Protein 5DN8 (pdb70)

InterPro domains:
  IPR005225 Small GTP-binding domain [TIGR00231] (4-156)
  IPR005225 Small GTP-binding domain [TIGR00231] (176-302)
  IPR006073 GTP binding domain [PF01926] (5-120)
  IPR006073 GTP binding domain [PF01926] (177-295)
  IPR006073 GTP binding domain [PR00326] (5-25)
  IPR006073 GTP binding domain [PR00326] (54-69)
  IPR015946 K homology domain-like, alpha/beta [G3DSA:3.30.300.20] (346-432)
  IPR016484 GTPase Der [MF_00195] (2-434)
  IPR016484 GTPase Der [PIRSF006485] (1-438)
  IPR016484 GTPase Der [TIGR03594] (3-431)
  IPR027417 P-loop containing nucleoside triphosphate hydrolase [G3DSA:3.40.50.300] (4-170)
  IPR027417 P-loop containing nucleoside triphosphate hydrolase [G3DSA:3.40.50.300] (171-345)
  IPR027417 P-loop containing nucleoside triphosphate hydrolase [SSF52540] (1-171)
  IPR027417 P-loop containing nucleoside triphosphate hydrolase [SSF52540] (138-437)
  IPR031166 EngA-type guanine nucleotide-binding (G) domain [PS51712] (3-167)
  IPR031166 EngA-type guanine nucleotide-binding (G) domain [PS51712] (176-349)
  IPR032859 GTPase Der, C-terminal KH-domain-like [PF14714] (353-431)

Solvent-accessible surface area: 19956 Å² total; per-residue (Å²): 120,47,26,19,0,1,0,0,5,15,40,106,129,0,14,17,65,65,0,3,73,116,22,13,119,79,45,104,60,38,25,14,24,64,95,45,53,107,90,17,185,47,22,14,27,13,73,25,122,106,63,95,0,2,0,0,4,5,33,29,36,149,123,108,99,24,51,38,3,8,85,46,7,74,5,0,0,0,0,0,12,27,141,50,14,26,36,103,47,0,86,106,30,0,79,110,3,111,166,41,82,49,94,12,3,0,0,0,5,63,2,60,235,45,179,32,76,110,6,14,72,56,2,115,143,6,63,27,52,83,0,47,26,0,1,4,94,83,15,77,24,4,132,92,0,4,31,60,0,27,121,72,36,182,172,81,22,12,58,1,0,16,4,1,22,57,121,0,12,26,14,50,0,4,71,96,4,20,63,42,141,170,20,99,60,171,86,110,60,64,18,63,3,9,54,80,151,42,68,2,7,2,5,9,24,60,18,17,84,167,98,33,178,126,172,214,49,10,26,5,77,13,7,24,5,1,35,11,11,41,0,0,0,0,0,3,3,6,129,89,18,12,35,105,58,0,23,127,0,0,32,30,0,7,36,13,2,13,0,0,0,0,0,0,5,58,35,35,80,26,76,150,134,79,83,74,104,10,110,82,25,7,87,208,83,2,55,21,0,91,23,2,90,62,34,40,1,2,1,119,111,14,90,24,0,32,109,0,2,167,2,0,34,59,0,65,106,10,2,85,54,144,11,57,64,50,87,0,20,130,2,0,105,88,0,40,85,127,88,114,14,54,118,24,206,65,158,149,3,113,22,161,77,0,54,43,42,38,65,88,16,0,10,0,8,0,8,6,118,80,0,171,53,11,52,114,65,7,1,91,56,0,0,52,35,1,75,136,72,30,95,3,12,0,2,9,0,6,1,78,37,102,53,44,162

Secondary structure (DSSP, 8-state):
-PPPEEEEE--TTSSHHHHHHHHSPP-TT-EESS------SSEEEEEETTEEEEEEEGGGT--HHHHHHHHH-SEEEEEEETTT-S-HHHHHHHHHHHHSSSEEEEEEE--TTS-HHHHHGGGGGG-SS--EE-BTTTTBTHHHHHHHHHHT-----EEEEEE-STTSSHHHHHHHHTTSTTEEE--TTEEEEEETTEEEEEE-TT-HHHHHHH----HHHHHHHHHH-SEEEEEEETTT-S-HHHHHHHHHHHHHT-EEEEEEE--TT--HHHHHHHHHHHHHH-GGGTTSEEEE--TTT-TTTTHHHHHHHHHHHHHHS---HHHHHHHHHHHHHHSPPPEETTEEPEEEEEEEEEETTEEEEEEEESGGGS-HHHHHHHHHHHHHHHT--SS--EEEEE---

Sequence (405 aa):
AMLPVIIAIVVGRPNNVGKSSTLFNYLTKKSSRRAALVADVPGVTRDRQQYGETTIIDDSSQQRRLLLLVDTGGLVETQVEQAIDESSDCCIILLFLVDAKAGLVPADEIIAEERLRKKGKKKIIFLAVNKADRRARRAAVVQSDFYKLGFGEPYVIAAASGRGVKDLMTQVLENLPEVGIKIAMIGRPNNVGKSSTLINRLLLGEERVIVYDSIYIPFARNDENYTLIIDTAGIRRRRAKIQKFSMIKSLQAMHAADVVVIFLLDARQGVTEEQQDLRLLLNNRIVEAGVSLIIAVNKWDGLNIEERDNNVRNNAIDRRMPFVDDFARRYFISALHGTGVGKLFRAIQESYQSIQQELTTGQQLTRRALEKKAVAEHHEEPPLVKGRRIRLRRYAHLGARHPLTIVVHGKQTKSLPQSYSRYLANNYFRKTFNFIGVPVHIKLKTTDDP

Nearest PDB structures (foldseek):
  5dn8-assembly1_A  TM=1.002E+00  e=1.565E-86  Coxiella burnetii RSA 493
  6xrs-assembly2_D  TM=8.639E-01  e=2.998E-46  Neisseria gonorrhoeae NCCP11945
  6xrs-assembly1_C  TM=8.561E-01  e=2.839E-43  Neisseria gonorrhoeae NCCP11945
  2hjg-assembly1_A  TM=5.765E-01  e=7.820E-37  Bacillus subtilis
  3j8g-assembly1_X  TM=5.130E-01  e=9.351E-36  Escherichia coli K-12

Radius of gyration: 23.82 Å; Cα contacts (8 Å, |Δi|>4): 839; chains: 1; bounding box: 46×66×66 Å

CATH classification: 3.40.50.300 (+2 more: 3.40.50.300, 3.30.300.20)

B-factor: mean 39.21, std 15.12, range [19.16, 104.42]

Foldseek 3Di:
DFAAEEEEDEDPPLQLQLLVVLFFDDCVQKFFLDDDFDDDSAWGWGDAPHGIHIYGHLVVVPVPVSVLSLLPGQEYEYEDELVVADDVRSLVVLVVNVPRPHQYAAEHEPCPPPDPCSSQVRPVVSVNPGNQYAYSVVGPRVSVSVVVVVVPDDVAFFEEEEAEDPPLQRLLLVVLLCPDPQKAWDVLQWTWIAHDPGTHIYGHQVCSVVCVVPPDDDPSSRLSSLLVGQEYEYEDRLVVACDPVSVVSVSSSQLQQHFYAYEHEPLPPDDPVSVVVSVVSCVVPPVVQVLHHYFYDYSNVSGRSVVVVVSSVVQSCLLPPDDAFVNQFVLVVVLCVVPPFDAAVNHGWDWGTWGFPDSRNTEIEIETAPQVSGPSVVQSSSQVSVCVVSVNGRHIHIYRYDYDD

Structure (mmCIF, N/CA/C/O backbone):
data_5DN8
#
_entry.id   5DN8
#
_cell.length_a   44.275
_cell.length_b   98.443
_cell.length_c   107.968
_cell.angle_alpha   90.00
_cell.angle_beta   90.00
_cell.angle_gamma   90.00
#
_symmetry.space_group_name_H-M   'P 21 21 21'
#
loop_
_entity.id
_entity.type
_entity.pdbx_description
1 polymer 'GTPase Der'
2 non-polymer "GUANOSINE-5'-DIPHOSPHATE"
3 water water
#
loop_
_atom_site.group_PDB
_atom_site.id
_atom_site.type_symbol
_atom_site.label_atom_id
_atom_site.label_alt_id
_atom_site.label_comp_id
_atom_site.label_asym_id
_atom_site.label_entity_id
_atom_site.label_seq_id
_atom_site.pdbx_PDB_ins_code
_atom_site.Cartn_x
_atom_site.Cartn_y
_atom_site.Cartn_z
_atom_site.occupancy
_atom_site.B_iso_or_equiv
_atom_site.auth_seq_id
_atom_site.auth_comp_id
_atom_site.auth_asym_id
_atom_site.auth_atom_id
_atom_site.pdbx_PDB_model_num
ATOM 1 N N . ALA A 1 3 ? 21.731 -21.456 -20.908 1.00 75.61 0 ALA A N 1
ATOM 2 C CA . ALA A 1 3 ? 21.140 -20.107 -20.661 1.00 72.58 0 ALA A CA 1
ATOM 3 C C . ALA A 1 3 ? 19.647 -20.215 -20.347 1.00 69.20 0 ALA A C 1
ATOM 4 O O . ALA A 1 3 ? 18.807 -20.006 -21.219 1.00 70.32 0 ALA A O 1
ATOM 6 N N . MET A 1 4 ? 19.326 -20.540 -19.098 1.00 63.06 1 MET A N 1
ATOM 7 C CA . MET A 1 4 ? 17.936 -20.682 -18.682 1.00 56.38 1 MET A CA 1
ATOM 8 C C . MET A 1 4 ? 17.422 -19.302 -18.333 1.00 51.15 1 MET A C 1
ATOM 9 O O . MET A 1 4 ? 18.137 -18.547 -17.683 1.00 50.27 1 MET A O 1
ATOM 14 N N . LEU A 1 5 ? 16.193 -18.967 -18.734 1.00 44.54 2 LEU A N 1
ATOM 15 C CA . LEU A 1 5 ? 15.684 -17.628 -18.440 1.00 41.77 2 LEU A CA 1
ATOM 16 C C . LEU A 1 5 ? 15.456 -17.400 -16.956 1.00 39.46 2 LEU A C 1
ATOM 17 O O . LEU A 1 5 ? 14.906 -18.266 -16.271 1.00 37.58 2 LEU A O 1
ATOM 22 N N . PRO A 1 6 ? 15.870 -16.217 -16.451 1.00 36.66 3 PRO A N 1
ATOM 23 C CA . PRO A 1 6 ? 15.616 -15.845 -15.077 1.00 34.68 3 PRO A CA 1
ATOM 24 C C . PRO A 1 6 ? 14.116 -15.688 -14.862 1.00 34.46 3 PRO A C 1
ATOM 25 O O . PRO A 1 6 ? 13.396 -15.246 -15.780 1.00 33.36 3 PRO A O 1
ATOM 29 N N . VAL A 1 7 ? 13.656 -16.035 -13.665 1.00 31.39 4 VAL A N 1
ATOM 30 C CA . VAL A 1 7 ? 12.254 -15.963 -13.344 1.00 32.11 4 VAL A CA 1
ATOM 31 C C . VAL A 1 7 ? 11.999 -14.900 -12.285 1.00 29.38 4 VAL A C 1
ATOM 32 O O . VAL A 1 7 ? 12.594 -14.936 -11.204 1.00 31.12 4 VAL A O 1
ATOM 36 N N A ILE A 1 8 ? 11.093 -13.978 -12.589 0.50 28.69 5 ILE A N 1
ATOM 37 N N B ILE A 1 8 ? 11.120 -13.954 -12.607 0.50 28.80 5 ILE A N 1
ATOM 38 C CA A ILE A 1 8 ? 10.764 -12.891 -11.668 0.50 28.72 5 ILE A CA 1
ATOM 39 C CA B ILE A 1 8 ? 10.752 -12.872 -11.684 0.50 28.87 5 ILE A CA 1
ATOM 40 C C A ILE A 1 8 ? 9.321 -13.032 -11.205 0.50 28.43 5 ILE A C 1
ATOM 41 C C B ILE A 1 8 ? 9.315 -13.042 -11.208 0.50 28.53 5 ILE A C 1
ATOM 42 O O A ILE A 1 8 ? 8.404 -13.031 -12.029 0.50 29.44 5 ILE A O 1
ATOM 43 O O B ILE A 1 8 ? 8.395 -13.072 -12.027 0.50 29.45 5 ILE A O 1
ATOM 52 N N . ALA A 1 9 ? 9.126 -13.159 -9.898 1.00 28.14 6 ALA A N 1
ATOM 53 C CA . ALA A 1 9 ? 7.793 -13.318 -9.322 1.00 28.61 6 ALA A CA 1
ATOM 54 C C . ALA A 1 9 ? 7.296 -11.968 -8.828 1.00 28.79 6 ALA A C 1
ATOM 55 O O . ALA A 1 9 ? 7.986 -11.318 -8.022 1.00 29.18 6 ALA A O 1
ATOM 57 N N . ILE A 1 10 ? 6.135 -11.547 -9.321 1.00 26.39 7 ILE A N 1
ATOM 58 C CA . ILE A 1 10 ? 5.491 -10.304 -8.892 1.00 23.87 7 ILE A CA 1
ATOM 59 C C . ILE A 1 10 ? 4.613 -10.659 -7.694 1.00 25.72 7 ILE A C 1
ATOM 60 O O . ILE A 1 10 ? 3.736 -11.537 -7.790 1.00 26.97 7 ILE A O 1
ATOM 65 N N A VAL A 1 11 ? 4.851 -10.005 -6.556 0.50 23.56 8 VAL A N 1
ATOM 66 N N B VAL A 1 11 ? 4.831 -9.946 -6.593 0.50 23.45 8 VAL A N 1
ATOM 67 C CA A VAL A 1 11 ? 4.113 -10.285 -5.332 0.50 25.92 8 VAL A CA 1
ATOM 68 C CA B VAL A 1 11 ? 4.191 -10.213 -5.327 0.50 25.75 8 VAL A CA 1
ATOM 69 C C A VAL A 1 11 ? 3.649 -8.977 -4.691 0.50 25.26 8 VAL A C 1
ATOM 70 C C B VAL A 1 11 ? 3.616 -8.930 -4.728 0.50 25.22 8 VAL A C 1
ATOM 71 O O A VAL A 1 11 ? 4.250 -7.918 -4.899 0.50 25.90 8 VAL A O 1
ATOM 72 O O B VAL A 1 11 ? 4.105 -7.830 -5.007 0.50 26.06 8 VAL A O 1
ATOM 79 N N . GLY A 1 12 ? 2.584 -9.073 -3.905 1.00 25.42 9 GLY A N 1
ATOM 80 C CA . GLY A 1 12 ? 1.976 -7.925 -3.251 1.00 26.37 9 GLY A CA 1
ATOM 81 C C . GLY A 1 12 ? 0.508 -8.154 -2.979 1.00 26.24 9 GLY A C 1
ATOM 82 O O . GLY A 1 12 ? -0.116 -9.085 -3.521 1.00 25.96 9 GLY A O 1
ATOM 83 N N . ARG A 1 13 ? -0.045 -7.270 -2.150 1.00 26.78 10 ARG A N 1
ATOM 84 C CA . ARG A 1 13 ? -1.461 -7.294 -1.767 1.00 30.51 10 ARG A CA 1
ATOM 85 C C . ARG A 1 13 ? -2.361 -7.142 -2.974 1.00 27.28 10 ARG A C 1
ATOM 86 O O . ARG A 1 13 ? -1.961 -6.562 -3.984 1.00 26.92 10 ARG A O 1
ATOM 94 N N . PRO A 1 14 ? -3.603 -7.602 -2.863 1.00 28.56 11 PRO A N 1
ATOM 95 C CA . PRO A 1 14 ? -4.513 -7.333 -3.969 1.00 27.56 11 PRO A CA 1
ATOM 96 C C . PRO A 1 14 ? -4.715 -5.818 -4.180 1.00 28.99 11 PRO A C 1
ATOM 97 O O . PRO A 1 14 ? -4.677 -5.023 -3.200 1.00 27.86 11 PRO A O 1
ATOM 101 N N A ASN A 1 15 ? -4.922 -5.436 -5.438 0.50 29.07 12 ASN A N 1
ATOM 102 N N B ASN A 1 15 ? -4.897 -5.447 -5.448 0.50 28.86 12 ASN A N 1
ATOM 103 C CA A ASN A 1 15 ? -5.223 -4.062 -5.835 0.50 29.54 12 ASN A CA 1
ATOM 104 C CA B ASN A 1 15 ? -5.221 -4.088 -5.893 0.50 29.43 12 ASN A CA 1
ATOM 105 C C A ASN A 1 15 ? -4.061 -3.084 -5.821 0.50 28.15 12 ASN A C 1
ATOM 106 C C B ASN A 1 15 ? -4.055 -3.124 -6.050 0.50 27.97 12 ASN A C 1
ATOM 107 O O A ASN A 1 15 ? -4.288 -1.886 -5.845 0.50 30.01 12 ASN A O 1
ATOM 108 O O B ASN A 1 15 ? -4.278 -1.987 -6.453 0.50 26.68 12 ASN A O 1
ATOM 117 N N . VAL A 1 16 ? -2.831 -3.585 -5.795 1.00 24.56 13 VAL A N 1
ATOM 118 C CA . VAL A 1 16 ? -1.640 -2.690 -5.864 1.00 24.11 13 VAL A CA 1
ATOM 119 C C . VAL A 1 16 ? -1.171 -2.423 -7.292 1.00 24.08 13 VAL A C 1
ATOM 120 O O . VAL A 1 16 ? -0.411 -1.473 -7.524 1.00 24.19 13 VAL A O 1
ATOM 124 N N . GLY A 1 17 ? -1.611 -3.243 -8.250 1.00 23.84 14 GLY A N 1
ATOM 125 C CA . GLY A 1 17 ? -1.235 -3.072 -9.658 1.00 23.55 14 GLY A CA 1
ATOM 126 C C . GLY A 1 17 ? -0.425 -4.197 -10.300 1.00 23.16 14 GLY A C 1
ATOM 127 O O . GLY A 1 17 ? 0.162 -3.991 -11.351 1.00 22.77 14 GLY A O 1
ATOM 128 N N . LYS A 1 18 ? -0.421 -5.395 -9.705 1.00 23.51 15 LYS A N 1
ATOM 129 C CA . LYS A 1 18 ? 0.397 -6.508 -10.231 1.00 24.00 15 LYS A CA 1
ATOM 130 C C . LYS A 1 18 ? -0.007 -6.914 -11.637 1.00 23.48 15 LYS A C 1
ATOM 131 O O . LYS A 1 18 ? 0.860 -7.060 -12.490 1.00 22.51 15 LYS A O 1
ATOM 137 N N A SER A 1 19 ? -1.304 -7.112 -11.876 0.50 23.87 16 SER A N 1
ATOM 138 N N B SER A 1 19 ? -1.303 -7.116 -11.861 0.50 25.19 16 SER A N 1
ATOM 139 C CA A SER A 1 19 ? -1.751 -7.540 -13.210 0.50 23.92 16 SER A CA 1
ATOM 140 C CA B SER A 1 19 ? -1.801 -7.515 -13.180 0.50 26.33 16 SER A CA 1
ATOM 141 C C A SER A 1 19 ? -1.527 -6.434 -14.241 0.50 23.76 16 SER A C 1
ATOM 142 C C B SER A 1 19 ? -1.495 -6.437 -14.215 0.50 24.98 16 SER A C 1
ATOM 143 O O A SER A 1 19 ? -1.206 -6.723 -15.413 0.50 24.76 16 SER A O 1
ATOM 144 O O B SER A 1 19 ? -1.087 -6.744 -15.354 0.50 25.63 16 SER A O 1
ATOM 149 N N . THR A 1 20 ? -1.667 -5.179 -13.806 1.00 23.39 17 THR A N 1
ATOM 150 C CA . THR A 1 20 ? -1.408 -4.025 -14.688 1.00 24.84 17 THR A CA 1
ATOM 151 C C . THR A 1 20 ? 0.073 -4.000 -15.101 1.00 24.65 17 THR A C 1
ATOM 152 O O . THR A 1 20 ? 0.409 -3.811 -16.280 1.00 23.36 17 THR A O 1
ATOM 156 N N . LEU A 1 21 ? 0.980 -4.225 -14.143 1.00 23.52 18 LEU A N 1
ATOM 157 C CA . LEU A 1 21 ? 2.404 -4.233 -14.455 1.00 24.17 18 LEU A CA 1
ATOM 158 C C . LEU A 1 21 ? 2.748 -5.445 -15.319 1.00 22.59 18 LEU A C 1
ATOM 159 O O . LEU A 1 21 ? 3.503 -5.336 -16.295 1.00 23.17 18 LEU A O 1
ATOM 164 N N . PHE A 1 22 ? 2.177 -6.599 -14.966 1.00 22.76 19 PHE A N 1
ATOM 165 C CA . PHE A 1 22 ? 2.379 -7.837 -15.741 1.00 23.92 19 PHE A CA 1
ATOM 166 C C . PHE A 1 22 ? 1.981 -7.598 -17.211 1.00 24.62 19 PHE A C 1
ATOM 167 O O . PHE A 1 22 ? 2.734 -7.934 -18.134 1.00 26.18 19 PHE A O 1
ATOM 175 N N . ASN A 1 23 ? 0.806 -7.002 -17.421 1.00 24.29 20 ASN A N 1
ATOM 176 C CA . ASN A 1 23 ? 0.332 -6.739 -18.776 1.00 26.07 20 ASN A CA 1
ATOM 177 C C . ASN A 1 23 ? 1.206 -5.719 -19.531 1.00 26.34 20 ASN A C 1
ATOM 178 O O . ASN A 1 23 ? 1.411 -5.853 -20.755 1.00 27.42 20 ASN A O 1
ATOM 183 N N . TYR A 1 24 ? 1.711 -4.723 -18.804 1.00 24.58 21 TYR A N 1
ATOM 184 C CA . TYR A 1 24 ? 2.570 -3.701 -19.395 1.00 22.61 21 TYR A CA 1
ATOM 185 C C . TYR A 1 24 ? 3.866 -4.345 -19.922 1.00 25.51 21 TYR A C 1
ATOM 186 O O . TYR A 1 24 ? 4.342 -4.034 -21.030 1.00 26.43 21 TYR A O 1
ATOM 195 N N . LEU A 1 25 ? 4.416 -5.261 -19.131 1.00 23.21 22 LEU A N 1
ATOM 196 C CA . LEU A 1 25 ? 5.693 -5.878 -19.444 1.00 24.22 22 LEU A CA 1
ATOM 197 C C . LEU A 1 25 ? 5.640 -7.019 -20.468 1.00 27.26 22 LEU A C 1
ATOM 198 O O . LEU A 1 25 ? 6.569 -7.198 -21.263 1.00 29.72 22 LEU A O 1
ATOM 203 N N . THR A 1 26 ? 4.570 -7.795 -20.463 1.00 27.24 23 THR A N 1
ATOM 204 C CA . THR A 1 26 ? 4.559 -8.989 -21.300 1.00 29.07 23 THR A CA 1
ATOM 205 C C . THR A 1 26 ? 4.156 -8.719 -22.743 1.00 34.99 23 THR A C 1
ATOM 206 O O . THR A 1 26 ? 3.491 -7.738 -23.033 1.00 33.75 23 THR A O 1
ATOM 210 N N A LYS A 1 27 ? 4.568 -9.646 -23.613 0.50 53.43 24 LYS A N 1
ATOM 211 N N B LYS A 1 27 ? 4.596 -9.585 -23.651 0.50 51.91 24 LYS A N 1
ATOM 212 C CA A LYS A 1 27 ? 4.252 -9.656 -25.046 0.50 55.73 24 LYS A CA 1
ATOM 213 C CA B LYS A 1 27 ? 4.291 -9.443 -25.080 0.50 53.07 24 LYS A CA 1
ATOM 214 C C A LYS A 1 27 ? 2.761 -9.632 -25.337 0.50 55.44 24 LYS A C 1
ATOM 215 C C B LYS A 1 27 ? 2.841 -9.786 -25.415 0.50 50.50 24 LYS A C 1
ATOM 216 O O A LYS A 1 27 ? 2.016 -10.506 -24.890 0.50 56.73 24 LYS A O 1
ATOM 217 O O B LYS A 1 27 ? 2.409 -10.925 -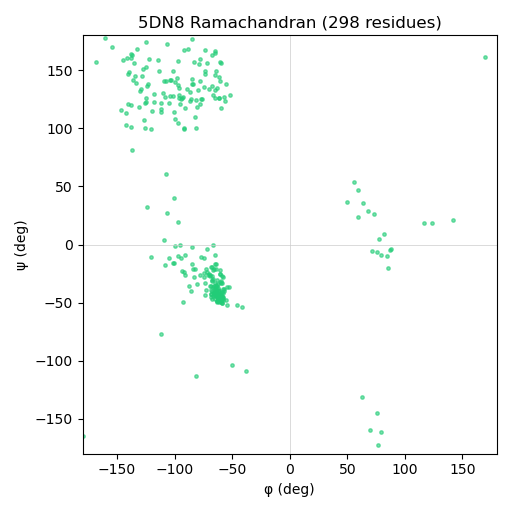25.242 0.50 49.84 24 LYS A O 1
ATOM 228 N N A SER A 1 28 ? 2.328 -8.640 -26.102 0.50 56.08 25 SER A N 1
ATOM 229 N N B SER A 1 28 ? 2.094 -8.799 -25.899 0.50 50.00 25 SER A N 1
ATOM 230 C CA A SER A 1 28 ? 0.934 -8.547 -26.505 0.50 56.71 25 SER A CA 1
ATOM 231 C CA B SER A 1 28 ? 0.700 -9.015 -26.285 0.50 49.26 25 SER A CA 1
ATOM 232 C C A SER A 1 28 ? 0.773 -9.299 -27.822 0.50 56.48 25 SER A C 1
ATOM 233 C C B SER A 1 28 ? 0.620 -9.692 -27.643 0.50 49.53 25 SER A C 1
ATOM 234 O O A SER A 1 28 ? 1.653 -9.235 -28.679 0.50 55.44 25 SER A O 1
ATOM 235 O O B SER A 1 28 ? 1.577 -9.664 -28.414 0.50 48.66 25 SER A O 1
ATOM 240 N N A ARG A 1 29 ? -0.340 -10.009 -27.983 0.50 56.58 26 ARG A N 1
ATOM 241 N N B ARG A 1 29 ? -0.535 -10.283 -27.932 0.50 50.18 26 ARG A N 1
ATOM 242 C CA A ARG A 1 29 ? -0.588 -10.773 -29.210 0.50 57.28 26 ARG A CA 1
ATOM 243 C CA B ARG A 1 29 ? -0.770 -10.954 -29.207 0.50 51.35 26 ARG A CA 1
ATOM 244 C C A ARG A 1 29 ? -1.864 -10.295 -29.932 0.50 56.40 26 ARG A C 1
ATOM 245 C C B ARG A 1 29 ? -1.937 -10.313 -29.956 0.50 52.87 26 ARG A C 1
ATOM 246 O O A ARG A 1 29 ? -2.405 -10.986 -30.801 0.50 56.90 26 ARG A O 1
ATOM 247 O O B ARG A 1 29 ? -2.480 -10.909 -30.894 0.50 52.73 26 ARG A O 1
ATOM 262 N N . ALA A 1 30 ? -2.308 -9.096 -29.565 1.00 54.16 27 ALA A N 1
ATOM 263 C CA . ALA A 1 30 ? -3.493 -8.454 -30.141 1.00 56.14 27 ALA A CA 1
ATOM 264 C C . ALA A 1 30 ? -3.442 -8.201 -31.650 1.00 56.38 27 ALA A C 1
ATOM 265 O O . ALA A 1 30 ? -4.479 -8.237 -32.311 1.00 58.93 27 ALA A O 1
ATOM 267 N N . ALA A 1 31 ? -2.248 -7.958 -32.190 1.00 55.05 28 ALA A N 1
ATOM 268 C CA . ALA A 1 31 ? -2.094 -7.682 -33.627 1.00 54.09 28 ALA A CA 1
ATOM 269 C C . ALA A 1 31 ? -1.980 -8.943 -34.502 1.00 51.86 28 ALA A C 1
ATOM 270 O O . ALA A 1 31 ? -1.903 -8.830 -35.729 1.00 48.94 28 ALA A O 1
ATOM 272 N N . LEU A 1 32 ? -1.989 -10.131 -33.886 1.00 49.56 29 LEU A N 1
ATOM 273 C CA . LEU A 1 32 ? -1.821 -11.396 -34.628 1.00 48.08 29 LEU A CA 1
ATOM 274 C C . LEU A 1 32 ? -3.104 -12.174 -34.935 1.00 49.04 29 LEU A C 1
ATOM 275 O O . LEU A 1 32 ? -3.979 -12.292 -34.079 1.00 49.33 29 LEU A O 1
ATOM 280 N N . VAL A 1 33 ? -3.180 -12.735 -36.148 1.00 46.48 30 VAL A N 1
ATOM 281 C CA . VAL A 1 33 ? -4.294 -13.605 -36.571 1.00 46.29 30 VAL A CA 1
ATOM 282 C C . VAL A 1 33 ? -3.672 -14.917 -37.038 1.00 47.24 30 VAL A C 1
ATOM 283 O O . VAL A 1 33 ? -2.860 -14.917 -37.950 1.00 40.94 30 VAL A O 1
ATOM 287 N N . ALA A 1 34 ? -4.068 -16.036 -36.425 1.00 50.28 31 ALA A N 1
ATOM 288 C CA . ALA A 1 34 ? -3.512 -17.345 -36.757 1.00 54.28 31 ALA A CA 1
ATOM 289 C C . ALA A 1 34 ? -4.391 -18.117 -37.737 1.00 65.22 31 ALA A C 1
ATOM 290 O O . ALA A 1 34 ? -5.594 -17.846 -37.862 1.00 68.84 31 ALA A O 1
ATOM 292 N N . ASP A 1 35 ? -3.780 -19.072 -38.442 1.00 70.36 32 ASP A N 1
ATOM 293 C CA . ASP A 1 35 ? -4.518 -19.930 -39.375 1.00 78.58 32 ASP A CA 1
ATOM 294 C C . ASP A 1 35 ? -5.660 -20.686 -38.678 1.00 82.90 32 ASP A C 1
ATOM 295 O O . ASP A 1 35 ? -6.656 -21.038 -39.311 1.00 84.07 32 ASP A O 1
ATOM 300 N N . VAL A 1 36 ? -5.494 -20.938 -37.380 1.00 87.07 33 VAL A N 1
ATOM 301 C CA . VAL A 1 36 ? -6.520 -21.583 -36.565 1.00 91.80 33 VAL A CA 1
ATOM 302 C C . VAL A 1 36 ? -6.510 -20.921 -35.186 1.00 92.27 33 VAL A C 1
ATOM 303 O O . VAL A 1 36 ? -5.534 -21.051 -34.446 1.00 94.15 33 VAL A O 1
ATOM 307 N N . PRO A 1 37 ? -7.590 -20.197 -34.837 1.00 93.58 34 PRO A N 1
ATOM 308 C CA . PRO A 1 37 ? -7.617 -19.571 -33.517 1.00 90.51 34 PRO A CA 1
ATOM 309 C C . PRO A 1 37 ? -7.838 -20.611 -32.426 1.00 90.53 34 PRO A C 1
ATOM 310 O O . PRO A 1 37 ? -8.206 -21.749 -32.721 1.00 90.48 34 PRO A O 1
ATOM 314 N N . GLY A 1 38 ? -7.625 -20.218 -31.177 1.00 91.89 35 GLY A N 1
ATOM 315 C CA . GLY A 1 38 ? -7.810 -21.141 -30.060 1.00 95.52 35 GLY A CA 1
ATOM 316 C C . GLY A 1 38 ? -6.795 -20.993 -28.943 1.00 95.92 35 GLY A C 1
ATOM 317 O O . GLY A 1 38 ? -6.589 -21.927 -28.164 1.00 97.22 35 GLY A O 1
ATOM 318 N N . VAL A 1 39 ? -6.155 -19.827 -28.866 1.00 94.72 36 VAL A N 1
ATOM 319 C CA . VAL A 1 39 ? -5.179 -19.549 -27.810 1.00 95.75 36 VAL A CA 1
ATOM 320 C C . VAL A 1 39 ? -5.507 -18.209 -27.153 1.00 92.92 36 VAL A C 1
ATOM 321 O O . VAL A 1 39 ? -5.751 -17.216 -27.838 1.00 90.95 36 VAL A O 1
ATOM 325 N N . THR A 1 40 ? -5.519 -18.200 -25.822 1.00 92.15 37 THR A N 1
ATOM 326 C CA . THR A 1 40 ? -5.848 -16.997 -25.053 1.00 89.77 37 THR A CA 1
ATOM 327 C C . THR A 1 40 ? -4.596 -16.391 -24.410 1.00 84.06 37 THR A C 1
ATOM 328 O O . THR A 1 40 ? -3.507 -16.982 -24.473 1.00 79.78 37 THR A O 1
ATOM 332 N N . ARG A 1 41 ? -4.744 -15.208 -23.808 1.00 77.34 38 ARG A N 1
ATOM 333 C CA . ARG A 1 41 ? -3.604 -14.554 -23.162 1.00 70.10 38 ARG A CA 1
ATOM 334 C C . ARG A 1 41 ? -3.458 -15.050 -21.733 1.00 59.03 38 ARG A C 1
ATOM 335 O O . ARG A 1 41 ? -4.376 -14.953 -20.919 1.00 60.18 38 ARG A O 1
ATOM 343 N N . ASP A 1 42 ? -2.275 -15.569 -21.451 1.00 51.03 39 ASP A N 1
ATOM 344 C CA . ASP A 1 42 ? -1.937 -16.110 -20.152 1.00 47.17 39 ASP A CA 1
ATOM 345 C C . ASP A 1 42 ? -1.920 -14.974 -19.115 1.00 45.69 39 ASP A C 1
ATOM 346 O O . ASP A 1 42 ? -1.302 -13.934 -19.341 1.00 46.29 39 ASP A O 1
ATOM 351 N N . ARG A 1 43 ? -2.628 -15.155 -18.009 1.00 45.05 40 ARG A N 1
ATOM 352 C CA . ARG A 1 43 ? -2.679 -14.125 -16.956 1.00 48.08 40 ARG A CA 1
ATOM 353 C C . ARG A 1 43 ? -1.829 -14.496 -15.737 1.00 45.61 40 ARG A C 1
ATOM 354 O O . ARG A 1 43 ? -1.880 -13.814 -14.704 1.00 44.05 40 ARG A O 1
ATOM 362 N N A GLN A 1 44 ? -1.068 -15.582 -15.849 0.60 31.00 41 GLN A N 1
ATOM 363 N N B GLN A 1 44 ? -1.046 -15.563 -15.864 0.40 30.15 41 GLN A N 1
ATOM 364 C CA A GLN A 1 44 ? -0.192 -16.022 -14.757 0.60 31.39 41 GLN A CA 1
ATOM 365 C CA B GLN A 1 44 ? -0.210 -16.046 -14.763 0.40 29.95 41 GLN A CA 1
ATOM 366 C C A GLN A 1 44 ? 1.273 -15.945 -15.151 0.60 30.10 41 GLN A C 1
ATOM 367 C C B GLN A 1 44 ? 1.275 -16.035 -15.120 0.40 29.30 41 GLN A C 1
ATOM 368 O O A GLN A 1 44 ? 2.104 -15.469 -14.374 0.60 26.38 41 GLN A O 1
ATOM 369 O O B GLN A 1 44 ? 2.119 -15.693 -14.286 0.40 26.95 41 GLN A O 1
ATOM 380 N N . TYR A 1 45 ? 1.582 -16.405 -16.362 1.00 28.94 42 TYR A N 1
ATOM 381 C CA . TYR A 1 45 ? 2.962 -16.470 -16.839 1.00 29.72 42 TYR A CA 1
ATOM 382 C C . TYR A 1 45 ? 3.177 -15.746 -18.152 1.00 31.47 42 TYR A C 1
ATOM 383 O O . TYR A 1 45 ? 2.352 -15.822 -19.071 1.00 33.88 42 TYR A O 1
ATOM 392 N N . GLY A 1 46 ? 4.324 -15.096 -18.279 1.00 29.05 43 GLY A N 1
ATOM 393 C CA . GLY A 1 46 ? 4.627 -14.414 -19.525 1.00 31.06 43 GLY A CA 1
ATOM 394 C C . GLY A 1 46 ? 6.108 -14.148 -19.673 1.00 31.79 43 GLY A C 1
ATOM 395 O O . GLY A 1 46 ? 6.888 -14.444 -18.789 1.00 34.47 43 GLY A O 1
ATOM 396 N N . GLU A 1 47 ? 6.490 -13.573 -20.798 1.00 33.28 44 GLU A N 1
ATOM 397 C CA . GLU A 1 47 ? 7.883 -13.227 -21.013 1.00 35.55 44 GLU A CA 1
ATOM 398 C C . GLU A 1 47 ? 7.984 -11.761 -21.354 1.00 35.00 44 GLU A C 1
ATOM 399 O O . GLU A 1 47 ? 7.040 -11.155 -21.874 1.00 31.23 44 GLU A O 1
ATOM 405 N N . THR A 1 48 ? 9.131 -11.187 -21.034 1.00 35.84 45 THR A N 1
ATOM 406 C CA . THR A 1 48 ? 9.410 -9.807 -21.362 1.00 34.32 45 THR A CA 1
ATOM 407 C C . THR A 1 48 ? 10.874 -9.727 -21.788 1.00 37.44 45 THR A C 1
ATOM 408 O O . THR A 1 48 ? 11.669 -10.630 -21.501 1.00 38.05 45 THR A O 1
ATOM 412 N N . THR A 1 49 ? 11.209 -8.658 -22.494 1.00 40.30 46 THR A N 1
ATOM 413 C CA . THR A 1 49 ? 12.580 -8.434 -22.955 1.00 42.07 46 THR A CA 1
ATOM 414 C C . THR A 1 49 ? 13.057 -7.043 -22.563 1.00 42.46 46 THR A C 1
ATOM 415 O O . THR A 1 49 ? 12.341 -6.051 -22.748 1.00 43.36 46 THR A O 1
ATOM 419 N N A ILE A 1 50 ? 14.233 -6.980 -21.946 0.50 36.28 47 ILE A N 1
ATOM 420 N N B ILE A 1 50 ? 14.281 -6.987 -22.053 0.50 44.19 47 ILE A N 1
ATOM 421 C CA A ILE A 1 50 ? 14.830 -5.718 -21.496 0.50 33.23 47 ILE A CA 1
ATOM 422 C CA B ILE A 1 50 ? 14.934 -5.739 -21.707 0.50 46.77 47 ILE A CA 1
ATOM 423 C C A ILE A 1 50 ? 16.309 -5.801 -21.879 0.50 33.64 47 ILE A C 1
ATOM 424 C C B ILE A 1 50 ? 16.246 -5.803 -22.483 0.50 47.72 47 ILE A C 1
ATOM 425 O O A ILE A 1 50 ? 17.020 -6.705 -21.443 0.50 29.09 47 ILE A O 1
ATOM 426 O O B ILE A 1 50 ? 16.924 -6.830 -22.464 0.50 41.27 47 ILE A O 1
ATOM 435 N N A ASP A 1 51 ? 16.743 -4.884 -22.742 0.50 35.30 48 ASP A N 1
ATOM 436 N N B ASP A 1 51 ? 16.609 -4.716 -23.159 0.50 50.62 48 ASP A N 1
ATOM 437 C CA A ASP A 1 51 ? 18.121 -4.847 -23.226 0.50 38.17 48 ASP A CA 1
ATOM 438 C CA B ASP A 1 51 ? 17.795 -4.736 -24.001 0.50 54.02 48 ASP A CA 1
ATOM 439 C C A ASP A 1 51 ? 18.535 -6.180 -23.877 0.50 38.13 48 ASP A C 1
ATOM 440 C C B ASP A 1 51 ? 17.628 -5.933 -24.929 0.50 52.47 48 ASP A C 1
ATOM 441 O O A ASP A 1 51 ? 19.643 -6.657 -23.674 0.50 38.19 48 ASP A O 1
ATOM 442 O O B ASP A 1 51 ? 16.697 -5.964 -25.734 0.50 55.13 48 ASP A O 1
ATOM 451 N N A SER A 1 52 ? 17.637 -6.769 -24.659 0.50 39.86 49 SER A N 1
ATOM 452 N N B SER A 1 52 ? 18.509 -6.920 -24.824 0.50 49.93 49 SER A N 1
ATOM 453 C CA A SER A 1 52 ? 17.901 -8.048 -25.329 0.50 41.75 49 SER A CA 1
ATOM 454 C CA B SER A 1 52 ? 18.360 -8.132 -25.633 0.50 50.53 49 SER A CA 1
ATOM 455 C C A SER A 1 52 ? 17.852 -9.256 -24.371 0.50 40.88 49 SER A C 1
ATOM 456 C C B SER A 1 52 ? 18.358 -9.359 -24.721 0.50 47.59 49 SER A C 1
ATOM 457 O O A SER A 1 52 ? 17.876 -10.405 -24.821 0.50 39.13 49 SER A O 1
ATOM 458 O O B SER A 1 52 ? 18.935 -10.390 -25.048 0.50 50.71 49 SER A O 1
ATOM 463 N N A GLN A 1 53 ? 17.776 -8.992 -23.066 0.50 37.67 50 GLN A N 1
ATOM 464 N N B GLN A 1 53 ? 17.692 -9.236 -23.575 0.50 42.91 50 GLN A N 1
ATOM 465 C CA A GLN A 1 53 ? 17.701 -10.053 -22.057 0.50 37.38 50 GLN A CA 1
ATOM 466 C CA B GLN A 1 53 ? 17.610 -10.332 -22.620 0.50 40.59 50 GLN A CA 1
ATOM 467 C C A GLN A 1 53 ? 16.246 -10.436 -21.814 0.50 36.13 50 GLN A C 1
ATOM 468 C C B GLN A 1 53 ? 16.164 -10.652 -22.276 0.50 37.42 50 GLN A C 1
ATOM 469 O O A GLN A 1 53 ? 15.433 -9.609 -21.384 0.50 33.19 50 GLN A O 1
ATOM 470 O O B GLN A 1 53 ? 15.386 -9.755 -21.959 0.50 34.50 50 GLN A O 1
ATOM 481 N N A ARG A 1 54 ? 15.930 -11.694 -22.084 0.50 37.32 51 ARG A N 1
ATOM 482 N N B ARG A 1 54 ? 15.805 -11.930 -22.343 0.50 37.29 51 ARG A N 1
ATOM 483 C CA A ARG A 1 54 ? 14.580 -12.197 -21.915 0.50 37.24 51 ARG A CA 1
ATOM 484 C CA B ARG A 1 54 ? 14.453 -12.335 -21.984 0.50 36.27 51 ARG A CA 1
ATOM 485 C C A ARG A 1 54 ? 14.383 -12.681 -20.484 0.50 35.71 51 ARG A C 1
ATOM 486 C C B ARG A 1 54 ? 14.359 -12.707 -20.514 0.50 35.13 51 ARG A C 1
ATOM 487 O O A ARG A 1 54 ? 15.297 -13.251 -19.885 0.50 35.38 51 ARG A O 1
ATOM 488 O O B ARG A 1 54 ? 15.313 -13.213 -19.921 0.50 34.93 51 ARG A O 1
ATOM 503 N N . LEU A 1 55 ? 13.193 -12.440 -19.936 1.00 33.99 52 LEU A N 1
ATOM 504 C CA . LEU A 1 55 ? 12.894 -12.781 -18.549 1.00 32.61 52 LEU A CA 1
ATOM 505 C C . LEU A 1 55 ? 11.521 -13.421 -18.481 1.00 31.79 52 LEU A C 1
ATOM 506 O O . LEU A 1 55 ? 10.635 -13.061 -19.249 1.00 34.29 52 LEU A O 1
ATOM 511 N N A LEU A 1 56 ? 11.350 -14.372 -17.574 0.50 31.40 53 LEU A N 1
ATOM 512 N N B LEU A 1 56 ? 11.341 -14.361 -17.560 0.50 31.38 53 LEU A N 1
ATOM 513 C CA A LEU A 1 56 ? 10.049 -14.980 -17.359 0.50 30.64 53 LEU A CA 1
ATOM 514 C CA B LEU A 1 56 ? 10.039 -14.995 -17.350 0.50 30.54 53 LEU A CA 1
ATOM 515 C C A LEU A 1 56 ? 9.418 -14.185 -16.227 0.50 29.12 53 LEU A C 1
ATOM 516 C C B LEU A 1 56 ? 9.374 -14.344 -16.153 0.50 29.37 53 LEU A C 1
ATOM 517 O O A LEU A 1 56 ? 10.107 -13.781 -15.297 0.50 30.40 53 LEU A O 1
ATOM 518 O O B LEU A 1 56 ? 9.977 -14.256 -15.084 0.50 30.64 53 LEU A O 1
ATOM 527 N N . LEU A 1 57 ? 8.121 -13.923 -16.327 1.00 28.82 54 LEU A N 1
ATOM 528 C CA . LEU A 1 57 ? 7.376 -13.214 -15.296 1.00 28.37 54 LEU A CA 1
ATOM 529 C C . LEU A 1 57 ? 6.244 -14.074 -14.791 1.00 28.24 54 LEU A C 1
ATOM 530 O O . LEU A 1 57 ? 5.605 -14.775 -15.579 1.00 30.26 54 LEU A O 1
ATOM 535 N N . VAL A 1 58 ? 6.018 -14.040 -13.479 1.00 26.60 55 VAL A N 1
ATOM 536 C CA . VAL A 1 58 ? 4.913 -14.741 -12.857 1.00 28.44 55 VAL A CA 1
ATOM 537 C C . VAL A 1 58 ? 4.122 -13.746 -12.034 1.00 29.76 55 VAL A C 1
ATOM 538 O O . VAL A 1 58 ? 4.691 -13.074 -11.142 1.00 28.56 55 VAL A O 1
ATOM 542 N N . ASP A 1 59 ? 2.840 -13.596 -12.341 1.00 26.23 56 ASP A N 1
ATOM 543 C CA . ASP A 1 59 ? 1.982 -12.729 -11.519 1.00 26.58 56 ASP A CA 1
ATOM 544 C C . ASP A 1 59 ? 1.375 -13.620 -10.468 1.00 29.66 56 ASP A C 1
ATOM 545 O O . ASP A 1 59 ? 0.417 -14.327 -10.760 1.00 28.57 56 ASP A O 1
ATOM 550 N N . THR A 1 60 ? 1.932 -13.601 -9.252 1.00 26.67 57 THR A N 1
ATOM 551 C CA . THR A 1 60 ? 1.413 -14.464 -8.192 1.00 27.57 57 THR A CA 1
ATOM 552 C C . THR A 1 60 ? -0.006 -14.138 -7.781 1.00 28.09 57 THR A C 1
ATOM 553 O O . THR A 1 60 ? -0.678 -14.980 -7.165 1.00 30.66 57 THR A O 1
ATOM 557 N N . GLY A 1 61 ? -0.485 -12.953 -8.141 1.00 28.33 58 GLY A N 1
ATOM 558 C CA . GLY A 1 61 ? -1.869 -12.600 -7.888 1.00 30.27 58 GLY A CA 1
ATOM 559 C C . GLY A 1 61 ? -2.797 -13.400 -8.787 1.00 32.95 58 GLY A C 1
ATOM 560 O O . GLY A 1 61 ? -3.942 -13.628 -8.450 1.00 36.27 58 GLY A O 1
ATOM 561 N N . GLY A 1 62 ? -2.290 -13.833 -9.931 1.00 33.28 59 GLY A N 1
ATOM 562 C CA . GLY A 1 62 ? -3.084 -14.662 -10.856 1.00 36.89 59 GLY A CA 1
ATOM 563 C C . GLY A 1 62 ? -3.218 -16.118 -10.437 1.00 40.44 59 GLY A C 1
ATOM 564 O O . GLY A 1 62 ? -4.017 -16.863 -11.015 1.00 42.92 59 GLY A O 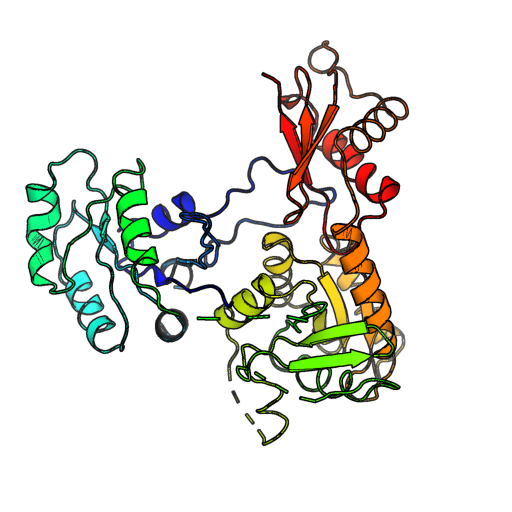1
ATOM 565 N N . LEU A 1 63 ? -2.449 -16.527 -9.428 1.00 42.21 60 LEU A N 1
ATOM 566 C CA . LEU A 1 63 ? -2.445 -17.902 -8.926 1.00 46.71 60 LEU A CA 1
ATOM 567 C C . LEU A 1 63 ? -3.426 -18.107 -7.784 1.00 54.77 60 LEU A C 1
ATOM 568 O O . LEU A 1 63 ? -3.853 -19.229 -7.535 1.00 63.75 60 LEU A O 1
ATOM 573 N N . VAL A 1 64 ? -3.767 -17.030 -7.082 1.00 64.52 61 VAL A N 1
ATOM 574 C CA . VAL A 1 64 ? -4.675 -17.111 -5.937 1.00 70.71 61 VAL A CA 1
ATOM 575 C C . VAL A 1 64 ? -6.104 -17.413 -6.389 1.00 74.75 61 VAL A C 1
ATOM 576 O O . VAL A 1 64 ? -6.466 -17.185 -7.545 1.00 77.34 61 VAL A O 1
ATOM 580 N N . GLU A 1 76 ? -2.401 -20.497 -1.020 1.00 74.27 73 GLU A N 1
ATOM 581 C CA . GLU A 1 76 ? -1.063 -19.994 -0.746 1.00 71.76 73 GLU A CA 1
ATOM 582 C C . GLU A 1 76 ? 0.017 -21.004 -1.176 1.00 64.84 73 GLU A C 1
ATOM 583 O O . GLU A 1 76 ? 1.176 -20.636 -1.322 1.00 60.64 73 GLU A O 1
ATOM 589 N N . THR A 1 77 ? -0.358 -22.268 -1.377 1.00 62.39 74 THR A N 1
ATOM 590 C CA . THR A 1 77 ? 0.615 -23.285 -1.815 1.00 60.66 74 THR A CA 1
ATOM 591 C C . THR A 1 77 ? 1.245 -22.893 -3.156 1.00 52.77 74 THR A C 1
ATOM 592 O O . THR A 1 77 ? 2.462 -22.945 -3.299 1.00 48.43 74 THR A O 1
ATOM 596 N N . GLN A 1 78 ? 0.412 -22.494 -4.120 1.00 52.02 75 GLN A N 1
ATOM 597 C CA . GLN A 1 78 ? 0.899 -22.100 -5.452 1.00 52.30 75 GLN A CA 1
ATOM 598 C C . GLN A 1 78 ? 1.753 -20.840 -5.390 1.00 45.89 75 GLN A C 1
ATOM 599 O O . GLN A 1 78 ? 2.767 -20.742 -6.069 1.00 42.42 75 GLN A O 1
ATOM 605 N N . VAL A 1 79 ? 1.340 -19.871 -4.577 1.00 45.61 76 VAL A N 1
ATOM 606 C CA . VAL A 1 79 ? 2.098 -18.635 -4.448 1.00 42.16 76 VAL A CA 1
ATOM 607 C C . VAL A 1 79 ? 3.463 -18.922 -3.840 1.00 41.46 76 VAL A C 1
ATOM 608 O O . VAL A 1 79 ? 4.467 -18.412 -4.305 1.00 39.76 76 VAL A O 1
ATOM 612 N N . GLU A 1 80 ? 3.492 -19.706 -2.764 1.00 45.33 77 GLU A N 1
ATOM 613 C CA . GLU A 1 80 ? 4.756 -20.067 -2.126 1.00 48.49 77 GLU A CA 1
ATOM 614 C C . GLU A 1 80 ? 5.667 -20.804 -3.108 1.00 43.22 77 GLU A C 1
ATOM 615 O O . GLU A 1 80 ? 6.869 -20.541 -3.165 1.00 40.49 77 GLU A O 1
ATOM 621 N N . GLN A 1 81 ? 5.090 -21.706 -3.892 1.00 43.00 78 GLN A N 1
ATOM 622 C CA . GLN A 1 81 ? 5.880 -22.452 -4.883 1.00 42.72 78 GLN A CA 1
ATOM 623 C C . GLN A 1 81 ? 6.489 -21.508 -5.905 1.00 39.13 78 GLN A C 1
ATOM 624 O O . GLN A 1 81 ? 7.670 -21.628 -6.245 1.00 37.91 78 GLN A O 1
ATOM 630 N N . ALA A 1 82 ? 5.695 -20.552 -6.379 1.00 37.38 79 ALA A N 1
ATOM 631 C CA . ALA A 1 82 ? 6.183 -19.579 -7.368 1.00 36.58 79 ALA A CA 1
ATOM 632 C C . ALA A 1 82 ? 7.334 -18.765 -6.801 1.00 36.04 79 ALA A C 1
ATOM 633 O O . ALA A 1 82 ? 8.337 -18.530 -7.472 1.00 35.44 79 ALA A O 1
ATOM 635 N N . ILE A 1 83 ? 7.182 -18.307 -5.563 1.00 34.67 80 ILE A N 1
ATOM 636 C CA . ILE A 1 83 ? 8.242 -17.533 -4.921 1.00 35.95 80 ILE A CA 1
ATOM 637 C C . ILE A 1 83 ? 9.522 -18.364 -4.756 1.00 36.57 80 ILE A C 1
ATOM 638 O O . ILE A 1 83 ? 10.613 -17.927 -5.127 1.00 38.55 80 ILE A O 1
ATOM 643 N N . ASP A 1 84 ? 9.378 -19.572 -4.237 1.00 40.03 81 ASP A N 1
ATOM 644 C CA . ASP A 1 84 ? 10.522 -20.459 -4.028 1.00 44.61 81 ASP A CA 1
ATOM 645 C C . ASP A 1 84 ? 11.254 -20.807 -5.325 1.00 44.17 81 ASP A C 1
ATOM 646 O O . ASP A 1 84 ? 12.461 -20.982 -5.322 1.00 45.67 81 ASP A O 1
ATOM 651 N N . GLU A 1 85 ? 10.532 -20.892 -6.438 1.00 41.15 82 GLU A N 1
ATOM 652 C CA . GLU A 1 85 ? 11.160 -21.263 -7.710 1.00 41.81 82 GLU A CA 1
ATOM 653 C C . GLU A 1 85 ? 11.665 -20.089 -8.535 1.00 42.28 82 GLU A C 1
ATOM 654 O O . GLU A 1 85 ? 12.291 -20.294 -9.582 1.00 42.42 82 GLU A O 1
ATOM 660 N N A SER A 1 86 ? 11.385 -18.868 -8.078 0.50 38.59 83 SER A N 1
ATOM 661 N N B SER A 1 86 ? 11.385 -18.870 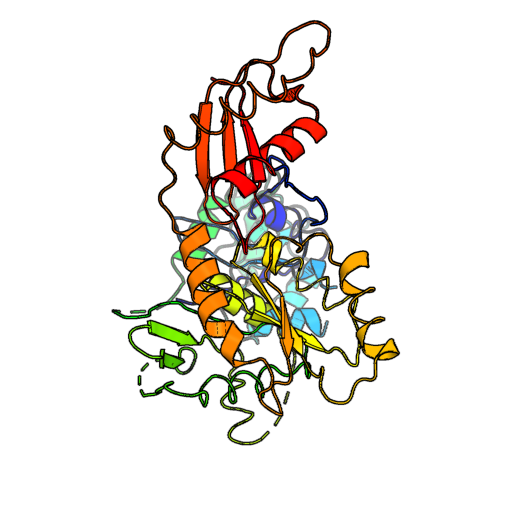-8.078 0.50 38.23 83 SER A N 1
ATOM 662 C CA A SER A 1 86 ? 11.829 -17.671 -8.787 0.50 37.26 83 SER A CA 1
ATOM 663 C CA B SER A 1 86 ? 11.826 -17.672 -8.785 0.50 36.67 83 SER A CA 1
ATOM 664 C C A SER A 1 86 ? 13.264 -17.314 -8.422 0.50 36.50 83 SER A C 1
ATOM 665 C C B SER A 1 86 ? 13.244 -17.269 -8.393 0.50 36.12 83 SER A C 1
ATOM 666 O O A SER A 1 86 ? 13.807 -17.773 -7.409 0.50 40.21 83 SER A O 1
ATOM 667 O O B SER A 1 86 ? 13.760 -17.656 -7.337 0.50 39.85 83 SER A O 1
ATOM 672 N N . ASP A 1 87 ? 13.864 -16.496 -9.271 1.00 34.31 84 ASP A N 1
ATOM 673 C CA . ASP A 1 87 ? 15.217 -16.009 -9.080 1.00 36.11 84 ASP A CA 1
ATOM 674 C C . ASP A 1 87 ? 15.225 -14.733 -8.262 1.00 37.48 84 ASP A C 1
ATOM 675 O O . ASP A 1 87 ? 16.094 -14.542 -7.412 1.00 39.68 84 ASP A O 1
ATOM 680 N N A CYS A 1 88 ? 14.323 -13.829 -8.627 0.60 37.57 85 CYS A N 1
ATOM 681 N N B CYS A 1 88 ? 14.194 -13.910 -8.431 0.40 31.06 85 CYS A N 1
ATOM 682 C CA A CYS A 1 88 ? 14.171 -12.538 -7.978 0.60 41.25 85 CYS A CA 1
ATOM 683 C CA B CYS A 1 88 ? 14.041 -12.690 -7.631 0.40 29.25 85 CYS A CA 1
ATOM 684 C C A CYS A 1 88 ? 12.704 -12.341 -7.620 0.60 37.54 85 CYS A C 1
ATOM 685 C C B CYS A 1 88 ? 12.579 -12.236 -7.623 0.40 27.00 85 CYS A C 1
ATOM 686 O O A CYS A 1 88 ? 11.825 -13.112 -8.038 0.60 33.86 85 CYS A O 1
ATOM 687 O O B CYS A 1 88 ? 11.796 -12.566 -8.538 0.40 24.29 85 CYS A O 1
ATOM 692 N N A ILE A 1 89 ? 12.447 -11.292 -6.857 0.60 33.66 86 ILE A N 1
ATOM 693 N N B ILE A 1 89 ? 12.237 -11.470 -6.590 0.40 25.49 86 ILE A N 1
ATOM 694 C CA A ILE A 1 89 ? 11.105 -10.968 -6.433 0.60 34.83 86 ILE A CA 1
ATOM 695 C CA B ILE A 1 89 ? 10.885 -10.946 -6.391 0.40 26.25 86 ILE A CA 1
ATOM 696 C C A ILE A 1 89 ? 10.854 -9.475 -6.588 0.60 33.16 86 ILE A C 1
ATOM 697 C C B ILE A 1 89 ? 10.700 -9.475 -6.778 0.40 26.03 86 ILE A C 1
ATOM 698 O O A ILE A 1 89 ? 11.610 -8.645 -6.064 0.60 32.84 86 ILE A O 1
ATOM 699 O O B ILE A 1 89 ? 11.619 -8.645 -6.641 0.40 24.79 86 ILE A O 1
ATOM 708 N N A LEU A 1 90 ? 9.812 -9.134 -7.369 0.50 29.62 87 LEU A N 1
ATOM 709 N N B LEU A 1 90 ? 9.501 -9.143 -7.257 0.50 25.13 87 LEU A N 1
ATOM 710 C CA A LEU A 1 90 ? 9.341 -7.742 -7.488 0.50 27.02 87 LEU A CA 1
ATOM 711 C CA B LEU A 1 90 ? 9.178 -7.769 -7.553 0.50 24.75 87 LEU A CA 1
ATOM 712 C C A LEU A 1 90 ? 8.155 -7.658 -6.523 0.50 24.98 87 LEU A C 1
ATOM 713 C C B LEU A 1 90 ? 8.019 -7.490 -6.618 0.50 23.84 87 LEU A C 1
ATOM 714 O O A LEU A 1 90 ? 7.143 -8.335 -6.710 0.50 22.15 87 LEU A O 1
ATOM 715 O O B LEU A 1 90 ? 6.889 -7.886 -6.901 0.50 22.58 87 LEU A O 1
ATOM 724 N N . PHE A 1 91 ? 8.311 -6.853 -5.472 1.00 21.83 88 PHE A N 1
ATOM 725 C CA . PHE A 1 91 ? 7.291 -6.649 -4.446 1.00 22.12 88 PHE A CA 1
ATOM 726 C C . PHE A 1 91 ? 6.676 -5.280 -4.650 1.00 21.29 88 PHE A C 1
ATOM 727 O O . PHE A 1 91 ? 7.361 -4.257 -4.534 1.00 21.21 88 PHE A O 1
ATOM 735 N N . LEU A 1 92 ? 5.403 -5.272 -5.020 1.00 20.40 89 LEU A N 1
ATOM 736 C CA . LEU A 1 92 ? 4.669 -4.045 -5.268 1.00 20.24 89 LEU A CA 1
ATOM 737 C C . LEU A 1 92 ? 3.861 -3.579 -4.091 1.00 20.83 89 LEU A C 1
ATOM 738 O O . LEU A 1 92 ? 3.168 -4.372 -3.448 1.00 23.56 89 LEU A O 1
ATOM 743 N N . VAL A 1 93 ? 3.978 -2.283 -3.836 1.00 21.47 90 VAL A N 1
ATOM 744 C CA . VAL A 1 93 ? 3.181 -1.587 -2.839 1.00 20.51 90 VAL A CA 1
ATOM 745 C C . VAL A 1 93 ? 2.476 -0.407 -3.544 1.00 22.68 90 VAL A C 1
ATOM 746 O O . VAL A 1 93 ? 2.730 -0.144 -4.707 1.00 22.47 90 VAL A O 1
ATOM 750 N N . ASP A 1 94 ? 1.607 0.296 -2.822 1.00 21.92 91 ASP A N 1
ATOM 751 C CA . ASP A 1 94 ? 0.740 1.319 -3.404 1.00 24.87 91 ASP A CA 1
ATOM 752 C C . ASP A 1 94 ? 0.990 2.684 -2.804 1.00 23.01 91 ASP A C 1
ATOM 753 O O . ASP A 1 94 ? 0.763 2.904 -1.633 1.00 23.15 91 ASP A O 1
ATOM 758 N N . ALA A 1 95 ? 1.482 3.606 -3.632 1.00 21.29 92 ALA A N 1
ATOM 759 C CA . ALA A 1 95 ? 1.743 4.975 -3.199 1.00 23.49 92 ALA A CA 1
ATOM 760 C C . ALA A 1 95 ? 0.531 5.662 -2.570 1.00 25.88 92 ALA A C 1
ATOM 761 O O . ALA A 1 95 ? 0.673 6.486 -1.650 1.00 26.47 92 ALA A O 1
ATOM 763 N N . LYS A 1 96 ? -0.653 5.372 -3.095 1.00 24.00 93 LYS A N 1
ATOM 764 C CA . LYS A 1 96 ? -1.881 6.005 -2.588 1.00 28.45 93 LYS A CA 1
ATOM 765 C C . LYS A 1 96 ? -2.294 5.528 -1.210 1.00 29.31 93 LYS A C 1
ATOM 766 O O . LYS A 1 96 ? -2.960 6.257 -0.469 1.00 28.29 93 LYS A O 1
ATOM 772 N N . ALA A 1 97 ? -1.896 4.316 -0.861 1.00 27.03 94 ALA A N 1
ATOM 773 C CA . ALA A 1 97 ? -2.239 3.720 0.424 1.00 30.63 94 ALA A CA 1
ATOM 774 C C . ALA A 1 97 ? -1.217 3.993 1.509 1.00 29.90 94 ALA A C 1
ATOM 775 O O . ALA A 1 97 ? -1.530 3.960 2.709 1.00 29.55 94 ALA A O 1
ATOM 777 N N . GLY A 1 98 ? 0.026 4.215 1.102 1.00 26.95 95 GLY A N 1
ATOM 778 C CA . GLY A 1 98 ? 1.120 4.309 2.061 1.00 27.48 95 GLY A CA 1
ATOM 779 C C . GLY A 1 98 ? 1.450 2.891 2.511 1.00 26.21 95 GLY A C 1
ATOM 780 O O . GLY A 1 98 ? 0.925 1.918 1.950 1.00 27.01 95 GLY A O 1
ATOM 781 N N . LEU A 1 99 ? 2.324 2.753 3.504 1.00 25.34 96 LEU A N 1
ATOM 782 C CA . LEU A 1 99 ? 2.684 1.412 4.004 1.00 27.54 96 LEU A CA 1
ATOM 783 C C . LEU A 1 99 ? 1.569 0.901 4.910 1.00 30.39 96 LEU A C 1
ATOM 784 O O . LEU A 1 99 ? 1.268 1.535 5.917 1.00 33.14 96 LEU A O 1
ATOM 789 N N . VAL A 1 100 ? 0.974 -0.231 4.578 1.00 27.81 97 VAL A N 1
ATOM 790 C CA . VAL A 1 100 ? -0.136 -0.764 5.394 1.00 29.77 97 VAL A CA 1
ATOM 791 C C . VAL A 1 100 ? 0.276 -2.085 6.055 1.00 30.64 97 VAL A C 1
ATOM 792 O O . VAL A 1 100 ? 1.220 -2.741 5.612 1.00 29.19 97 VAL A O 1
ATOM 796 N N . PRO A 1 101 ? -0.411 -2.484 7.147 1.00 33.20 98 PRO A N 1
ATOM 797 C CA . PRO A 1 101 ? 0.012 -3.709 7.832 1.00 33.11 98 PRO A CA 1
ATOM 798 C C . PRO A 1 101 ? 0.154 -4.960 6.963 1.00 33.05 98 PRO A C 1
ATOM 799 O O . PRO A 1 101 ? 1.077 -5.741 7.211 1.00 35.23 98 PRO A O 1
ATOM 803 N N . ALA A 1 102 ? -0.719 -5.156 5.967 1.00 31.34 99 ALA A N 1
ATOM 804 C CA . ALA A 1 102 ? -0.625 -6.315 5.070 1.00 32.77 99 ALA A CA 1
ATOM 805 C C . ALA A 1 102 ? 0.677 -6.300 4.249 1.00 32.02 99 ALA A C 1
ATOM 806 O O . ALA A 1 102 ? 1.182 -7.364 3.884 1.00 34.58 99 ALA A O 1
ATOM 808 N N . ASP A 1 103 ? 1.191 -5.107 3.936 1.00 30.43 100 ASP A N 1
ATOM 809 C CA . ASP A 1 103 ? 2.461 -4.981 3.213 1.00 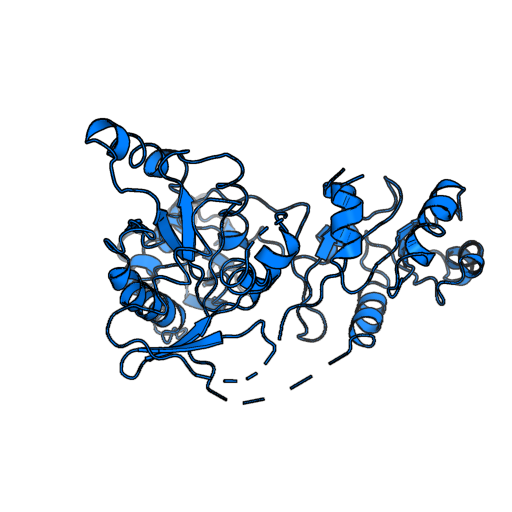27.58 100 ASP A CA 1
ATOM 810 C C . ASP A 1 103 ? 3.566 -5.508 4.117 1.00 30.64 100 ASP A C 1
ATOM 811 O O . ASP A 1 103 ? 4.484 -6.202 3.666 1.00 29.00 100 ASP A O 1
ATOM 816 N N . GLU A 1 104 ? 3.479 -5.147 5.403 1.00 31.72 101 GLU A N 1
ATOM 817 C CA . GLU A 1 104 ? 4.480 -5.531 6.379 1.00 36.28 101 GLU A CA 1
ATOM 818 C C . GLU A 1 104 ? 4.481 -7.046 6.613 1.00 35.98 101 GLU A C 1
ATOM 819 O O . GLU A 1 104 ? 5.546 -7.644 6.778 1.00 36.44 101 GLU A O 1
ATOM 825 N N . ILE A 1 105 ? 3.302 -7.663 6.589 1.00 34.93 102 ILE A N 1
ATOM 826 C CA . ILE A 1 105 ? 3.183 -9.122 6.718 1.00 38.15 102 ILE A CA 1
ATOM 827 C C . ILE A 1 105 ? 3.859 -9.830 5.552 1.00 35.25 102 ILE A C 1
ATOM 828 O O . ILE A 1 105 ? 4.603 -10.800 5.738 1.00 35.32 102 ILE A O 1
ATOM 833 N N . ILE A 1 106 ? 3.613 -9.347 4.339 1.00 32.47 103 ILE A N 1
ATOM 834 C CA . ILE A 1 106 ? 4.252 -9.901 3.177 1.00 31.75 103 ILE A CA 1
ATOM 835 C C . ILE A 1 106 ? 5.771 -9.699 3.239 1.00 32.24 103 ILE A C 1
ATOM 836 O O . ILE A 1 106 ? 6.546 -10.602 2.896 1.00 33.62 103 ILE A O 1
ATOM 841 N N . ALA A 1 107 ? 6.193 -8.520 3.675 1.00 31.06 104 ALA A N 1
ATOM 842 C CA . ALA A 1 107 ? 7.614 -8.201 3.756 1.00 30.88 104 ALA A CA 1
ATOM 843 C C . ALA A 1 107 ? 8.339 -9.181 4.663 1.00 34.14 104 ALA A C 1
ATOM 844 O O . ALA A 1 107 ? 9.398 -9.672 4.305 1.00 34.31 104 ALA A O 1
ATOM 846 N N A GLU A 1 108 ? 7.766 -9.472 5.827 0.50 35.41 105 GLU A N 1
ATOM 847 N N B GLU A 1 108 ? 7.751 -9.456 5.826 0.50 35.15 105 GLU A N 1
ATOM 848 C CA A GLU A 1 108 ? 8.411 -10.384 6.770 0.50 40.68 105 GLU A CA 1
ATOM 849 C CA B GLU A 1 108 ? 8.327 -10.386 6.797 0.50 39.78 105 GLU A CA 1
ATOM 850 C C A GLU A 1 108 ? 8.547 -11.785 6.175 0.50 40.51 105 GLU A C 1
ATOM 851 C C B GLU A 1 108 ? 8.541 -11.756 6.163 0.50 39.95 105 GLU A C 1
ATOM 852 O O A GLU A 1 108 ? 9.551 -12.456 6.397 0.50 40.85 105 GLU A O 1
ATOM 853 O O B GLU A 1 108 ? 9.592 -12.368 6.335 0.50 39.96 105 GLU A O 1
ATOM 864 N N . ARG A 1 109 ? 7.539 -12.229 5.425 1.00 40.33 106 ARG A N 1
ATOM 865 C CA . ARG A 1 109 ? 7.627 -13.533 4.761 1.00 41.49 106 ARG A CA 1
ATOM 866 C C . ARG A 1 109 ? 8.723 -13.528 3.702 1.00 38.89 106 ARG A C 1
ATOM 867 O O . ARG A 1 109 ? 9.455 -14.504 3.554 1.00 40.91 106 ARG A O 1
ATOM 875 N N . LEU A 1 110 ? 8.817 -12.445 2.936 1.00 34.88 107 LEU A N 1
ATOM 876 C CA . LEU A 1 110 ? 9.824 -12.370 1.883 1.00 34.87 107 LEU A CA 1
ATOM 877 C C . LEU A 1 110 ? 11.248 -12.366 2.423 1.00 38.47 107 LEU A C 1
ATOM 878 O O . LEU A 1 110 ? 12.144 -12.952 1.809 1.00 38.63 107 LEU A O 1
ATOM 883 N N . ARG A 1 111 ? 11.460 -11.696 3.556 1.00 39.51 108 ARG A N 1
ATOM 884 C CA . ARG A 1 111 ? 12.799 -11.633 4.176 1.00 44.81 108 ARG A CA 1
ATOM 885 C C . ARG A 1 111 ? 13.355 -13.012 4.531 1.00 48.59 108 ARG A C 1
ATOM 886 O O . ARG A 1 111 ? 14.563 -13.214 4.475 1.00 52.76 108 ARG A O 1
ATOM 894 N N . LYS A 1 112 ? 12.473 -13.946 4.896 1.00 53.98 109 LYS A N 1
ATOM 895 C CA . LYS A 1 112 ? 12.884 -15.310 5.278 1.00 55.74 109 LYS A CA 1
ATOM 896 C C . LYS A 1 112 ? 13.290 -16.172 4.089 1.00 58.86 109 LYS A C 1
ATOM 897 O O . LYS A 1 112 ? 14.067 -17.114 4.251 1.00 58.71 109 LYS A O 1
ATOM 903 N N . LYS A 1 113 ? 12.743 -15.895 2.906 1.00 53.86 110 LYS A N 1
ATOM 904 C CA . LYS A 1 113 ? 13.233 -16.574 1.715 1.00 55.07 110 LYS A CA 1
ATOM 905 C C . LYS A 1 113 ? 14.641 -16.045 1.540 1.00 56.86 110 LYS A C 1
ATOM 906 O O . LYS A 1 113 ? 15.004 -15.024 2.127 1.00 61.66 110 LYS A O 1
ATOM 912 N N . GLY A 1 114 ? 15.446 -16.728 0.748 1.00 59.04 111 GLY A N 1
ATOM 913 C CA . GLY A 1 114 ? 16.820 -16.289 0.531 1.00 61.68 111 GLY A CA 1
ATOM 914 C C . GLY A 1 114 ? 17.003 -15.722 -0.855 1.00 59.94 111 GLY A C 1
ATOM 915 O O . GLY A 1 114 ? 17.794 -16.248 -1.639 1.00 64.81 111 GLY A O 1
ATOM 916 N N . LYS A 1 115 ? 16.266 -14.660 -1.178 1.00 55.54 112 LYS A N 1
ATOM 917 C CA . LYS A 1 115 ? 16.390 -14.066 -2.512 1.00 50.75 112 LYS A CA 1
ATOM 918 C C . LYS A 1 115 ? 16.220 -12.557 -2.610 1.00 42.86 112 LYS A C 1
ATOM 919 O O . LYS A 1 115 ? 15.657 -11.906 -1.729 1.00 42.21 112 LYS A O 1
ATOM 925 N N A LYS A 1 116 ? 16.724 -11.986 -3.699 0.50 39.97 113 LYS A N 1
ATOM 926 N N B LYS A 1 116 ? 16.745 -12.055 -3.724 0.50 39.76 113 LYS A N 1
ATOM 927 C CA A LYS A 1 116 ? 16.676 -10.549 -3.903 0.50 39.01 113 LYS A CA 1
ATOM 928 C CA B LYS A 1 116 ? 16.771 -10.664 -4.078 0.50 37.56 113 LYS A CA 1
ATOM 929 C C A LYS A 1 116 ? 15.235 -10.042 -3.989 0.50 34.98 113 LYS A C 1
ATOM 930 C C B LYS A 1 116 ? 15.375 -10.086 -4.233 0.50 34.13 113 LYS A C 1
ATOM 931 O O A LYS A 1 116 ? 14.394 -10.642 -4.669 0.50 33.11 113 LYS A O 1
ATOM 932 O O B LYS A 1 116 ? 14.586 -10.542 -5.069 0.50 30.80 113 LYS A O 1
ATOM 943 N N A ILE A 1 117 ? 14.962 -8.950 -3.282 0.50 32.60 114 ILE A N 1
ATOM 944 N N B ILE A 1 117 ? 15.087 -9.081 -3.422 0.50 30.81 114 ILE A N 1
ATOM 945 C CA A ILE A 1 117 ? 13.633 -8.325 -3.284 0.50 31.05 114 ILE A CA 1
ATOM 946 C CA B ILE A 1 117 ? 13.800 -8.407 -3.476 0.50 30.05 114 ILE A CA 1
ATOM 947 C C A ILE A 1 117 ? 13.719 -6.907 -3.835 0.50 29.98 114 ILE A C 1
ATOM 948 C C B ILE A 1 117 ? 13.980 -7.011 -4.051 0.50 29.73 114 ILE A C 1
ATOM 949 O O A ILE A 1 117 ? 14.348 -6.041 -3.219 0.50 31.21 114 ILE A O 1
ATOM 950 O O B ILE A 1 117 ? 14.916 -6.278 -3.678 0.50 28.04 114 ILE A O 1
ATOM 959 N N . PHE A 1 118 ? 13.117 -6.667 -4.996 1.00 26.68 115 PHE A N 1
ATOM 960 C CA . PHE A 1 118 ? 13.082 -5.356 -5.583 1.00 27.26 115 PHE A CA 1
ATOM 961 C C . PHE A 1 118 ? 11.750 -4.765 -5.156 1.00 27.19 115 PHE A C 1
ATOM 962 O O . PHE A 1 118 ? 10.688 -5.318 -5.455 1.00 29.29 115 PHE A O 1
ATOM 970 N N . LEU A 1 119 ? 11.805 -3.646 -4.453 1.00 22.95 116 LEU A N 1
ATOM 971 C CA . LEU A 1 119 ? 10.596 -2.964 -3.982 1.00 21.39 116 LEU A CA 1
ATOM 972 C C . LEU A 1 119 ? 10.179 -1.926 -4.998 1.00 21.91 116 LEU A C 1
ATOM 973 O O . LEU A 1 119 ? 10.994 -1.042 -5.365 1.00 23.61 116 LEU A O 1
ATOM 978 N N . ALA A 1 120 ? 8.918 -1.989 -5.428 1.00 20.72 117 ALA A N 1
ATOM 979 C CA . ALA A 1 120 ? 8.380 -1.030 -6.382 1.00 20.66 117 ALA A CA 1
ATOM 980 C C . ALA A 1 120 ? 7.132 -0.385 -5.807 1.00 21.94 117 ALA A C 1
ATOM 981 O O . ALA A 1 120 ? 6.213 -1.097 -5.401 1.00 22.46 117 ALA A O 1
ATOM 983 N N . VAL A 1 121 ? 7.117 0.948 -5.766 1.00 20.91 118 VAL A N 1
ATOM 984 C CA . VAL A 1 121 ? 5.968 1.714 -5.264 1.00 20.68 118 VAL A CA 1
ATOM 985 C C . VAL A 1 121 ? 5.157 2.132 -6.478 1.00 21.33 118 VAL A C 1
ATOM 986 O O . VAL A 1 121 ? 5.560 3.022 -7.232 1.00 21.41 118 VAL A O 1
ATOM 990 N N . ASN A 1 122 ? 4.032 1.458 -6.681 1.00 19.87 119 ASN A N 1
ATOM 991 C CA . ASN A 1 122 ? 3.174 1.712 -7.844 1.00 19.93 119 ASN A CA 1
ATOM 992 C C . ASN A 1 122 ? 2.147 2.795 -7.579 1.00 20.91 119 ASN A C 1
ATOM 993 O O . ASN A 1 122 ? 1.930 3.218 -6.433 1.00 21.96 119 ASN A O 1
ATOM 998 N N . LYS A 1 123 ? 1.507 3.246 -8.652 1.00 21.39 120 LYS A N 1
ATOM 999 C CA . LYS A 1 123 ? 0.495 4.324 -8.587 1.00 21.42 120 LYS A CA 1
ATOM 1000 C C . LYS A 1 123 ? 1.111 5.675 -8.219 1.00 21.78 120 LYS A C 1
ATOM 1001 O O . LYS A 1 123 ? 0.459 6.555 -7.629 1.00 23.95 120 LYS A O 1
ATOM 1007 N N . ALA A 1 124 ? 2.376 5.860 -8.590 1.00 21.48 121 ALA A N 1
ATOM 1008 C CA . ALA A 1 124 ? 3.077 7.112 -8.322 1.00 22.71 121 ALA A CA 1
ATOM 1009 C C . ALA A 1 124 ? 2.475 8.265 -9.138 1.00 23.36 121 ALA A C 1
ATOM 1010 O O . ALA A 1 124 ? 2.593 9.419 -8.760 1.00 23.62 121 ALA A O 1
ATOM 1012 N N . ASP A 1 125 ? 1.882 7.918 -10.277 1.00 23.07 122 ASP A N 1
ATOM 1013 C CA . ASP A 1 125 ? 1.232 8.838 -11.197 1.00 24.61 122 ASP A CA 1
ATOM 1014 C C . ASP A 1 125 ? 2.158 10.037 -11.469 1.00 26.29 122 ASP A C 1
ATOM 1015 O O . ASP A 1 125 ? 3.250 9.813 -11.991 1.00 27.52 122 ASP A O 1
ATOM 1020 N N A ARG A 1 126 ? 1.788 11.271 -11.149 0.70 27.00 123 ARG A N 1
ATOM 1021 N N B ARG A 1 126 ? 1.713 11.256 -11.152 0.30 28.77 123 ARG A N 1
ATOM 1022 C CA A ARG A 1 126 ? 2.787 12.326 -11.392 0.70 28.42 123 ARG A CA 1
ATOM 1023 C CA B ARG A 1 126 ? 2.557 12.439 -11.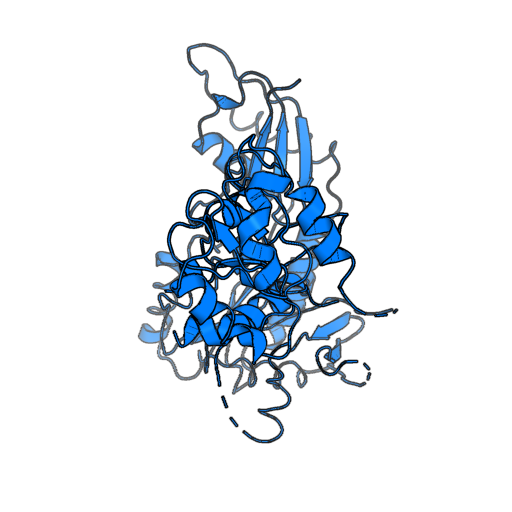335 0.30 30.86 123 ARG A CA 1
ATOM 1024 C C A ARG A 1 126 ? 3.248 13.017 -10.100 0.70 28.38 123 ARG A C 1
ATOM 1025 C C B ARG A 1 126 ? 2.904 13.123 -10.014 0.30 29.77 123 ARG A C 1
ATOM 1026 O O A ARG A 1 126 ? 3.775 14.128 -10.142 0.70 27.27 123 ARG A O 1
ATOM 1027 O O B ARG A 1 126 ? 3.015 14.349 -9.940 0.30 30.19 123 ARG A O 1
ATOM 1042 N N . ALA A 1 127 ? 3.088 12.309 -8.980 1.00 26.56 124 ALA A N 1
ATOM 1043 C CA . ALA A 1 127 ? 3.514 12.806 -7.661 1.00 27.71 124 ALA A CA 1
ATOM 1044 C C . ALA A 1 127 ? 5.046 12.815 -7.611 1.00 26.88 124 ALA A C 1
ATOM 1045 O O . ALA A 1 127 ? 5.721 12.028 -8.298 1.00 28.10 124 ALA A O 1
ATOM 1047 N N A ARG A 1 128 ? 5.620 13.731 -6.835 0.50 27.39 125 ARG A N 1
ATOM 1048 N N B ARG A 1 128 ? 5.584 13.697 -6.773 0.50 27.97 125 ARG A N 1
ATOM 1049 C CA A ARG A 1 128 ? 7.075 13.781 -6.717 0.50 27.84 125 ARG A CA 1
ATOM 1050 C CA B ARG A 1 128 ? 7.020 13.810 -6.554 0.50 28.87 125 ARG A CA 1
ATOM 1051 C C A ARG A 1 128 ? 7.593 12.555 -5.961 0.50 26.06 125 ARG A C 1
ATOM 1052 C C B ARG A 1 128 ? 7.587 12.528 -5.925 0.50 26.50 125 ARG A C 1
ATOM 1053 O O A ARG A 1 128 ? 6.936 12.037 -5.072 0.50 25.67 125 ARG A O 1
ATOM 1054 O O B ARG A 1 128 ? 6.947 11.931 -5.074 0.50 26.24 125 ARG A O 1
ATOM 1069 N N . ALA A 1 129 ? 8.783 12.112 -6.333 1.00 26.99 126 ALA A N 1
ATOM 1070 C CA . ALA A 1 129 ? 9.391 10.884 -5.776 1.00 26.96 126 ALA A CA 1
ATOM 1071 C C . ALA A 1 129 ? 9.460 10.878 -4.257 1.00 29.20 126 ALA A C 1
ATOM 1072 O O . ALA A 1 129 ? 9.099 9.878 -3.610 1.00 27.78 126 ALA A O 1
ATOM 1074 N N . ALA A 1 130 ? 9.867 12.011 -3.681 1.00 30.61 127 ALA A N 1
ATOM 1075 C CA . ALA A 1 130 ? 9.996 12.119 -2.225 1.00 32.54 127 ALA A CA 1
ATOM 1076 C C . ALA A 1 130 ? 8.682 11.797 -1.530 1.00 34.02 127 ALA A C 1
ATOM 1077 O O . ALA A 1 130 ? 8.672 11.139 -0.497 1.00 35.61 127 ALA A O 1
ATOM 1079 N N . VAL A 1 131 ? 7.569 12.260 -2.099 1.00 29.52 128 VAL A N 1
ATOM 1080 C CA . VAL A 1 131 ? 6.268 11.994 -1.526 1.00 29.66 128 VAL A CA 1
ATOM 1081 C C . VAL A 1 131 ? 5.921 10.503 -1.630 1.00 29.46 128 VAL A C 1
ATOM 1082 O O . VAL A 1 131 ? 5.481 9.892 -0.668 1.00 31.98 128 VAL A O 1
ATOM 1086 N N . VAL A 1 132 ? 6.132 9.944 -2.811 1.00 26.31 129 VAL A N 1
ATOM 1087 C CA . VAL A 1 132 ? 5.823 8.551 -3.131 1.00 27.61 129 VAL A CA 1
ATOM 1088 C C . VAL A 1 132 ? 6.616 7.549 -2.286 1.00 25.32 129 VAL A C 1
ATOM 1089 O O . VAL A 1 132 ? 6.066 6.562 -1.773 1.00 26.64 129 VAL A O 1
ATOM 1093 N N . GLN A 1 133 ? 7.902 7.818 -2.122 1.00 24.27 130 GLN A N 1
ATOM 1094 C CA . GLN A 1 133 ? 8.816 6.858 -1.483 1.00 23.19 130 GLN A CA 1
ATOM 1095 C C . GLN A 1 133 ? 8.841 6.889 0.031 1.00 22.75 130 GLN A C 1
ATOM 1096 O O . GLN A 1 133 ? 9.242 5.906 0.667 1.00 22.56 130 GLN A O 1
ATOM 1102 N N . SER A 1 134 ? 8.410 8.012 0.588 1.00 23.90 131 SER A N 1
ATOM 1103 C CA . SER A 1 134 ? 8.534 8.306 2.025 1.00 24.77 131 SER A CA 1
ATOM 1104 C C . SER A 1 134 ? 8.241 7.162 2.993 1.00 25.14 131 SER A C 1
ATOM 1105 O O . SER A 1 134 ? 9.050 6.856 3.844 1.00 25.12 131 SER A O 1
ATOM 1108 N N . ASP A 1 135 ? 7.082 6.531 2.869 1.00 24.70 132 ASP A N 1
ATOM 1109 C CA . ASP A 1 135 ? 6.676 5.498 3.824 1.00 27.97 132 ASP A CA 1
ATOM 1110 C C . ASP A 1 135 ? 7.379 4.168 3.684 1.00 26.13 132 ASP A C 1
ATOM 1111 O O . ASP A 1 135 ? 7.272 3.329 4.581 1.00 28.51 132 ASP A O 1
ATOM 1116 N N . PHE A 1 136 ? 8.100 3.975 2.589 1.00 24.08 133 PHE A N 1
ATOM 1117 C CA . PHE A 1 136 ? 8.606 2.662 2.234 1.00 23.91 133 PHE A CA 1
ATOM 1118 C C . PHE A 1 136 ? 10.076 2.388 2.457 1.00 24.57 133 PHE A C 1
ATOM 1119 O O . PHE A 1 136 ? 10.514 1.242 2.362 1.00 24.64 133 PHE A O 1
ATOM 1127 N N . TYR A 1 137 ? 10.865 3.425 2.745 1.00 24.70 134 TYR A N 1
ATOM 1128 C CA . TYR A 1 137 ? 12.270 3.154 3.068 1.00 25.27 134 TYR A CA 1
ATOM 1129 C C . TYR A 1 137 ? 12.404 2.189 4.235 1.00 26.32 134 TYR A C 1
ATOM 1130 O O . TYR A 1 137 ? 13.288 1.325 4.261 1.00 27.77 134 TYR A O 1
ATOM 1139 N N . LYS A 1 138 ? 11.528 2.319 5.222 1.00 28.64 135 LYS A N 1
ATOM 1140 C CA . LYS A 1 138 ? 11.645 1.489 6.411 1.00 30.83 135 LYS A CA 1
ATOM 1141 C C . LYS A 1 138 ? 11.442 0.008 6.199 1.00 30.70 135 LYS A C 1
ATOM 1142 O O . LYS A 1 138 ? 11.693 -0.769 7.122 1.00 31.73 135 LYS A O 1
ATOM 1148 N N . LEU A 1 139 ? 10.994 -0.405 5.010 1.00 28.16 136 LEU A N 1
ATOM 1149 C CA . LEU A 1 139 ? 10.883 -1.823 4.730 1.00 28.89 136 LEU A CA 1
ATOM 1150 C C . LEU A 1 139 ? 12.254 -2.493 4.637 1.00 31.80 136 LEU A C 1
ATOM 1151 O O . LEU A 1 139 ? 12.346 -3.717 4.776 1.00 31.75 136 LEU A O 1
ATOM 1156 N N . GLY A 1 140 ? 13.310 -1.706 4.418 1.00 30.87 137 GLY A N 1
ATOM 1157 C CA . GLY A 1 140 ? 14.659 -2.275 4.371 1.00 34.15 137 GLY A CA 1
ATOM 1158 C C . GLY A 1 140 ? 14.992 -3.085 3.131 1.00 32.91 137 GLY A C 1
ATOM 1159 O O . GLY A 1 140 ? 15.825 -3.991 3.194 1.00 33.55 137 GLY A O 1
ATOM 1160 N N . PHE A 1 141 ? 14.324 -2.794 2.013 1.00 29.87 138 PHE A N 1
ATOM 1161 C CA . PHE A 1 141 ? 14.610 -3.470 0.743 1.00 29.93 138 PHE A CA 1
ATOM 1162 C C . PHE A 1 141 ? 15.336 -2.538 -0.201 1.00 31.75 138 PHE A C 1
ATOM 1163 O O . PHE A 1 141 ? 15.248 -2.676 -1.414 1.00 35.26 138 PHE A O 1
ATOM 1171 N N . GLY A 1 142 ? 16.054 -1.580 0.362 1.00 32.00 139 GLY A N 1
ATOM 1172 C CA . GLY A 1 142 ? 16.771 -0.610 -0.466 1.00 34.12 139 GLY A CA 1
ATOM 1173 C C . GLY A 1 142 ? 15.844 0.428 -1.079 1.00 33.03 139 GLY A C 1
ATOM 1174 O O . GLY A 1 142 ? 14.860 0.839 -0.454 1.00 32.25 139 GLY A O 1
ATOM 1175 N N . GLU A 1 143 ? 16.168 0.851 -2.302 1.00 30.08 140 GLU A N 1
ATOM 1176 C CA . GLU A 1 143 ? 15.400 1.889 -2.997 1.00 30.65 140 GLU A CA 1
ATOM 1177 C C . GLU A 1 143 ? 13.946 1.485 -3.240 1.00 26.35 140 GLU A C 1
ATOM 1178 O O . GLU A 1 143 ? 13.696 0.405 -3.791 1.00 28.26 140 GLU A O 1
ATOM 1184 N N . PRO A 1 144 ? 12.977 2.312 -2.802 1.00 25.63 141 PRO A N 1
ATOM 1185 C CA . PRO A 1 144 ? 11.594 2.026 -3.185 1.00 23.26 141 PRO A CA 1
ATOM 1186 C C . PRO A 1 144 ? 11.445 2.587 -4.608 1.00 24.42 141 PRO A C 1
ATOM 1187 O O . PRO A 1 144 ? 11.279 3.796 -4.785 1.00 23.80 141 PRO A O 1
ATOM 1191 N N . TYR A 1 145 ? 11.523 1.721 -5.616 1.00 21.82 142 TYR A N 1
ATOM 1192 C CA . TYR A 1 145 ? 11.485 2.194 -7.004 1.00 21.30 142 TYR A CA 1
ATOM 1193 C C . TYR A 1 145 ? 10.146 2.824 -7.366 1.00 21.62 142 TYR A C 1
ATOM 1194 O O . TYR A 1 145 ? 9.082 2.185 -7.245 1.00 24.00 142 TYR A O 1
ATOM 1203 N N . VAL A 1 146 ? 10.207 4.052 -7.866 1.00 22.35 143 VAL A N 1
ATOM 1204 C CA . VAL A 1 146 ? 8.993 4.799 -8.194 1.00 20.64 143 VAL A CA 1
ATOM 1205 C C . VAL A 1 146 ? 8.458 4.350 -9.553 1.00 19.79 143 VAL A C 1
ATOM 1206 O O . VAL A 1 146 ? 9.144 4.532 -10.571 1.00 20.30 143 VAL A O 1
ATOM 1210 N N . ILE A 1 147 ? 7.246 3.810 -9.573 1.00 19.85 144 ILE A N 1
ATOM 1211 C CA . ILE A 1 147 ? 6.627 3.409 -10.863 1.00 20.06 144 ILE A CA 1
ATOM 1212 C C . ILE A 1 147 ? 5.155 3.783 -10.946 1.00 21.17 144 ILE A C 1
ATOM 1213 O O . ILE A 1 147 ? 4.480 4.029 -9.937 1.00 21.06 144 ILE A O 1
ATOM 1218 N N . ALA A 1 148 ? 4.649 3.840 -12.176 1.00 21.29 145 ALA A N 1
ATOM 1219 C CA . ALA A 1 148 ? 3.229 3.940 -12.409 1.00 20.76 145 ALA A CA 1
ATOM 1220 C C . ALA A 1 148 ? 2.946 2.990 -13.575 1.00 22.10 145 ALA A C 1
ATOM 1221 O O . ALA A 1 148 ? 3.204 3.331 -14.736 1.00 22.31 145 ALA A O 1
ATOM 1223 N N . ALA A 1 149 ? 2.425 1.808 -13.265 1.00 21.16 146 ALA A N 1
ATOM 1224 C CA . ALA A 1 149 ? 2.118 0.818 -14.314 1.00 21.03 146 ALA A CA 1
ATOM 1225 C C . ALA A 1 149 ? 1.090 1.346 -15.314 1.00 21.30 146 ALA A C 1
ATOM 1226 O O . ALA A 1 149 ? 1.060 0.899 -16.451 1.00 24.35 146 ALA A O 1
ATOM 1228 N N . ALA A 1 150 ? 0.248 2.291 -14.909 1.00 20.66 147 ALA A N 1
ATOM 1229 C CA . ALA A 1 150 ? -0.745 2.853 -15.837 1.00 23.28 147 ALA A CA 1
ATOM 1230 C C . ALA A 1 150 ? -0.121 3.704 -16.947 1.00 23.62 147 ALA A C 1
ATOM 1231 O O . ALA A 1 150 ? -0.694 3.819 -18.047 1.00 25.38 147 ALA A O 1
ATOM 1233 N N . SER A 1 151 ? 1.048 4.296 -16.681 1.00 21.73 148 SER A N 1
ATOM 1234 C CA . SER A 1 151 ? 1.663 5.220 -17.655 1.00 22.54 148 SER A CA 1
ATOM 1235 C C . SER A 1 151 ? 3.036 4.803 -18.140 1.00 22.94 148 SER A C 1
ATOM 1236 O O . SER A 1 151 ? 3.585 5.445 -19.054 1.00 23.79 148 SER A O 1
ATOM 1239 N N . GLY A 1 152 ? 3.612 3.802 -17.486 1.00 21.29 149 GLY A N 1
ATOM 1240 C CA . GLY A 1 152 ? 4.993 3.386 -17.771 1.00 22.49 149 GLY A CA 1
ATOM 1241 C C . GLY A 1 152 ? 6.060 4.133 -16.973 1.00 23.44 149 GLY A C 1
ATOM 1242 O O . GLY A 1 152 ? 7.256 3.827 -17.089 1.00 21.68 149 GLY A O 1
ATOM 1243 N N . ARG A 1 153 ? 5.675 5.132 -16.164 1.00 21.13 150 ARG A N 1
ATOM 1244 C CA . ARG A 1 153 ? 6.657 5.848 -15.388 1.00 20.45 150 ARG A CA 1
ATOM 1245 C C . ARG A 1 153 ? 7.539 4.900 -14.595 1.00 21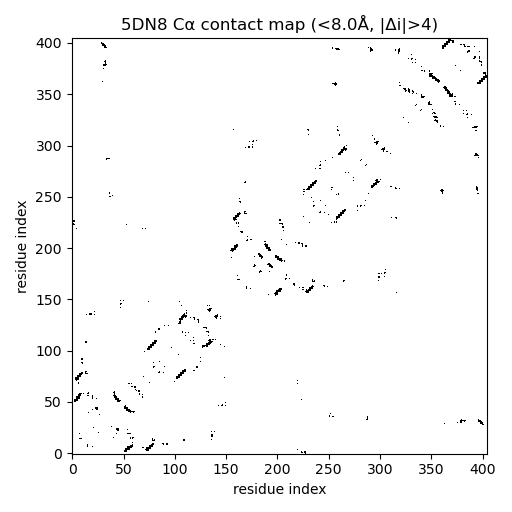.71 150 ARG A C 1
ATOM 1246 O O . ARG A 1 153 ? 7.037 4.023 -13.878 1.00 20.68 150 ARG A O 1
ATOM 1254 N N . GLY A 1 154 ? 8.845 5.082 -14.724 1.00 20.75 151 GLY A N 1
ATOM 1255 C CA . GLY A 1 154 ? 9.830 4.321 -13.954 1.00 23.19 151 GLY A CA 1
ATOM 1256 C C . GLY A 1 154 ? 10.032 2.849 -14.286 1.00 21.68 151 GLY A C 1
ATOM 1257 O O . GLY A 1 154 ? 10.913 2.197 -13.705 1.00 22.50 151 GLY A O 1
ATOM 1258 N N . VAL A 1 155 ? 9.226 2.306 -15.190 1.00 20.70 152 VAL A N 1
ATOM 1259 C CA . VAL A 1 155 ? 9.262 0.889 -15.436 1.00 21.56 152 VAL A CA 1
ATOM 1260 C C . VAL A 1 155 ? 10.571 0.429 -16.064 1.00 22.09 152 VAL A C 1
ATOM 1261 O O . VAL A 1 155 ? 11.173 -0.568 -15.610 1.00 22.27 152 VAL A O 1
ATOM 1265 N N . LYS A 1 156 ? 11.057 1.165 -17.060 1.00 22.97 153 LYS A N 1
ATOM 1266 C CA . LYS A 1 156 ? 12.311 0.830 -17.686 1.00 26.62 153 LYS A CA 1
ATOM 1267 C C . LYS A 1 156 ? 13.455 0.871 -16.661 1.00 25.10 153 LYS A C 1
ATOM 1268 O O . LYS A 1 156 ? 14.292 -0.035 -16.637 1.00 28.15 153 LYS A O 1
ATOM 1274 N N . ASP A 1 157 ? 13.472 1.900 -15.821 1.00 25.84 154 ASP A N 1
ATOM 1275 C CA . ASP A 1 157 ? 14.507 2.050 -14.806 1.00 26.19 154 ASP A CA 1
ATOM 1276 C C . ASP A 1 157 ? 14.489 0.894 -13.807 1.00 25.25 154 ASP A C 1
ATOM 1277 O O . ASP A 1 157 ? 15.556 0.374 -13.438 1.00 27.03 154 ASP A O 1
ATOM 1282 N N . LEU A 1 158 ? 13.301 0.498 -13.372 1.00 22.80 155 LEU A N 1
ATOM 1283 C CA . LEU A 1 158 ? 13.174 -0.670 -12.486 1.00 23.36 155 LEU A CA 1
ATOM 1284 C C . LEU A 1 158 ? 13.749 -1.935 -13.127 1.00 24.47 155 LEU A C 1
ATOM 1285 O O . LEU A 1 158 ? 14.559 -2.672 -12.522 1.00 25.25 155 LEU A O 1
ATOM 1290 N N . MET A 1 159 ? 13.333 -2.193 -14.359 1.00 24.08 156 MET A N 1
ATOM 1291 C CA . MET A 1 159 ? 13.729 -3.413 -15.024 1.00 26.61 156 MET A CA 1
ATOM 1292 C C . MET A 1 159 ? 15.231 -3.422 -15.319 1.00 27.11 156 MET A C 1
ATOM 1293 O O . MET A 1 159 ? 15.853 -4.490 -15.305 1.00 30.04 156 MET A O 1
ATOM 1298 N N . THR A 1 160 ? 15.820 -2.240 -15.556 1.00 26.68 157 THR A N 1
ATOM 1299 C CA . THR A 1 160 ? 17.258 -2.137 -15.752 1.00 29.44 157 THR A CA 1
ATOM 1300 C C . THR A 1 160 ? 17.998 -2.601 -14.485 1.00 28.99 157 THR A C 1
ATOM 1301 O O . THR A 1 160 ? 19.044 -3.290 -14.583 1.00 30.30 157 THR A O 1
ATOM 1305 N N . GLN A 1 161 ? 17.475 -2.228 -13.310 1.00 29.31 158 GLN A N 1
ATOM 1306 C CA . GLN A 1 161 ? 18.083 -2.665 -12.028 1.00 31.69 158 GLN A CA 1
ATOM 1307 C C . GLN A 1 161 ? 17.914 -4.177 -11.810 1.00 32.97 158 GLN A C 1
ATOM 1308 O O . GLN A 1 161 ? 18.802 -4.848 -11.273 1.00 31.12 158 GLN A O 1
ATOM 1314 N N . VAL A 1 162 ? 16.785 -4.722 -12.246 1.00 31.16 159 VAL A N 1
ATOM 1315 C CA . VAL A 1 162 ? 16.577 -6.167 -12.148 1.00 34.14 159 VAL A CA 1
ATOM 1316 C C . VAL A 1 162 ? 17.643 -6.862 -13.008 1.00 36.52 159 VAL A C 1
ATOM 1317 O O . VAL A 1 162 ? 18.319 -7.792 -12.557 1.00 37.05 159 VAL A O 1
ATOM 1321 N N . LEU A 1 163 ? 17.813 -6.386 -14.241 1.00 34.61 160 LEU A N 1
ATOM 1322 C CA . LEU A 1 163 ? 18.817 -6.952 -15.141 1.00 39.11 160 LEU A CA 1
ATOM 1323 C C . LEU A 1 163 ? 20.235 -6.923 -14.622 1.00 40.59 160 LEU A C 1
ATOM 1324 O O . LEU A 1 163 ? 20.986 -7.888 -14.783 1.00 41.56 160 LEU A O 1
ATOM 1329 N N . GLU A 1 164 ? 20.617 -5.787 -14.068 1.00 40.72 161 GLU A N 1
ATOM 1330 C CA . GLU A 1 164 ? 21.965 -5.592 -13.563 1.00 46.20 161 GLU A CA 1
ATOM 1331 C C . GLU A 1 164 ? 22.285 -6.472 -12.362 1.00 47.20 161 GLU A C 1
ATOM 1332 O O . GLU A 1 164 ? 23.454 -6.751 -12.102 1.00 48.33 161 GLU A O 1
ATOM 1338 N N . ASN A 1 165 ? 21.258 -6.932 -11.657 1.00 47.02 162 ASN A N 1
ATOM 1339 C CA . ASN A 1 165 ? 21.451 -7.796 -10.500 1.00 58.17 162 ASN A CA 1
ATOM 1340 C C . ASN A 1 165 ? 21.222 -9.290 -10.799 1.00 64.78 162 ASN A C 1
ATOM 1341 O O . ASN A 1 165 ? 20.642 -10.010 -9.986 1.00 75.38 162 ASN A O 1
ATOM 1346 N N . LEU A 1 166 ? 21.679 -9.736 -11.970 1.00 67.23 163 LEU A N 1
ATOM 1347 C CA . LEU A 1 166 ? 21.612 -11.146 -12.368 1.00 76.41 163 LEU A CA 1
ATOM 1348 C C . LEU A 1 166 ? 23.051 -11.672 -12.444 1.00 81.67 163 LEU A C 1
ATOM 1349 O O . LEU A 1 166 ? 23.964 -10.910 -12.766 1.00 82.09 163 LEU A O 1
ATOM 1354 N N . PRO A 1 167 ? 23.259 -12.976 -12.164 1.00 89.16 164 PRO A N 1
ATOM 1355 C CA . PRO A 1 167 ? 24.594 -13.599 -12.168 1.00 92.74 164 PRO A CA 1
ATOM 1356 C C . PRO A 1 167 ? 25.541 -13.109 -13.275 1.00 94.23 164 PRO A C 1
ATOM 1357 O O . PRO A 1 167 ? 25.200 -13.157 -14.458 1.00 93.41 164 PRO A O 1
ATOM 1361 N N . GLU A 1 176 ? 29.427 -27.858 -29.351 1.00 65.09 173 GLU A N 1
ATOM 1362 C CA . GLU A 1 176 ? 28.278 -27.555 -30.198 1.00 61.48 173 GLU A CA 1
ATOM 1363 C C . GLU A 1 176 ? 27.019 -28.190 -29.584 1.00 54.01 173 GLU A C 1
ATOM 1364 O O . GLU A 1 176 ? 26.965 -29.393 -29.303 1.00 50.17 173 GLU A O 1
ATOM 1370 N N . VAL A 1 177 ? 26.018 -27.351 -29.373 1.00 44.06 174 VAL A N 1
ATOM 1371 C CA . VAL A 1 177 ? 24.785 -27.761 -28.707 1.00 43.90 174 VAL A CA 1
ATOM 1372 C C . VAL A 1 177 ? 23.878 -28.633 -29.574 1.00 40.55 174 VAL A C 1
ATOM 1373 O O . VAL A 1 177 ? 23.170 -29.514 -29.062 1.00 39.02 174 VAL A O 1
ATOM 1377 N N . GLY A 1 178 ? 23.880 -28.399 -30.886 1.00 38.08 175 GLY A N 1
ATOM 1378 C CA . GLY A 1 178 ? 22.972 -29.151 -31.770 1.00 35.51 175 GLY A CA 1
ATOM 1379 C C . GLY A 1 178 ? 21.549 -28.697 -31.495 1.00 32.87 175 GLY A C 1
ATOM 1380 O O . GLY A 1 178 ? 21.333 -27.605 -30.955 1.00 34.41 175 GLY A O 1
ATOM 1381 N N . ILE A 1 179 ? 20.568 -29.522 -31.859 1.00 29.15 176 ILE A N 1
ATOM 1382 C CA . ILE A 1 179 ? 19.163 -29.189 -31.605 1.00 28.83 176 ILE A CA 1
ATOM 1383 C C . ILE A 1 179 ? 18.784 -29.516 -30.169 1.00 29.48 176 ILE A C 1
ATOM 1384 O O . ILE A 1 179 ? 18.968 -30.656 -29.694 1.00 27.54 176 ILE A O 1
ATOM 1389 N N . LYS A 1 180 ? 18.284 -28.501 -29.464 1.00 28.64 177 LYS A N 1
ATOM 1390 C CA . LYS A 1 180 ? 17.862 -28.653 -28.090 1.00 27.77 177 LYS A CA 1
ATOM 1391 C C . LYS A 1 180 ? 16.422 -29.122 -28.039 1.00 25.59 177 LYS A C 1
ATOM 1392 O O . LYS A 1 180 ? 15.542 -28.540 -28.688 1.00 24.78 177 LYS A O 1
ATOM 1398 N N . ILE A 1 181 ? 16.185 -30.158 -27.246 1.00 24.35 178 ILE A N 1
ATOM 1399 C CA . ILE A 1 181 ? 14.844 -30.701 -27.085 1.00 24.25 178 ILE A CA 1
ATOM 1400 C C . ILE A 1 181 ? 14.459 -30.810 -25.628 1.00 25.96 178 ILE A C 1
ATOM 1401 O O . ILE A 1 181 ? 15.316 -30.936 -24.755 1.00 27.99 178 ILE A O 1
ATOM 1406 N N . ALA A 1 182 ? 13.160 -30.714 -25.360 1.00 23.86 179 ALA A N 1
ATOM 1407 C CA . ALA A 1 182 ? 12.650 -30.904 -24.017 1.00 23.95 179 ALA A CA 1
ATOM 1408 C C . ALA A 1 182 ? 11.338 -31.672 -24.083 1.00 24.76 179 ALA A C 1
ATOM 1409 O O . ALA A 1 182 ? 10.568 -31.498 -25.029 1.00 24.06 179 ALA A O 1
ATOM 1411 N N . MET A 1 183 ? 11.095 -32.487 -23.059 1.00 24.46 180 MET A N 1
ATOM 1412 C CA . MET A 1 183 ? 9.844 -33.200 -22.900 1.00 26.01 180 MET A CA 1
ATOM 1413 C C . MET A 1 183 ? 8.977 -32.371 -21.962 1.00 24.77 180 MET A C 1
ATOM 1414 O O . MET A 1 183 ? 9.417 -32.002 -20.844 1.00 25.63 180 MET A O 1
ATOM 1419 N N . ILE A 1 184 ? 7.745 -32.093 -22.374 1.00 22.13 181 ILE A N 1
ATOM 1420 C CA . ILE A 1 184 ? 6.808 -31.328 -21.577 1.00 22.51 181 ILE A CA 1
ATOM 1421 C C . ILE A 1 184 ? 5.560 -32.179 -21.383 1.00 22.22 181 ILE A C 1
ATOM 1422 O O . ILE A 1 184 ? 5.104 -32.843 -22.310 1.00 22.12 181 ILE A O 1
ATOM 1427 N N . GLY A 1 185 ? 5.012 -32.167 -20.183 1.00 22.80 182 GLY A N 1
ATOM 1428 C CA . GLY A 1 185 ? 3.810 -32.935 -19.918 1.00 23.02 182 GLY A CA 1
ATOM 1429 C C . GLY A 1 185 ? 3.493 -32.993 -18.434 1.00 25.12 182 GLY A C 1
ATOM 1430 O O . GLY A 1 185 ? 4.363 -32.748 -17.584 1.00 26.27 182 GLY A O 1
ATOM 1431 N N . ARG A 1 186 ? 2.239 -33.323 -18.128 1.00 25.60 183 ARG A N 1
ATOM 1432 C CA . ARG A 1 186 ? 1.801 -33.451 -16.725 1.00 28.67 183 ARG A CA 1
ATOM 1433 C C . ARG A 1 186 ? 2.504 -34.589 -16.038 1.00 27.67 183 ARG A C 1
ATOM 1434 O O . ARG A 1 186 ? 3.086 -35.469 -16.686 1.00 27.73 183 ARG A O 1
ATOM 1442 N N . PRO A 1 187 ? 2.413 -34.632 -14.706 1.00 29.01 184 PRO A N 1
ATOM 1443 C CA . PRO A 1 187 ? 3.034 -35.750 -14.030 1.00 30.05 184 PRO A CA 1
ATOM 1444 C C . PRO A 1 187 ? 2.477 -37.111 -14.449 1.00 28.34 184 PRO A C 1
ATOM 1445 O O . PRO A 1 187 ? 1.288 -37.251 -14.711 1.00 29.59 184 PRO A O 1
ATOM 1449 N N A ASN A 1 188 ? 3.374 -38.079 -14.535 0.70 29.43 185 ASN A N 1
ATOM 1450 N N B ASN A 1 188 ? 3.362 -38.095 -14.520 0.30 28.67 185 ASN A N 1
ATOM 1451 C CA A ASN A 1 188 ? 3.047 -39.474 -14.818 0.70 32.90 185 ASN A CA 1
ATOM 1452 C CA B ASN A 1 188 ? 2.999 -39.482 -14.796 0.30 29.64 185 ASN A CA 1
ATOM 1453 C C A ASN A 1 188 ? 2.640 -39.809 -16.250 0.70 31.00 185 ASN A C 1
ATOM 1454 C C B ASN A 1 188 ? 2.605 -39.800 -16.244 0.30 28.89 185 ASN A C 1
ATOM 1455 O O A ASN A 1 188 ? 2.250 -40.943 -16.521 0.70 31.13 185 ASN A O 1
ATOM 1456 O O B ASN A 1 188 ? 2.152 -40.910 -16.513 0.30 29.33 185 ASN A O 1
ATOM 1465 N N . VAL A 1 189 ? 2.782 -38.859 -17.177 1.00 27.90 186 VAL A N 1
ATOM 1466 C CA . VAL A 1 189 ? 2.414 -39.132 -18.581 1.00 26.81 186 VAL A CA 1
ATOM 1467 C C . VAL A 1 189 ? 3.460 -39.995 -19.300 1.00 26.68 186 VAL A C 1
ATOM 1468 O O . VAL A 1 189 ? 3.171 -40.598 -20.332 1.00 25.53 186 VAL A O 1
ATOM 1472 N N . GLY A 1 190 ? 4.678 -40.028 -18.771 1.00 25.82 187 GLY A N 1
ATOM 1473 C CA . GLY A 1 190 ? 5.750 -40.842 -19.331 1.00 25.45 187 GLY A CA 1
ATOM 1474 C C . GLY A 1 190 ? 7.032 -40.156 -19.722 1.00 27.11 187 GLY A C 1
ATOM 1475 O O . GLY A 1 190 ? 7.828 -40.735 -20.456 1.00 26.77 187 GLY A O 1
ATOM 1476 N N . LYS A 1 191 ? 7.282 -38.948 -19.213 1.00 25.66 188 LYS A N 1
ATOM 1477 C CA . LYS A 1 191 ? 8.471 -38.206 -19.637 1.00 26.08 188 LYS A CA 1
ATOM 1478 C C . LYS A 1 191 ? 9.805 -38.913 -19.357 1.00 27.41 188 LYS A C 1
ATOM 1479 O O . LYS A 1 191 ? 10.636 -39.041 -20.255 1.00 26.50 188 LYS A O 1
ATOM 1485 N N A SER A 1 192 ? 10.014 -39.356 -18.121 0.70 30.26 189 SER A N 1
ATOM 1486 N N B SER A 1 192 ? 10.001 -39.351 -18.121 0.30 28.15 189 SER A N 1
ATOM 1487 C CA A SER A 1 192 ? 11.285 -40.029 -17.787 0.70 32.65 189 SER A CA 1
ATOM 1488 C CA B SER A 1 192 ? 11.237 -40.040 -17.754 0.30 29.09 189 SER A CA 1
ATOM 1489 C C A SER A 1 192 ? 11.436 -41.312 -18.593 0.70 31.30 189 SER A C 1
ATOM 1490 C C B SER A 1 192 ? 11.423 -41.302 -18.583 0.30 29.52 189 SER A C 1
ATOM 1491 O O A SER A 1 192 ? 12.526 -41.622 -19.082 0.70 32.02 189 SER A O 1
ATOM 1492 O O B SER A 1 192 ? 12.526 -41.596 -19.048 0.30 30.31 189 SER A O 1
ATOM 1497 N N . THR A 1 193 ? 10.327 -42.030 -18.780 1.00 29.85 190 THR A N 1
ATOM 1498 C CA . THR A 1 193 ? 10.347 -43.277 -19.542 1.00 30.23 190 THR A CA 1
ATOM 1499 C C . THR A 1 193 ? 10.741 -43.020 -20.972 1.00 31.13 190 THR A C 1
ATOM 1500 O O . THR A 1 193 ? 11.550 -43.770 -21.529 1.00 31.84 190 THR A O 1
ATOM 1504 N N . LEU A 1 194 ? 10.176 -41.964 -21.570 1.00 28.50 191 LEU A N 1
ATOM 1505 C CA . LEU A 1 194 ? 10.495 -41.618 -22.950 1.00 28.94 191 LEU A CA 1
ATOM 1506 C C . LEU A 1 194 ? 11.944 -41.131 -23.078 1.00 28.53 191 LEU A C 1
ATOM 1507 O O . LEU A 1 194 ? 12.622 -41.470 -24.044 1.00 30.94 191 LEU A O 1
ATOM 1512 N N . ILE A 1 195 ? 12.424 -40.356 -22.106 1.00 29.32 192 ILE A N 1
ATOM 1513 C CA . ILE A 1 195 ? 13.816 -39.880 -22.166 1.00 31.05 192 ILE A CA 1
ATOM 1514 C C . ILE A 1 195 ? 14.758 -41.077 -22.205 1.00 34.40 192 ILE A C 1
ATOM 1515 O O . ILE A 1 195 ? 15.633 -41.188 -23.078 1.00 32.78 192 ILE A O 1
ATOM 1520 N N . ASN A 1 196 ? 14.551 -41.989 -21.275 1.00 35.80 193 ASN A N 1
ATOM 1521 C CA . ASN A 1 196 ? 15.391 -43.179 -21.191 1.00 38.37 193 ASN A CA 1
ATOM 1522 C C . ASN A 1 196 ? 15.308 -44.024 -22.456 1.00 38.33 193 ASN A C 1
ATOM 1523 O O . ASN A 1 196 ? 16.329 -44.541 -22.933 1.00 38.80 193 ASN A O 1
ATOM 1528 N N . ARG A 1 197 ? 14.111 -44.134 -23.030 1.00 35.35 194 ARG A N 1
ATOM 1529 C CA . ARG A 1 197 ? 13.944 -44.910 -24.246 1.00 36.88 194 ARG A CA 1
ATOM 1530 C C . ARG A 1 197 ? 14.638 -44.254 -25.461 1.00 39.10 194 ARG A C 1
ATOM 1531 O O . ARG A 1 197 ? 15.298 -44.942 -26.244 1.00 39.77 194 ARG A O 1
ATOM 1539 N N A LEU A 1 198 ? 14.477 -42.945 -25.626 0.70 37.92 195 LEU A N 1
ATOM 1540 N N B LEU A 1 198 ? 14.489 -42.935 -25.592 0.30 36.90 195 LEU A N 1
ATOM 1541 C CA A LEU A 1 198 ? 15.129 -42.254 -26.737 0.70 40.39 195 LEU A CA 1
ATOM 1542 C CA B LEU A 1 198 ? 15.075 -42.185 -26.709 0.30 37.25 195 LEU A CA 1
ATOM 1543 C C A LEU A 1 198 ? 16.638 -42.370 -26.674 0.70 42.00 195 LEU A C 1
ATOM 1544 C C B LEU A 1 198 ? 16.611 -42.230 -26.686 0.30 39.19 195 LEU A C 1
ATOM 1545 O O A LEU A 1 198 ? 17.288 -42.674 -27.675 0.70 44.32 195 LEU A O 1
ATOM 1546 O O B LEU A 1 198 ? 17.247 -42.355 -27.733 0.30 40.19 195 LEU A O 1
ATOM 1555 N N . LEU A 1 199 ? 17.195 -42.142 -25.492 1.00 39.42 196 LEU A N 1
ATOM 1556 C CA . LEU A 1 199 ? 18.637 -42.178 -25.330 1.00 41.19 196 LEU A CA 1
ATOM 1557 C C . LEU A 1 199 ? 19.202 -43.575 -25.553 1.00 44.85 196 LEU A C 1
ATOM 1558 O O . LEU A 1 199 ? 20.415 -43.733 -25.666 1.00 47.36 196 LEU A O 1
ATOM 1563 N N . GLY A 1 200 ? 18.322 -44.579 -25.625 1.00 46.73 197 GLY A N 1
ATOM 1564 C CA . GLY A 1 200 ? 18.741 -45.955 -25.869 1.00 48.47 197 GLY A CA 1
ATOM 1565 C C . GLY A 1 200 ? 18.375 -46.488 -27.242 1.00 47.85 197 GLY A C 1
ATOM 1566 O O . GLY A 1 200 ? 18.617 -47.658 -27.527 1.00 50.00 197 GLY A O 1
ATOM 1567 N N . GLU A 1 201 ? 17.798 -45.646 -28.099 1.00 46.32 198 GLU A N 1
ATOM 1568 C CA . GLU A 1 201 ? 17.423 -46.071 -29.448 1.00 49.54 198 GLU A CA 1
ATOM 1569 C C . GLU A 1 201 ? 18.655 -46.430 -30.262 1.00 51.94 198 GLU A C 1
ATOM 1570 O O . GLU A 1 201 ? 19.791 -46.089 -29.906 1.00 48.50 198 GLU A O 1
ATOM 1576 N N . GLU A 1 202 ? 18.404 -47.120 -31.366 1.00 51.74 199 GLU A N 1
ATOM 1577 C CA . GLU A 1 202 ? 19.444 -47.581 -32.262 1.00 56.99 199 GLU A CA 1
ATOM 1578 C C . GLU A 1 202 ? 20.301 -46.404 -32.769 1.00 54.23 199 GLU A C 1
ATOM 1579 O O . GLU A 1 202 ? 19.781 -45.382 -33.237 1.00 51.21 199 GLU A O 1
ATOM 1585 N N . ARG A 1 203 ? 21.610 -46.534 -32.601 1.00 52.14 200 ARG A N 1
ATOM 1586 C CA . ARG A 1 203 ? 22.582 -45.538 -33.076 1.00 55.13 200 ARG A CA 1
ATOM 1587 C C . ARG A 1 203 ? 22.721 -44.266 -32.241 1.00 47.64 200 ARG A C 1
ATOM 1588 O O . ARG A 1 203 ? 23.458 -43.367 -32.631 1.00 51.60 200 ARG A O 1
ATOM 1596 N N . VAL A 1 204 ? 22.042 -44.185 -31.102 1.00 44.54 201 VAL A N 1
ATOM 1597 C CA . VAL A 1 204 ? 22.178 -43.013 -30.237 1.00 42.62 201 VAL A CA 1
ATOM 1598 C C . VAL A 1 204 ? 23.388 -43.199 -29.340 1.00 45.13 201 VAL A C 1
ATOM 1599 O O . VAL A 1 204 ? 23.619 -44.288 -28.857 1.00 46.28 201 VAL A O 1
ATOM 1603 N N . ILE A 1 205 ? 24.178 -42.148 -29.158 1.00 45.53 202 ILE A N 1
ATOM 1604 C CA . ILE A 1 205 ? 25.283 -42.208 -28.218 1.00 47.30 202 ILE A CA 1
ATOM 1605 C C . ILE A 1 205 ? 25.196 -41.021 -27.270 1.00 46.79 202 ILE A C 1
ATOM 1606 O O . ILE A 1 205 ? 24.758 -39.921 -27.648 1.00 43.10 202 ILE A O 1
ATOM 1611 N N . VAL A 1 206 ? 25.580 -41.265 -26.026 1.00 46.94 203 VAL A N 1
ATOM 1612 C CA . VAL A 1 206 ? 25.572 -40.245 -24.990 1.00 49.96 203 VAL A CA 1
ATOM 1613 C C . VAL A 1 206 ? 27.009 -40.168 -24.486 1.00 52.02 203 VAL A C 1
ATOM 1614 O O . VAL A 1 206 ? 27.793 -41.099 -24.696 1.00 54.11 203 VAL A O 1
ATOM 1618 N N . TYR A 1 207 ? 27.371 -39.061 -23.852 1.00 56.13 204 TYR A N 1
ATOM 1619 C CA . TYR A 1 207 ? 28.725 -38.911 -23.339 1.00 60.47 204 TYR A CA 1
ATOM 1620 C C . TYR A 1 207 ? 28.689 -38.905 -21.811 1.00 62.55 204 TYR A C 1
ATOM 1621 O O . TYR A 1 207 ? 29.677 -39.228 -21.159 1.00 64.10 204 TYR A O 1
ATOM 1630 N N . ASP A 1 215 ? 24.509 -27.037 -16.251 1.00 76.46 212 ASP A N 1
ATOM 1631 C CA . ASP A 1 215 ? 25.341 -28.212 -16.003 1.00 73.95 212 ASP A CA 1
ATOM 1632 C C . ASP A 1 215 ? 24.587 -29.501 -16.264 1.00 70.59 212 ASP A C 1
ATOM 1633 O O . ASP A 1 215 ? 24.370 -29.876 -17.417 1.00 63.87 212 ASP A O 1
ATOM 1634 N N . SER A 1 216 ? 24.175 -30.174 -15.189 1.00 68.24 213 SER A N 1
ATOM 1635 C CA . SER A 1 216 ? 23.423 -31.423 -15.301 1.00 66.34 213 SER A CA 1
ATOM 1636 C C . SER A 1 216 ? 22.026 -31.218 -15.917 1.00 58.59 213 SER A C 1
ATOM 1637 O O . SER A 1 216 ? 21.269 -32.175 -16.074 1.00 57.15 213 SER A O 1
ATOM 1640 N N . ILE A 1 217 ? 21.689 -29.969 -16.250 1.00 51.52 214 ILE A N 1
ATOM 1641 C CA . ILE A 1 217 ? 20.410 -29.655 -16.916 1.00 52.41 214 ILE A CA 1
ATOM 1642 C C . ILE A 1 217 ? 20.474 -29.995 -18.405 1.00 45.77 214 ILE A C 1
ATOM 1643 O O . ILE A 1 217 ? 19.453 -30.271 -19.026 1.00 40.98 214 ILE A O 1
ATOM 1648 N N . TYR A 1 218 ? 21.676 -29.979 -18.974 1.00 42.68 215 TYR A N 1
ATOM 1649 C CA . TYR A 1 218 ? 21.861 -30.253 -20.397 1.00 42.27 215 TYR A CA 1
ATOM 1650 C C . TYR A 1 218 ? 22.520 -31.608 -20.583 1.00 42.42 215 TYR A C 1
ATOM 1651 O O . TYR A 1 218 ? 23.577 -31.872 -20.006 1.00 43.20 215 TYR A O 1
ATOM 1660 N N . ILE A 1 219 ? 21.908 -32.457 -21.399 1.00 36.11 216 ILE A N 1
ATOM 1661 C CA . ILE A 1 219 ? 22.424 -33.782 -21.661 1.00 38.22 216 ILE A CA 1
ATOM 1662 C C . ILE A 1 219 ? 22.686 -33.930 -23.158 1.00 37.16 216 ILE A C 1
ATOM 1663 O O . ILE A 1 219 ? 21.768 -34.194 -23.946 1.00 31.38 216 ILE A O 1
ATOM 1668 N N . PRO A 1 220 ? 23.952 -33.772 -23.563 1.00 37.45 217 PRO A N 1
ATOM 1669 C CA . PRO A 1 220 ? 24.215 -33.895 -24.993 1.00 35.81 217 PRO A CA 1
ATOM 1670 C C . PRO A 1 220 ? 24.139 -35.338 -25.456 1.00 33.94 217 PRO A C 1
ATOM 1671 O O . PRO A 1 220 ? 24.494 -36.267 -24.712 1.00 33.86 217 PRO A O 1
ATOM 1675 N N . PHE A 1 221 ? 23.688 -35.529 -26.685 1.00 32.69 218 PHE A N 1
ATOM 1676 C CA . PHE A 1 221 ? 23.671 -36.858 -27.281 1.00 33.84 218 PHE A CA 1
ATOM 1677 C C . PHE A 1 221 ? 23.724 -36.708 -28.786 1.00 34.21 218 PHE A C 1
ATOM 1678 O O . PHE A 1 221 ? 23.640 -35.601 -29.298 1.00 32.92 218 PHE A O 1
ATOM 1686 N N . ALA A 1 222 ? 23.924 -37.816 -29.490 1.00 36.65 219 ALA A N 1
ATOM 1687 C CA . ALA A 1 222 ? 23.992 -37.772 -30.949 1.00 37.78 219 ALA A CA 1
ATOM 1688 C C . ALA A 1 222 ? 23.373 -39.022 -31.547 1.00 37.03 219 ALA A C 1
ATOM 1689 O O . ALA A 1 222 ? 23.265 -40.043 -30.886 1.00 36.17 219 ALA A O 1
ATOM 1691 N N . ARG A 1 223 ? 22.972 -38.923 -32.805 1.00 37.29 220 ARG A N 1
ATOM 1692 C CA . ARG A 1 223 ? 22.450 -40.076 -33.548 1.00 42.43 220 ARG A CA 1
ATOM 1693 C C . ARG A 1 223 ? 22.873 -39.877 -35.000 1.00 48.44 220 ARG A C 1
ATOM 1694 O O . ARG A 1 223 ? 22.439 -38.919 -35.653 1.00 48.38 220 ARG A O 1
ATOM 1702 N N . ASN A 1 224 ? 23.713 -40.783 -35.501 1.00 56.55 221 ASN A N 1
ATOM 1703 C CA . ASN A 1 224 ? 24.289 -40.649 -36.834 1.00 61.82 221 ASN A CA 1
ATOM 1704 C C . ASN A 1 224 ? 25.127 -39.355 -36.784 1.00 59.06 221 ASN A C 1
ATOM 1705 O O . ASN A 1 224 ? 25.903 -39.177 -35.840 1.00 58.71 221 ASN A O 1
ATOM 1710 N N . ASP A 1 225 ? 24.974 -38.459 -37.755 1.00 60.31 222 ASP A N 1
ATOM 1711 C CA . ASP A 1 225 ? 25.708 -37.182 -37.744 1.00 62.53 222 ASP A CA 1
ATOM 1712 C C . ASP A 1 225 ? 24.848 -36.055 -37.164 1.00 56.89 222 ASP A C 1
ATOM 1713 O O . ASP A 1 225 ? 25.135 -34.876 -37.380 1.00 62.82 222 ASP A O 1
ATOM 1718 N N . GLU A 1 226 ? 23.804 -36.431 -36.427 1.00 49.25 223 GLU A N 1
ATOM 1719 C CA . GLU A 1 226 ? 22.858 -35.480 -35.809 1.00 47.51 223 GLU A CA 1
ATOM 1720 C C . GLU A 1 226 ? 23.240 -35.175 -34.354 1.00 42.05 223 GLU A C 1
ATOM 1721 O O . GLU A 1 226 ? 23.289 -36.088 -33.539 1.00 39.63 223 GLU A O 1
ATOM 1727 N N . ASN A 1 227 ? 23.492 -33.904 -34.029 1.00 38.57 224 ASN A N 1
ATOM 1728 C CA . ASN A 1 227 ? 23.785 -33.505 -32.647 1.00 36.90 224 ASN A CA 1
ATOM 1729 C C . ASN A 1 227 ? 22.525 -32.970 -31.952 1.00 32.62 224 ASN A C 1
ATOM 1730 O O . ASN A 1 227 ? 21.747 -32.212 -32.541 1.00 32.07 224 ASN A O 1
ATOM 1735 N N . TYR A 1 228 ? 22.332 -33.379 -30.707 1.00 30.39 225 TYR A N 1
ATOM 1736 C CA . TYR A 1 228 ? 21.196 -32.938 -29.913 1.00 29.68 225 TYR A CA 1
ATOM 1737 C C . TYR A 1 228 ? 21.636 -32.632 -28.494 1.00 29.95 225 TYR A C 1
ATOM 1738 O O . TYR A 1 228 ? 22.709 -33.050 -28.056 1.00 29.16 225 TYR A O 1
ATOM 1747 N N . THR A 1 229 ? 20.779 -31.918 -27.771 1.00 27.70 226 THR A N 1
ATOM 1748 C CA . THR A 1 229 ? 20.969 -31.679 -26.345 1.00 27.89 226 THR A CA 1
ATOM 1749 C C . THR A 1 229 ? 19.598 -31.782 -25.689 1.00 27.99 226 THR A C 1
ATOM 1750 O O . THR A 1 229 ? 18.674 -31.064 -26.060 1.00 27.23 226 THR A O 1
ATOM 1754 N N . LEU A 1 230 ? 19.452 -32.697 -24.745 1.00 28.66 227 LEU A N 1
ATOM 1755 C CA . LEU A 1 230 ? 18.207 -32.806 -24.002 1.00 28.64 227 LEU A CA 1
ATOM 1756 C C . LEU A 1 230 ? 18.247 -31.816 -22.858 1.00 29.97 227 LEU A C 1
ATOM 1757 O O . LEU A 1 230 ? 19.254 -31.731 -22.150 1.00 30.27 227 LEU A O 1
ATOM 1762 N N A ILE A 1 231 ? 17.163 -31.050 -22.661 0.70 28.94 228 ILE A N 1
ATOM 1763 N N B ILE A 1 231 ? 17.151 -31.077 -22.702 0.30 28.84 228 ILE A N 1
ATOM 1764 C CA A ILE A 1 231 ? 17.089 -30.068 -21.572 0.70 33.19 228 ILE A CA 1
ATOM 1765 C CA B ILE A 1 231 ? 16.988 -30.146 -21.617 0.30 30.51 228 ILE A CA 1
ATOM 1766 C C A ILE A 1 231 ? 16.176 -30.665 -20.511 0.70 34.53 228 ILE A C 1
ATOM 1767 C C B ILE A 1 231 ? 16.253 -30.932 -20.544 0.30 32.12 228 ILE A C 1
ATOM 1768 O O A ILE A 1 231 ? 14.997 -30.920 -20.775 0.70 30.58 228 ILE A O 1
ATOM 1769 O O B ILE A 1 231 ? 15.291 -31.638 -20.838 0.30 30.06 228 ILE A O 1
ATOM 1778 N N . ASP A 1 232 ? 16.717 -30.848 -19.307 1.00 33.42 229 ASP A N 1
ATOM 1779 C CA . ASP A 1 232 ? 16.016 -31.531 -18.219 1.00 38.44 229 ASP A CA 1
ATOM 1780 C C . ASP A 1 232 ? 16.024 -30.601 -17.014 1.00 42.32 229 ASP A C 1
ATOM 1781 O O . ASP A 1 232 ? 16.825 -30.776 -16.103 1.00 42.17 229 ASP A O 1
ATOM 1786 N N . THR A 1 233 ? 15.143 -29.594 -17.037 1.00 37.57 230 THR A N 1
ATOM 1787 C CA . THR A 1 233 ? 15.094 -28.588 -15.977 1.00 41.75 230 THR A CA 1
ATOM 1788 C C . THR A 1 233 ? 14.589 -29.108 -14.641 1.00 43.41 230 THR A C 1
ATOM 1789 O O . THR A 1 233 ? 14.917 -28.552 -13.590 1.00 43.97 230 THR A O 1
ATOM 1793 N N . ALA A 1 234 ? 13.777 -30.154 -14.675 1.00 46.93 231 ALA A N 1
ATOM 1794 C CA . ALA A 1 234 ? 13.246 -30.723 -13.439 1.00 51.37 231 ALA A CA 1
ATOM 1795 C C . ALA A 1 234 ? 14.102 -31.896 -12.955 1.00 55.25 231 ALA A C 1
ATOM 1796 O O . ALA A 1 234 ? 13.801 -32.495 -11.923 1.00 57.98 231 ALA A O 1
ATOM 1798 N N . GLY A 1 235 ? 15.160 -32.222 -13.701 1.00 54.52 232 GLY A N 1
ATOM 1799 C CA . GLY A 1 235 ? 16.076 -33.316 -13.331 1.00 54.63 232 GLY A CA 1
ATOM 1800 C C . GLY A 1 235 ? 15.371 -34.654 -13.211 1.00 54.54 232 GLY A C 1
ATOM 1801 O O . GLY A 1 235 ? 15.579 -35.394 -12.248 1.00 53.65 232 GLY A O 1
ATOM 1802 N N . ILE A 1 236 ? 14.542 -34.979 -14.195 1.00 52.22 233 ILE A N 1
ATOM 1803 C CA . ILE A 1 236 ? 13.775 -36.225 -14.133 1.00 59.48 233 ILE A CA 1
ATOM 1804 C C . ILE A 1 236 ? 14.558 -37.459 -14.600 1.00 61.08 233 ILE A C 1
ATOM 1805 O O . ILE A 1 236 ? 14.188 -38.590 -14.271 1.00 53.08 233 ILE A O 1
ATOM 1810 N N . ARG A 1 237 ? 15.611 -37.253 -15.388 1.00 57.58 234 ARG A N 1
ATOM 1811 C CA . ARG A 1 237 ? 16.446 -38.378 -15.790 1.00 64.85 234 ARG A CA 1
ATOM 1812 C C . ARG A 1 237 ? 17.191 -38.873 -14.547 1.00 66.67 234 ARG A C 1
ATOM 1813 O O . ARG A 1 237 ? 17.463 -40.064 -14.419 1.00 75.85 234 ARG A O 1
ATOM 1821 N N A ARG A 1 238 ? 17.498 -37.952 -13.635 0.50 69.30 235 ARG A N 1
ATOM 1822 N N B ARG A 1 238 ? 17.512 -37.956 -13.633 0.50 69.70 235 ARG A N 1
ATOM 1823 C CA A ARG A 1 238 ? 18.193 -38.293 -12.399 0.50 72.57 235 ARG A CA 1
ATOM 1824 C CA B ARG A 1 238 ? 18.202 -38.324 -12.397 0.50 73.33 235 ARG A CA 1
ATOM 1825 C C A ARG A 1 238 ? 17.292 -39.009 -11.388 0.50 74.97 235 ARG A C 1
ATOM 1826 C C B ARG A 1 238 ? 17.290 -39.017 -11.380 0.50 75.37 235 ARG A C 1
ATOM 1827 O O A ARG A 1 238 ? 17.749 -39.915 -10.687 0.50 75.87 235 ARG A O 1
ATOM 1828 O O B ARG A 1 238 ? 17.739 -39.915 -10.666 0.50 76.08 235 ARG A O 1
ATOM 1843 N N . ARG A 1 239 ? 16.025 -38.603 -11.293 1.00 73.55 236 ARG A N 1
ATOM 1844 C CA . ARG A 1 239 ? 15.106 -39.248 -10.336 1.00 72.43 236 ARG A CA 1
ATOM 1845 C C . ARG A 1 239 ? 14.782 -40.671 -10.782 1.00 69.82 236 ARG A C 1
ATOM 1846 O O . ARG A 1 239 ? 14.695 -41.572 -9.952 1.00 68.15 236 ARG A O 1
ATOM 1854 N N . ALA A 1 240 ? 14.595 -40.870 -12.086 1.00 65.12 237 ALA A N 1
ATOM 1855 C CA . ALA A 1 240 ? 14.308 -42.205 -12.604 1.00 63.70 237 ALA A CA 1
ATOM 1856 C C . ALA A 1 240 ? 15.498 -43.099 -12.316 1.00 67.21 237 ALA A C 1
ATOM 1857 O O . ALA A 1 240 ? 15.348 -44.210 -11.797 1.00 64.00 237 ALA A O 1
ATOM 1859 N N . LYS A 1 241 ? 16.681 -42.591 -12.659 1.00 67.66 238 LYS A N 1
ATOM 1860 C CA . LYS A 1 241 ? 17.932 -43.299 -12.432 1.00 73.99 238 LYS A CA 1
ATOM 1861 C C . LYS A 1 241 ? 17.959 -43.880 -11.017 1.00 73.71 238 LYS A C 1
ATOM 1862 O O . LYS A 1 241 ? 18.175 -45.082 -10.851 1.00 71.16 238 LYS A O 1
ATOM 1868 N N . ILE A 1 242 ? 17.693 -43.036 -10.014 1.00 73.41 239 ILE A N 1
ATOM 1869 C CA . ILE A 1 242 ? 17.759 -43.458 -8.599 1.00 85.08 239 ILE A CA 1
ATOM 1870 C C . ILE A 1 242 ? 16.442 -43.945 -7.976 1.00 92.64 239 ILE A C 1
ATOM 1871 O O . ILE A 1 242 ? 16.416 -45.005 -7.356 1.00 104.17 239 ILE A O 1
ATOM 1876 N N . GLN A 1 243 ? 15.359 -43.188 -8.133 1.00 96.71 240 GLN A N 1
ATOM 1877 C CA . GLN A 1 243 ? 14.072 -43.578 -7.551 1.00 99.35 240 GLN A CA 1
ATOM 1878 C C . GLN A 1 243 ? 13.362 -44.600 -8.433 1.00 101.11 240 GLN A C 1
ATOM 1879 O O . GLN A 1 243 ? 13.776 -45.758 -8.513 1.00 99.47 240 GLN A O 1
ATOM 1885 N N . LYS A 1 248 ? 6.978 -33.310 -8.064 1.00 73.98 245 LYS A N 1
ATOM 1886 C CA . LYS A 1 248 ? 6.054 -32.189 -7.902 1.00 70.62 245 LYS A CA 1
ATOM 1887 C C . LYS A 1 248 ? 6.081 -31.337 -9.160 1.00 63.89 245 LYS A C 1
ATOM 1888 O O . LYS A 1 248 ? 7.129 -30.814 -9.541 1.00 68.98 245 LYS A O 1
ATOM 1894 N N . PHE A 1 249 ? 4.934 -31.197 -9.811 1.00 53.69 246 PHE A N 1
ATOM 1895 C CA . PHE A 1 249 ? 4.875 -30.447 -11.042 1.00 49.16 246 PHE A CA 1
ATOM 1896 C C . PHE A 1 249 ? 5.224 -28.966 -10.855 1.00 46.06 246 PHE A C 1
ATOM 1897 O O . PHE A 1 249 ? 4.747 -28.306 -9.926 1.00 42.13 246 PHE A O 1
ATOM 1905 N N . SER A 1 250 ? 6.058 -28.472 -11.765 1.00 42.31 247 SER A N 1
ATOM 1906 C CA . SER A 1 250 ? 6.497 -27.088 -11.756 1.00 39.58 247 SER A CA 1
ATOM 1907 C C . SER A 1 250 ? 6.237 -26.474 -13.104 1.00 37.31 247 SER A C 1
ATOM 1908 O O . SER A 1 250 ? 6.911 -26.791 -14.094 1.00 36.40 247 SER A O 1
ATOM 1911 N N . MET A 1 251 ? 5.237 -25.607 -13.157 1.00 36.99 248 MET A N 1
ATOM 1912 C CA . MET A 1 251 ? 4.956 -24.886 -14.378 1.00 35.65 248 MET A CA 1
ATOM 1913 C C . MET A 1 251 ? 6.139 -23.980 -14.726 1.00 34.53 248 MET A C 1
ATOM 1914 O O . MET A 1 251 ? 6.479 -23.820 -15.883 1.00 32.33 248 MET A O 1
ATOM 1919 N N . ILE A 1 252 ? 6.769 -23.399 -13.715 1.00 34.46 249 ILE A N 1
ATOM 1920 C CA . ILE A 1 252 ? 7.928 -22.529 -13.967 1.00 33.97 249 ILE A CA 1
ATOM 1921 C C . ILE A 1 252 ? 9.050 -23.298 -14.676 1.00 33.41 249 ILE A C 1
ATOM 1922 O O . ILE A 1 252 ? 9.612 -22.823 -15.672 1.00 31.79 249 ILE A O 1
ATOM 1927 N N . LYS A 1 253 ? 9.402 -24.473 -14.160 1.00 33.19 250 LYS A N 1
ATOM 1928 C CA . LYS A 1 253 ? 10.465 -25.257 -14.795 1.00 33.86 250 LYS A CA 1
ATOM 1929 C C . LYS A 1 253 ? 10.056 -25.757 -16.180 1.00 31.97 250 LYS A C 1
ATOM 1930 O O . LYS A 1 253 ? 10.916 -25.886 -17.064 1.00 32.16 250 LYS A O 1
ATOM 1936 N N . SER A 1 254 ? 8.760 -25.997 -16.394 1.00 31.15 251 SER A N 1
ATOM 1937 C CA . SER A 1 254 ? 8.270 -26.397 -17.719 1.00 30.84 251 SER A CA 1
ATOM 1938 C C . SER A 1 254 ? 8.465 -25.243 -18.707 1.00 30.04 251 SER A C 1
ATOM 1939 O O . SER A 1 254 ? 8.922 -25.443 -19.823 1.00 27.68 251 SER A O 1
ATOM 1942 N N . LEU A 1 255 ? 8.142 -24.021 -18.260 1.00 32.16 252 LEU A N 1
ATOM 1943 C CA . LEU A 1 255 ? 8.304 -22.825 -19.093 1.00 30.93 252 LEU A CA 1
ATOM 1944 C C . LEU A 1 255 ? 9.757 -22.560 -19.405 1.00 29.55 252 LEU A C 1
ATOM 1945 O O . LEU A 1 255 ? 10.103 -22.212 -20.539 1.00 28.76 252 LEU A O 1
ATOM 1950 N N . GLN A 1 256 ? 10.619 -22.726 -18.409 1.00 30.38 253 GLN A N 1
ATOM 1951 C CA . GLN A 1 256 ? 12.037 -22.561 -18.641 1.00 30.84 253 GLN A CA 1
ATOM 1952 C C . GLN A 1 256 ? 12.527 -23.535 -19.715 1.00 30.61 253 GLN A C 1
ATOM 1953 O O . GLN A 1 256 ? 13.271 -23.147 -20.609 1.00 29.51 253 GLN A O 1
ATOM 1959 N N . ALA A 1 257 ? 12.092 -24.796 -19.626 1.00 29.56 254 ALA A N 1
ATOM 1960 C CA . ALA A 1 257 ? 12.489 -25.822 -20.625 1.00 29.10 254 ALA A CA 1
ATOM 1961 C C . ALA A 1 257 ? 11.997 -25.462 -22.032 1.00 28.09 254 ALA A C 1
ATOM 1962 O O . ALA A 1 257 ? 12.730 -25.549 -23.018 1.00 28.79 254 ALA A O 1
ATOM 1964 N N . MET A 1 258 ? 10.745 -25.045 -22.103 1.00 27.56 255 MET A N 1
ATOM 1965 C CA . MET A 1 258 ? 10.088 -24.648 -23.330 1.00 29.18 255 MET A CA 1
ATOM 1966 C C . MET A 1 258 ? 10.829 -23.484 -24.024 1.00 31.02 255 MET A C 1
ATOM 1967 O O . MET A 1 258 ? 11.039 -23.497 -25.242 1.00 31.65 255 MET A O 1
ATOM 1972 N N . HIS A 1 259 ? 11.223 -22.479 -23.250 1.00 31.01 256 HIS A N 1
ATOM 1973 C CA . HIS A 1 259 ? 11.947 -21.319 -23.807 1.00 33.06 256 HIS A CA 1
ATOM 1974 C C . HIS A 1 259 ? 13.416 -21.612 -24.156 1.00 33.39 256 HIS A C 1
ATOM 1975 O O . HIS A 1 259 ? 14.014 -20.944 -25.010 1.00 36.05 256 HIS A O 1
ATOM 1982 N N . ALA A 1 260 ? 14.006 -22.602 -23.508 1.00 29.47 257 ALA A N 1
ATOM 1983 C CA . ALA A 1 260 ? 15.392 -22.971 -23.817 1.00 31.55 257 ALA A CA 1
ATOM 1984 C C . ALA A 1 260 ? 15.481 -23.911 -25.024 1.00 29.29 257 ALA A C 1
ATOM 1985 O O . ALA A 1 260 ? 16.485 -23.937 -25.721 1.00 31.68 257 ALA A O 1
ATOM 1987 N N . ALA A 1 261 ? 14.433 -24.691 -25.263 1.00 27.59 258 ALA A N 1
ATOM 1988 C CA . ALA A 1 261 ? 14.454 -25.691 -26.326 1.00 26.77 258 ALA A CA 1
ATOM 1989 C C . ALA A 1 261 ? 14.221 -25.139 -27.718 1.00 27.27 258 ALA A C 1
ATOM 1990 O O . ALA A 1 261 ? 13.601 -24.096 -27.883 1.00 28.17 258 ALA A O 1
ATOM 1992 N N . ASP A 1 262 ? 14.726 -25.867 -28.708 1.00 25.09 259 ASP A N 1
ATOM 1993 C CA . ASP A 1 262 ? 14.435 -25.592 -30.112 1.00 26.36 259 ASP A CA 1
ATOM 1994 C C . ASP A 1 262 ? 13.152 -26.316 -30.530 1.00 25.24 259 ASP A C 1
ATOM 1995 O O . ASP A 1 262 ? 12.343 -25.788 -31.331 1.00 25.01 259 ASP A O 1
ATOM 2000 N N . VAL A 1 263 ? 12.958 -27.507 -29.968 1.00 24.23 260 VAL A N 1
ATOM 2001 C CA . VAL A 1 263 ? 11.773 -28.330 -30.240 1.00 23.33 260 VAL A CA 1
ATOM 2002 C C . VAL A 1 263 ? 11.308 -28.979 -28.955 1.00 24.23 260 VAL A C 1
ATOM 2003 O O . VAL A 1 263 ? 12.117 -29.507 -28.188 1.00 23.61 260 VAL A O 1
ATOM 2007 N N A VAL A 1 264 ? 9.995 -28.912 -28.731 0.50 21.18 261 VAL A N 1
ATOM 2008 N N B VAL A 1 264 ? 10.008 -28.919 -28.693 0.50 22.31 261 VAL A N 1
ATOM 2009 C CA A VAL A 1 264 ? 9.335 -29.516 -27.590 0.50 21.03 261 VAL A CA 1
ATOM 2010 C CA B VAL A 1 264 ? 9.474 -29.603 -27.537 0.50 23.06 261 VAL A CA 1
ATOM 2011 C C A VAL A 1 264 ? 8.605 -30.788 -28.035 0.50 21.53 261 VAL A C 1
ATOM 2012 C C B VAL A 1 264 ? 8.583 -30.747 -27.971 0.50 23.10 261 VAL A C 1
ATOM 2013 O O A VAL A 1 264 ? 7.993 -30.808 -29.107 0.50 20.45 261 VAL A O 1
ATOM 2014 O O B VAL A 1 264 ? 7.818 -30.628 -28.942 0.50 22.47 261 VAL A O 1
ATOM 2021 N N . ILE A 1 265 ? 8.710 -31.854 -27.236 1.00 21.79 262 ILE A N 1
ATOM 2022 C CA . ILE A 1 265 ? 7.892 -33.050 -27.425 1.00 21.45 262 ILE A CA 1
ATOM 2023 C C . ILE A 1 265 ? 6.889 -33.010 -26.258 1.00 20.51 262 ILE A C 1
ATOM 2024 O O . ILE A 1 265 ? 7.293 -33.085 -25.097 1.00 22.26 262 ILE A O 1
ATOM 2029 N N . PHE A 1 266 ? 5.613 -32.774 -26.572 1.00 19.34 263 PHE A N 1
ATOM 2030 C CA . PHE A 1 266 ? 4.549 -32.739 -25.586 1.00 20.34 263 PHE A CA 1
ATOM 2031 C C . PHE A 1 266 ? 3.903 -34.107 -25.494 1.00 21.94 263 PHE A C 1
ATOM 2032 O O . PHE A 1 266 ? 3.517 -34.686 -26.512 1.00 21.69 263 PHE A O 1
ATOM 2040 N N . LEU A 1 267 ? 3.842 -34.663 -24.270 1.00 20.71 264 LEU A N 1
ATOM 2041 C CA . LEU A 1 267 ? 3.268 -35.976 -24.059 1.00 21.37 264 LEU A CA 1
ATOM 2042 C C . LEU A 1 267 ? 1.872 -35.945 -23.504 1.00 22.01 264 LEU A C 1
ATOM 2043 O O . LEU A 1 267 ? 1.595 -35.250 -22.517 1.00 23.16 264 LEU A O 1
ATOM 2048 N N . LEU A 1 268 ? 0.982 -36.663 -24.188 1.00 22.10 265 LEU A N 1
ATOM 2049 C CA . LEU A 1 268 ? -0.354 -36.955 -23.667 1.00 24.04 265 LEU A CA 1
ATOM 2050 C C . LEU A 1 268 ? -0.338 -38.399 -23.130 1.00 23.57 265 LEU A C 1
ATOM 2051 O O . LEU A 1 268 ? 0.396 -39.258 -23.639 1.00 24.63 265 LEU A O 1
ATOM 2056 N N . ASP A 1 269 ? -1.148 -38.677 -22.112 1.00 24.59 266 ASP A N 1
ATOM 2057 C CA . ASP A 1 269 ? -1.322 -40.045 -21.614 1.00 24.76 266 ASP A CA 1
ATOM 2058 C C . ASP A 1 269 ? -2.627 -40.578 -22.218 1.00 23.43 266 ASP A C 1
ATOM 2059 O O . ASP A 1 269 ? -3.701 -40.118 -21.864 1.00 25.52 266 ASP A O 1
ATOM 2064 N N . ALA A 1 270 ? -2.530 -41.507 -23.166 1.00 23.20 267 ALA A N 1
ATOM 2065 C CA . ALA A 1 270 ? -3.713 -42.020 -23.850 1.00 23.46 267 ALA A CA 1
ATOM 2066 C C . ALA A 1 270 ? -4.705 -42.687 -22.896 1.00 26.47 267 ALA A C 1
ATOM 2067 O O . ALA A 1 270 ? -5.895 -42.752 -23.190 1.00 30.29 267 ALA A O 1
ATOM 2069 N N . ARG A 1 271 ? -4.228 -43.179 -21.761 1.00 26.56 268 ARG A N 1
ATOM 2070 C CA . ARG A 1 271 ? -5.141 -43.839 -20.808 1.00 30.12 268 ARG A CA 1
ATOM 2071 C C . ARG A 1 271 ? -6.032 -42.805 -20.120 1.00 32.08 268 ARG A C 1
ATOM 2072 O O . ARG A 1 271 ? -7.105 -43.138 -19.604 1.00 35.63 268 ARG A O 1
ATOM 2080 N N . GLN A 1 272 ? -5.582 -41.561 -20.060 1.00 32.65 269 GLN A N 1
ATOM 2081 C CA . GLN A 1 272 ? -6.374 -40.517 -19.386 1.00 35.50 269 GLN A CA 1
ATOM 2082 C C . GLN A 1 272 ? -7.135 -39.635 -20.358 1.00 36.12 269 GLN A C 1
ATOM 2083 O O . GLN A 1 272 ? -8.029 -38.894 -19.946 1.00 36.88 269 GLN A O 1
ATOM 2089 N N . GLY A 1 273 ? -6.761 -39.681 -21.633 1.00 31.40 270 GLY A N 1
ATOM 2090 C CA . GLY A 1 273 ? -7.393 -38.856 -22.652 1.00 32.63 270 GLY A CA 1
ATOM 2091 C C . GLY A 1 273 ? -6.847 -37.444 -22.602 1.00 33.53 270 GLY A C 1
ATOM 2092 O O . GLY A 1 273 ? -5.797 -37.197 -22.011 1.00 36.64 270 GLY A O 1
ATOM 2093 N N . VAL A 1 274 ? -7.574 -36.504 -23.190 1.00 32.18 271 VAL A N 1
ATOM 2094 C CA . VAL A 1 274 ? -7.159 -35.103 -23.205 1.00 31.52 271 VAL A CA 1
ATOM 2095 C C . VAL A 1 274 ? -7.747 -34.395 -21.995 1.00 34.70 271 VAL A C 1
ATOM 2096 O O . VAL A 1 274 ? -8.964 -34.318 -21.864 1.00 38.00 271 VAL A O 1
ATOM 2100 N N . THR A 1 275 ? -6.906 -33.882 -21.103 1.00 31.34 272 THR A N 1
ATOM 2101 C CA . THR A 1 275 ? -7.396 -33.243 -19.890 1.00 32.93 272 THR A CA 1
ATOM 2102 C C . THR A 1 275 ? -7.304 -31.726 -19.973 1.00 33.04 272 THR A C 1
ATOM 2103 O O . THR A 1 275 ? -6.629 -31.187 -20.848 1.00 32.16 272 THR A O 1
ATOM 2107 N N A GLU A 1 276 ? -8.043 -31.029 -19.115 0.70 35.06 273 GLU A N 1
ATOM 2108 N N B GLU A 1 276 ? -7.914 -31.045 -19.006 0.30 34.09 273 GLU A N 1
ATOM 2109 C CA A GLU A 1 276 ? -8.027 -29.557 -19.137 0.70 37.30 273 GLU A CA 1
ATOM 2110 C CA B GLU A 1 276 ? -7.827 -29.590 -18.945 0.30 35.04 273 GLU A CA 1
ATOM 2111 C C A GLU A 1 276 ? -6.611 -29.027 -18.910 0.70 35.15 273 GLU A C 1
ATOM 2112 C C B GLU A 1 276 ? -6.395 -29.146 -18.641 0.30 34.08 273 GLU A C 1
ATOM 2113 O O A GLU A 1 276 ? -6.156 -28.059 -19.562 0.70 33.62 273 GLU A O 1
ATOM 2114 O O B GLU A 1 276 ? -5.934 -28.122 -19.163 0.30 33.76 273 GLU A O 1
ATOM 2125 N N A GLN A 1 277 ? -5.884 -29.693 -18.009 0.50 34.68 274 GLN A N 1
ATOM 2126 N N B GLN A 1 277 ? -5.672 -29.912 -17.825 0.50 33.98 274 GLN A N 1
ATOM 2127 C CA A GLN A 1 277 ? -4.508 -29.290 -17.702 0.50 35.80 274 GLN A CA 1
ATOM 2128 C CA B GLN A 1 277 ? -4.312 -29.509 -17.527 0.50 34.94 274 GLN A CA 1
ATOM 2129 C C A GLN A 1 277 ? -3.588 -29.505 -18.900 0.50 31.15 274 GLN A C 1
ATOM 2130 C C B GLN A 1 277 ? -3.439 -29.644 -18.771 0.50 30.77 274 GLN A C 1
ATOM 2131 O O A GLN A 1 277 ? -2.709 -28.676 -19.148 0.50 31.98 274 GLN A O 1
ATOM 2132 O O B GLN A 1 277 ? -2.498 -28.875 -18.952 0.50 31.38 274 GLN A O 1
ATOM 2143 N N . ASP A 1 278 ? -3.760 -30.619 -19.622 1.00 30.07 275 ASP A N 1
ATOM 2144 C CA . ASP A 1 278 ? -3.000 -30.849 -20.880 1.00 28.56 275 ASP A CA 1
ATOM 2145 C C . ASP A 1 278 ? -3.200 -29.636 -21.796 1.00 29.16 275 ASP A C 1
ATOM 2146 O O . ASP A 1 278 ? -2.247 -29.100 -22.390 1.00 27.74 275 ASP A O 1
ATOM 2151 N N . LEU A 1 279 ? -4.462 -29.212 -21.947 1.00 29.11 276 LEU A N 1
ATOM 2152 C CA . LEU A 1 279 ? -4.772 -28.058 -22.817 1.00 30.60 276 LEU A CA 1
ATOM 2153 C C . LEU A 1 279 ? -4.105 -26.758 -22.329 1.00 31.32 276 LEU A C 1
ATOM 2154 O O . LEU A 1 279 ? -3.611 -25.948 -23.135 1.00 30.65 276 LEU A O 1
ATOM 2159 N N . ARG A 1 280 ? -4.089 -26.545 -21.018 1.00 33.64 277 ARG A N 1
ATOM 2160 C CA . ARG A 1 280 ? -3.409 -25.367 -20.456 1.00 37.14 277 ARG A CA 1
ATOM 2161 C C . ARG A 1 280 ? -1.917 -25.370 -20.792 1.00 34.12 277 ARG A C 1
ATOM 2162 O O . ARG A 1 280 ? -1.356 -24.322 -21.166 1.00 32.64 277 ARG A O 1
ATOM 2170 N N . LEU A 1 281 ? -1.256 -26.530 -20.682 1.00 31.39 278 LEU A N 1
ATOM 2171 C CA . LEU A 1 281 ? 0.158 -26.623 -21.073 1.00 30.82 278 LEU A CA 1
ATOM 2172 C C . LEU A 1 281 ? 0.373 -26.399 -22.561 1.00 29.63 278 LEU A C 1
ATOM 2173 O O . LEU A 1 281 ? 1.319 -25.707 -22.971 1.00 28.88 278 LEU A O 1
ATOM 2178 N N A LEU A 1 282 ? -0.436 -27.061 -23.399 0.70 27.65 279 LEU A N 1
ATOM 2179 N N B LEU A 1 282 ? -0.546 -26.947 -23.349 0.30 28.89 279 LEU A N 1
ATOM 2180 C CA A LEU A 1 282 ? -0.295 -26.910 -24.871 0.70 26.94 279 LEU A CA 1
ATOM 2181 C CA B LEU A 1 282 ? -0.506 -26.819 -24.790 0.30 28.29 279 LEU A CA 1
ATOM 2182 C C A LEU A 1 282 ? -0.419 -25.462 -25.314 0.70 28.20 279 LEU A C 1
ATOM 2183 C C B LEU A 1 282 ? -0.723 -25.358 -25.210 0.30 30.01 279 LEU A C 1
ATOM 2184 O O A LEU A 1 282 ? 0.362 -24.959 -26.136 0.70 25.96 279 LEU A O 1
ATOM 2185 O O B LEU A 1 282 ? -0.114 -24.882 -26.172 0.30 29.43 279 LEU A O 1
ATOM 2194 N N A ASN A 1 283 ? -1.406 -24.774 -24.739 0.50 28.02 280 ASN A N 1
ATOM 2195 N N B ASN A 1 283 ? -1.570 -24.636 -24.480 0.50 31.17 280 ASN A N 1
ATOM 2196 C CA A ASN A 1 283 ? -1.632 -23.360 -25.025 0.50 31.19 280 ASN A CA 1
ATOM 2197 C CA B ASN A 1 283 ? -1.797 -23.237 -24.800 0.50 34.56 280 ASN A CA 1
ATOM 2198 C C A ASN A 1 283 ? -0.372 -22.552 -24.731 0.50 31.46 280 ASN A C 1
ATOM 2199 C C B ASN A 1 283 ? -0.525 -22.423 -24.591 0.50 33.36 280 ASN A C 1
ATOM 2200 O O A ASN A 1 283 ? 0.034 -21.722 -25.536 0.50 30.75 280 ASN A O 1
ATOM 2201 O O B ASN A 1 283 ? -0.251 -21.493 -25.338 0.50 33.68 280 ASN A O 1
ATOM 2210 N N . ARG A 1 284 ? 0.260 -22.807 -23.584 1.00 31.21 281 ARG A N 1
ATOM 2211 C CA . ARG A 1 284 ? 1.484 -22.092 -23.230 1.00 32.06 281 ARG A CA 1
ATOM 2212 C C . ARG A 1 284 ? 2.608 -22.368 -24.213 1.00 31.01 281 ARG A C 1
ATOM 2213 O O . ARG A 1 284 ? 3.364 -21.453 -24.538 1.00 30.94 281 ARG A O 1
ATOM 2221 N N . ILE A 1 285 ? 2.685 -23.597 -24.714 1.00 29.36 282 ILE A N 1
ATOM 2222 C CA . ILE A 1 285 ? 3.696 -23.949 -25.710 1.00 29.09 282 ILE A CA 1
ATOM 2223 C C . ILE A 1 285 ? 3.478 -23.144 -26.986 1.00 30.66 282 ILE A C 1
ATOM 2224 O O . ILE A 1 285 ? 4.429 -22.557 -27.537 1.00 31.31 282 ILE A O 1
ATOM 2229 N N . VAL A 1 286 ? 2.238 -23.122 -27.457 1.00 30.57 283 VAL A N 1
ATOM 2230 C CA . VAL A 1 286 ? 1.879 -22.397 -28.671 1.00 34.03 283 VAL A CA 1
ATOM 2231 C C . VAL A 1 286 ? 2.150 -20.891 -28.475 1.00 38.48 283 VAL A C 1
ATOM 2232 O O . VAL A 1 286 ? 2.736 -20.236 -29.340 1.00 36.67 283 VAL A O 1
ATOM 2236 N N . GLU A 1 287 ? 1.763 -20.359 -27.317 1.00 35.07 284 GLU A N 1
ATOM 2237 C CA . GLU A 1 287 ? 2.016 -18.937 -27.022 1.00 38.95 284 GLU A CA 1
ATOM 2238 C C . GLU A 1 287 ? 3.520 -18.622 -26.984 1.00 37.19 284 GLU A C 1
ATOM 2239 O O . GLU A 1 287 ? 3.935 -17.549 -27.451 1.00 46.21 284 GLU A O 1
ATOM 2245 N N . ALA A 1 288 ? 4.328 -19.541 -26.461 1.00 37.34 285 ALA A N 1
ATOM 2246 C CA . ALA A 1 288 ? 5.783 -19.356 -26.375 1.00 38.13 285 ALA A CA 1
ATOM 2247 C C . ALA A 1 288 ? 6.447 -19.349 -27.762 1.00 42.61 285 ALA A C 1
ATOM 2248 O O . ALA A 1 288 ? 7.568 -18.882 -27.910 1.00 42.59 285 ALA A O 1
ATOM 2250 N N . GLY A 1 289 ? 5.755 -19.878 -28.763 1.00 40.93 286 GLY A N 1
ATOM 2251 C CA . GLY A 1 289 ? 6.287 -19.912 -30.131 1.00 42.27 286 GLY A CA 1
ATOM 2252 C C . GLY A 1 289 ? 7.254 -21.041 -30.468 1.00 37.74 286 GLY A C 1
ATOM 2253 O O . GLY A 1 289 ? 7.834 -21.061 -31.556 1.00 35.43 286 GLY A O 1
ATOM 2254 N N . VAL A 1 290 ? 7.402 -22.012 -29.574 1.00 29.68 287 VAL A N 1
ATOM 2255 C CA . VAL A 1 290 ? 8.377 -23.065 -29.771 1.00 29.50 287 VAL A CA 1
ATOM 2256 C C . VAL A 1 290 ? 7.803 -24.176 -30.634 1.00 24.73 287 VAL A C 1
ATOM 2257 O O . VAL A 1 290 ? 6.625 -24.534 -30.508 1.00 27.72 287 VAL A O 1
ATOM 2261 N N . SER A 1 291 ? 8.650 -24.742 -31.492 1.00 24.67 288 SER A N 1
ATOM 2262 C CA . SER A 1 291 ? 8.277 -25.873 -32.317 1.00 22.87 288 SER A CA 1
ATOM 2263 C C . SER A 1 291 ? 7.770 -27.017 -31.440 1.00 24.02 288 SER A C 1
ATOM 2264 O O . SER A 1 291 ? 8.366 -27.346 -30.420 1.00 24.52 288 SER A O 1
ATOM 2267 N N . LEU A 1 292 ? 6.710 -27.646 -31.903 1.00 22.07 289 LEU A N 1
ATOM 2268 C CA . LEU A 1 292 ? 5.997 -28.673 -31.145 1.00 22.97 289 LEU A CA 1
ATOM 2269 C C . LEU A 1 292 ? 5.756 -29.970 -31.902 1.00 22.78 289 LEU A C 1
ATOM 2270 O O . LEU A 1 292 ? 5.333 -29.948 -33.067 1.00 23.26 289 LEU A O 1
ATOM 2275 N N . ILE A 1 293 ? 6.032 -31.089 -31.223 1.00 20.99 290 ILE A N 1
ATOM 2276 C CA . ILE A 1 293 ? 5.705 -32.442 -31.680 1.00 20.31 290 ILE A CA 1
ATOM 2277 C C . ILE A 1 293 ? 4.867 -33.045 -30.556 1.00 21.01 290 ILE A C 1
ATOM 2278 O O . ILE A 1 293 ? 5.190 -32.852 -29.384 1.00 20.88 290 ILE A O 1
ATOM 2283 N N . ILE A 1 294 ? 3.780 -33.733 -30.896 1.00 21.55 291 ILE A N 1
ATOM 2284 C CA . ILE A 1 294 ? 2.935 -34.387 -29.889 1.00 22.58 291 ILE A CA 1
ATOM 2285 C C . ILE A 1 294 ? 3.187 -35.902 -29.874 1.00 21.76 291 ILE A C 1
ATOM 2286 O O . ILE A 1 294 ? 3.148 -36.563 -30.931 1.00 24.02 291 ILE A O 1
ATOM 2291 N N . ALA A 1 295 ? 3.461 -36.450 -28.690 1.00 21.31 292 ALA A N 1
ATOM 2292 C CA . ALA A 1 295 ? 3.656 -37.877 -28.510 1.00 21.01 292 ALA A CA 1
ATOM 2293 C C . ALA A 1 295 ? 2.472 -38.364 -27.679 1.00 21.23 292 ALA A C 1
ATOM 2294 O O . ALA A 1 295 ? 2.316 -37.954 -26.539 1.00 21.23 292 ALA A O 1
ATOM 2296 N N . VAL A 1 296 ? 1.620 -39.197 -28.266 1.00 19.30 293 VAL A N 1
ATOM 2297 C CA . VAL A 1 296 ? 0.452 -39.752 -27.553 1.00 19.98 293 VAL A CA 1
ATOM 2298 C C . VAL A 1 296 ? 0.964 -41.062 -26.974 1.00 20.42 293 VAL A C 1
ATOM 2299 O O . VAL A 1 296 ? 1.117 -42.075 -27.677 1.00 21.59 293 VAL A O 1
ATOM 2303 N N . ASN A 1 297 ? 1.306 -41.016 -25.690 1.00 20.44 294 ASN A N 1
ATOM 2304 C CA . ASN A 1 297 ? 1.970 -42.126 -25.031 1.00 20.50 294 ASN A CA 1
ATOM 2305 C C . ASN A 1 297 ? 1.008 -43.115 -24.363 1.00 22.22 294 ASN A C 1
ATOM 2306 O O . ASN A 1 297 ? -0.185 -42.816 -24.185 1.00 22.85 294 ASN A O 1
ATOM 2311 N N . LYS A 1 298 ? 1.545 -44.279 -23.974 1.00 22.55 295 LYS A N 1
ATOM 2312 C CA . LYS A 1 298 ? 0.792 -45.371 -23.354 1.00 23.26 295 LYS A CA 1
ATOM 2313 C C . LYS A 1 298 ? -0.256 -45.916 -24.332 1.00 23.86 295 LYS A C 1
ATOM 2314 O O . LYS A 1 298 ? -1.322 -46.377 -23.941 1.00 23.49 295 LYS A O 1
ATOM 2320 N N . TRP A 1 299 ? 0.102 -45.927 -25.603 1.00 24.35 296 TRP A N 1
ATOM 2321 C CA . TRP A 1 299 ? -0.789 -46.476 -26.649 1.00 24.29 296 TRP A CA 1
ATOM 2322 C C . TRP A 1 299 ? -0.867 -47.996 -26.597 1.00 25.85 296 TRP A C 1
ATOM 2323 O O . TRP A 1 299 ? -1.818 -48.598 -27.123 1.00 25.56 296 TRP A O 1
ATOM 2334 N N . ASP A 1 300 ? 0.138 -48.629 -25.972 1.00 25.76 297 ASP A N 1
ATOM 2335 C CA . ASP A 1 300 ? 0.194 -50.070 -25.845 1.00 27.91 297 ASP A CA 1
ATOM 2336 C C . ASP A 1 300 ? -0.974 -50.624 -25.081 1.00 28.61 297 ASP A C 1
ATOM 2337 O O . ASP A 1 300 ? -1.442 -50.010 -24.129 1.00 29.96 297 ASP A O 1
ATOM 2342 N N . GLY A 1 301 ? -1.465 -51.773 -25.549 1.00 30.26 298 GLY A N 1
ATOM 2343 C CA . GLY A 1 301 ? -2.540 -52.483 -24.884 1.00 33.52 298 GLY A CA 1
ATOM 2344 C C . GLY A 1 301 ? -3.960 -51.986 -25.106 1.00 34.78 298 GLY A C 1
ATOM 2345 O O . GLY A 1 301 ? -4.905 -52.668 -24.715 1.00 35.78 298 GLY A O 1
ATOM 2346 N N . LEU A 1 302 ? -4.115 -50.825 -25.737 1.00 29.32 299 LEU A N 1
ATOM 2347 C CA . LEU A 1 302 ? -5.449 -50.243 -25.978 1.00 29.37 299 LEU A CA 1
ATOM 2348 C C . LEU A 1 302 ? -6.132 -50.940 -27.150 1.00 29.62 299 LEU A C 1
ATOM 2349 O O . LEU A 1 302 ? -5.478 -51.323 -28.145 1.00 28.42 299 LEU A O 1
ATOM 2354 N N . ASN A 1 303 ? -7.441 -51.157 -27.016 1.00 27.55 300 ASN A N 1
ATOM 2355 C CA . ASN A 1 303 ? -8.201 -51.856 -28.058 1.00 29.44 300 ASN A CA 1
ATOM 2356 C C . ASN A 1 303 ? -8.661 -50.878 -29.153 1.00 27.85 300 ASN A C 1
ATOM 2357 O O . ASN A 1 303 ? -8.375 -49.678 -29.074 1.00 26.47 300 ASN A O 1
ATOM 2362 N N . ILE A 1 304 ? -9.310 -51.398 -30.187 1.00 26.97 301 ILE A N 1
ATOM 2363 C CA . ILE A 1 304 ? -9.699 -50.538 -31.320 1.00 28.17 301 ILE A CA 1
ATOM 2364 C C . ILE A 1 304 ? -10.594 -49.359 -30.895 1.00 28.54 301 ILE A C 1
ATOM 2365 O O . ILE A 1 304 ? -10.363 -48.229 -31.329 1.00 28.10 301 ILE A O 1
ATOM 2370 N N . GLU A 1 305 ? -11.613 -49.632 -30.067 1.00 28.33 302 GLU A N 1
ATOM 2371 C CA . GLU A 1 305 ? -12.514 -48.552 -29.604 1.00 31.23 302 GLU A CA 1
ATOM 2372 C C . GLU A 1 305 ? -11.792 -47.511 -28.748 1.00 27.37 302 GLU A C 1
ATOM 2373 O O . GLU A 1 305 ? -11.960 -46.319 -28.958 1.00 28.90 302 GLU A O 1
ATOM 2379 N N . GLU A 1 306 ? -10.947 -47.969 -27.824 1.00 26.77 303 GLU A N 1
ATOM 2380 C CA . GLU A 1 306 ? -10.164 -47.080 -26.939 1.00 25.96 303 GLU A CA 1
ATOM 2381 C C . GLU A 1 306 ? -9.251 -46.143 -27.724 1.00 24.80 303 GLU A C 1
ATOM 2382 O O . GLU A 1 306 ? -9.184 -44.957 -27.455 1.00 25.76 303 GLU A O 1
ATOM 2388 N N . ARG A 1 307 ? -8.570 -46.710 -28.711 1.00 23.69 304 ARG A N 1
ATOM 2389 C CA . ARG A 1 307 ? -7.713 -45.942 -29.575 1.00 24.08 304 ARG A CA 1
ATOM 2390 C C . ARG A 1 307 ? -8.509 -44.929 -30.395 1.00 23.93 304 ARG A C 1
ATOM 2391 O O . ARG A 1 307 ? -8.097 -43.758 -30.519 1.00 22.85 304 ARG A O 1
ATOM 2399 N N . ASP A 1 308 ? -9.642 -45.352 -30.949 1.00 22.69 305 ASP A N 1
ATOM 2400 C CA . ASP A 1 308 ? -10.420 -44.432 -31.755 1.00 26.21 305 ASP A CA 1
ATOM 2401 C C . ASP A 1 308 ? -10.980 -43.278 -30.888 1.00 26.63 305 ASP A C 1
ATOM 2402 O O . ASP A 1 308 ? -11.064 -42.135 -31.345 1.00 27.45 305 ASP A O 1
ATOM 2407 N N A ASN A 1 309 ? -11.317 -43.580 -29.633 0.50 26.60 306 ASN A N 1
ATOM 2408 N N B ASN A 1 309 ? -11.346 -43.577 -29.651 0.50 27.57 306 ASN A N 1
ATOM 2409 C CA A ASN A 1 309 ? -11.833 -42.577 -28.678 0.50 26.92 306 ASN A CA 1
ATOM 2410 C CA B ASN A 1 309 ? -11.846 -42.540 -28.757 0.50 28.38 306 ASN A CA 1
ATOM 2411 C C A ASN A 1 309 ? -10.796 -41.493 -28.395 0.50 26.99 306 ASN A C 1
ATOM 2412 C C B ASN A 1 309 ? -10.780 -41.476 -28.477 0.50 27.71 306 ASN A C 1
ATOM 2413 O O A ASN A 1 309 ? -11.127 -40.303 -28.366 0.50 28.43 306 ASN A O 1
ATOM 2414 O O B ASN A 1 309 ? -11.077 -40.275 -28.527 0.50 28.19 306 ASN A O 1
ATOM 2423 N N . VAL A 1 310 ? -9.541 -41.900 -28.211 1.00 25.60 307 VAL A N 1
ATOM 2424 C CA . VAL A 1 310 ? -8.439 -40.952 -27.975 1.00 25.79 307 VAL A CA 1
ATOM 2425 C C . VAL A 1 310 ? -8.234 -40.077 -29.208 1.00 25.42 307 VAL A C 1
ATOM 2426 O O . VAL A 1 310 ? -8.112 -38.849 -29.100 1.00 26.17 307 VAL A O 1
ATOM 2430 N N . ARG A 1 311 ? -8.227 -40.700 -30.400 1.00 22.71 308 ARG A N 1
ATOM 2431 C CA . ARG A 1 311 ? -8.051 -39.953 -31.645 1.00 23.38 308 ARG A CA 1
ATOM 2432 C C . ARG A 1 311 ? -9.166 -38.924 -31.813 1.00 25.44 308 ARG A C 1
ATOM 2433 O O . ARG A 1 311 ? -8.899 -37.779 -32.193 1.00 25.33 308 ARG A O 1
ATOM 2441 N N A ASN A 1 312 ? -10.401 -39.330 -31.538 0.50 25.33 309 ASN A N 1
ATOM 2442 N N B ASN A 1 312 ? -10.403 -39.337 -31.526 0.50 24.62 309 ASN A N 1
ATOM 2443 C CA A ASN A 1 312 ? -11.533 -38.425 -31.689 0.50 27.49 309 ASN A CA 1
ATOM 2444 C CA B ASN A 1 312 ? -11.556 -38.445 -31.650 0.50 26.48 309 ASN A CA 1
ATOM 2445 C C A ASN A 1 312 ? -11.477 -37.245 -30.705 0.50 26.83 309 ASN A C 1
ATOM 2446 C C B ASN A 1 312 ? -11.432 -37.239 -30.718 0.50 26.15 309 ASN A C 1
ATOM 2447 O O A ASN A 1 312 ? -11.868 -36.125 -31.052 0.50 27.32 309 ASN A O 1
ATOM 2448 O O B ASN A 1 312 ? -11.732 -36.102 -31.105 0.50 26.48 309 ASN A O 1
ATOM 2457 N N . ALA A 1 313 ? -10.965 -37.492 -29.504 1.00 26.27 310 ALA A N 1
ATOM 2458 C CA . ALA A 1 313 ? -10.785 -36.430 -28.497 1.00 27.86 310 ALA A CA 1
ATOM 2459 C C . ALA A 1 313 ? -9.715 -35.424 -28.931 1.00 27.89 310 ALA A C 1
ATOM 2460 O O . ALA A 1 313 ? -9.853 -34.223 -28.735 1.00 29.33 310 ALA A O 1
ATOM 2462 N N . ILE A 1 314 ? -8.639 -35.916 -29.513 1.00 25.74 311 ILE A N 1
ATOM 2463 C CA . ILE A 1 314 ? -7.602 -35.023 -30.017 1.00 27.70 311 ILE A CA 1
ATOM 2464 C C . ILE A 1 314 ? -8.179 -34.125 -31.104 1.00 28.58 311 ILE A C 1
ATOM 2465 O O . ILE A 1 314 ? -7.939 -32.914 -31.133 1.00 28.10 311 ILE A O 1
ATOM 2470 N N . ASP A 1 315 ? -8.951 -34.712 -32.005 1.00 27.73 312 ASP A N 1
ATOM 2471 C CA . ASP A 1 315 ? -9.492 -33.917 -33.112 1.00 31.76 312 ASP A CA 1
ATOM 2472 C C . ASP A 1 315 ? -10.501 -32.880 -32.644 1.00 32.47 312 ASP A C 1
ATOM 2473 O O . ASP A 1 315 ? -10.620 -31.806 -33.237 1.00 33.43 312 ASP A O 1
ATOM 2478 N N . ARG A 1 316 ? -11.196 -33.191 -31.568 1.00 28.14 313 ARG A N 1
ATOM 2479 C CA . ARG A 1 316 ? -12.251 -32.326 -31.077 1.00 30.91 313 ARG A CA 1
ATOM 2480 C C . ARG A 1 316 ? -11.722 -31.229 -30.160 1.00 32.31 313 ARG A C 1
ATOM 2481 O O . ARG A 1 316 ? -12.158 -30.062 -30.267 1.00 33.66 313 ARG A O 1
ATOM 2489 N N . ARG A 1 317 ? -10.758 -31.579 -29.312 1.00 30.32 314 ARG A N 1
ATOM 2490 C CA . ARG A 1 317 ? -10.237 -30.645 -28.299 1.00 31.95 314 ARG A CA 1
ATOM 2491 C C . ARG A 1 317 ? -8.902 -29.951 -28.593 1.00 33.16 314 ARG A C 1
ATOM 2492 O O . ARG A 1 317 ? -8.583 -28.926 -27.959 1.00 32.82 314 ARG A O 1
ATOM 2500 N N . MET A 1 318 ? -8.159 -30.466 -29.572 1.00 29.51 315 MET A N 1
ATOM 2501 C CA . MET A 1 318 ? -6.857 -29.924 -29.943 1.00 31.02 315 MET A CA 1
ATOM 2502 C C . MET A 1 318 ? -6.713 -29.526 -31.426 1.00 34.26 315 MET A C 1
ATOM 2503 O O . MET A 1 318 ? -5.611 -29.560 -31.970 1.00 32.83 315 MET A O 1
ATOM 2508 N N . PRO A 1 319 ? -7.794 -29.077 -32.077 1.00 36.57 316 PRO A N 1
ATOM 2509 C CA . PRO A 1 319 ? -7.581 -28.701 -33.473 1.00 39.48 316 PRO A CA 1
ATOM 2510 C C . PRO A 1 319 ? -6.620 -27.501 -33.621 1.00 39.23 316 PRO A C 1
ATOM 2511 O O . PRO A 1 319 ? -5.993 -27.334 -34.682 1.00 39.96 316 PRO A O 1
ATOM 2515 N N . PHE A 1 320 ? -6.462 -26.715 -32.555 1.00 36.77 317 PHE A N 1
ATOM 2516 C CA . PHE A 1 320 ? -5.542 -25.581 -32.573 1.00 37.88 317 PHE A CA 1
ATOM 2517 C C . PHE A 1 320 ? -4.057 -25.983 -32.736 1.00 38.14 317 PHE A C 1
ATOM 2518 O O . PHE A 1 320 ? -3.239 -25.135 -33.099 1.00 40.08 317 PHE A O 1
ATOM 2526 N N . VAL A 1 321 ? -3.715 -27.257 -32.498 1.00 31.28 318 VAL A N 1
ATOM 2527 C CA . VAL A 1 321 ? -2.340 -27.744 -32.717 1.00 30.13 318 VAL A CA 1
ATOM 2528 C C . VAL A 1 321 ? -2.207 -28.686 -33.922 1.00 28.42 318 VAL A C 1
ATOM 2529 O O . VAL A 1 321 ? -1.286 -29.493 -33.997 1.00 28.16 318 VAL A O 1
ATOM 2533 N N A ASP A 1 322 ? -3.128 -28.584 -34.882 0.50 30.61 319 ASP A N 1
ATOM 2534 N N B ASP A 1 322 ? -3.114 -28.527 -34.881 0.50 30.93 319 ASP A N 1
ATOM 2535 C CA A ASP A 1 322 ? -3.047 -29.411 -36.097 0.50 30.94 319 ASP A CA 1
ATOM 2536 C CA B ASP A 1 322 ? -3.103 -29.320 -36.098 0.50 31.76 319 ASP A CA 1
ATOM 2537 C C A ASP A 1 322 ? -1.737 -29.233 -36.848 0.50 30.89 319 ASP A C 1
ATOM 2538 C C B ASP A 1 322 ? -1.764 -29.222 -36.823 0.50 31.14 319 ASP A C 1
ATOM 2539 O O A ASP A 1 322 ? -1.315 -30.134 -37.576 0.50 30.61 319 ASP A O 1
ATOM 2540 O O B ASP A 1 322 ? -1.350 -30.166 -37.498 0.50 30.73 319 ASP A O 1
ATOM 2549 N N . PHE A 1 323 ? -1.101 -28.070 -36.693 1.00 29.49 320 PHE A N 1
ATOM 2550 C CA . PHE A 1 323 ? 0.202 -27.837 -37.354 1.00 28.80 320 PHE A CA 1
ATOM 2551 C C . PHE A 1 323 ? 1.314 -28.750 -36.837 1.00 28.65 320 PHE A C 1
ATOM 2552 O O . PHE A 1 323 ? 2.369 -28.872 -37.469 1.00 28.67 320 PHE A O 1
ATOM 2560 N N . ALA A 1 324 ? 1.117 -29.348 -35.666 1.00 25.49 321 ALA A N 1
ATOM 2561 C CA . ALA A 1 324 ? 2.131 -30.199 -35.058 1.00 24.83 321 ALA A CA 1
ATOM 2562 C C . ALA A 1 324 ? 2.035 -31.662 -35.483 1.00 23.90 321 ALA A C 1
ATOM 2563 O O . ALA A 1 324 ? 0.950 -32.252 -35.463 1.00 25.03 321 ALA A O 1
ATOM 2565 N N . ARG A 1 325 ? 3.169 -32.247 -35.827 1.00 24.36 322 ARG A N 1
ATOM 2566 C CA . ARG A 1 325 ? 3.247 -33.691 -36.073 1.00 24.39 322 ARG A CA 1
ATOM 2567 C C . ARG A 1 325 ? 2.857 -34.405 -34.778 1.00 25.30 322 ARG A C 1
ATOM 2568 O O . ARG A 1 325 ? 3.149 -33.905 -33.677 1.00 23.91 322 ARG A O 1
ATOM 2576 N N . ARG A 1 326 ? 2.167 -35.534 -34.905 1.00 23.16 323 ARG A N 1
ATOM 2577 C CA . ARG A 1 326 ? 1.853 -36.356 -33.733 1.00 23.32 323 ARG A CA 1
ATOM 2578 C C . ARG A 1 326 ? 2.120 -37.819 -34.012 1.00 24.63 323 ARG A C 1
ATOM 2579 O O . ARG A 1 326 ? 1.933 -38.303 -35.154 1.00 23.71 323 ARG A O 1
ATOM 2587 N N . TYR A 1 327 ? 2.577 -38.523 -32.968 1.00 21.02 324 TYR A N 1
ATOM 2588 C CA . TYR A 1 327 ? 2.947 -39.910 -33.063 1.00 21.42 324 TYR A CA 1
ATOM 2589 C C . TYR A 1 327 ? 2.349 -40.664 -31.898 1.00 22.85 324 TYR A C 1
ATOM 2590 O O . TYR A 1 327 ? 2.356 -40.167 -30.765 1.00 24.27 324 TYR A O 1
ATOM 2599 N N . PHE A 1 328 ? 1.846 -41.866 -32.192 1.00 22.59 325 PHE A N 1
ATOM 2600 C CA . PHE A 1 328 ? 1.220 -42.729 -31.176 1.00 21.49 325 PHE A CA 1
ATOM 2601 C C . PHE A 1 328 ? 2.259 -43.762 -30.787 1.00 23.57 325 PHE A C 1
ATOM 2602 O O . PHE A 1 328 ? 2.668 -44.625 -31.589 1.00 24.96 325 PHE A O 1
ATOM 2610 N N . ILE A 1 329 ? 2.692 -43.673 -29.540 1.00 22.03 326 ILE A N 1
ATOM 2611 C CA . ILE A 1 329 ? 3.813 -44.440 -29.076 1.00 23.24 326 ILE A CA 1
ATOM 2612 C C . ILE A 1 329 ? 3.621 -45.156 -27.753 1.00 23.42 326 ILE A C 1
ATOM 2613 O O . ILE A 1 329 ? 2.653 -44.914 -26.992 1.00 23.69 326 ILE A O 1
ATOM 2618 N N . SER A 1 330 ? 4.585 -46.036 -27.490 1.00 23.80 327 SER A N 1
ATOM 2619 C CA . SER A 1 330 ? 4.739 -46.654 -26.181 1.00 24.63 327 SER A CA 1
ATOM 2620 C C . SER A 1 330 ? 6.181 -46.386 -25.748 1.00 26.55 327 SER A C 1
ATOM 2621 O O . SER A 1 330 ? 7.110 -47.019 -26.227 1.00 27.40 327 SER A O 1
ATOM 2624 N N . ALA A 1 331 ? 6.378 -45.397 -24.891 1.00 26.90 328 ALA A N 1
ATOM 2625 C CA . ALA A 1 331 ? 7.722 -45.149 -24.364 1.00 29.75 328 ALA A CA 1
ATOM 2626 C C . ALA A 1 331 ? 8.235 -46.394 -23.606 1.00 30.21 328 ALA A C 1
ATOM 2627 O O . ALA A 1 331 ? 9.432 -46.707 -23.609 1.00 32.09 328 ALA A O 1
ATOM 2629 N N . LEU A 1 332 ? 7.321 -47.108 -22.970 1.00 28.27 329 LEU A N 1
ATOM 2630 C CA . LEU A 1 332 ? 7.685 -48.291 -22.171 1.00 32.42 329 LEU A CA 1
ATOM 2631 C C . LEU A 1 332 ? 8.192 -49.446 -23.033 1.00 33.61 329 LEU A C 1
ATOM 2632 O O . LEU A 1 332 ? 9.189 -50.074 -22.702 1.00 35.84 329 LEU A O 1
ATOM 2637 N N . HIS A 1 333 ? 7.500 -49.726 -24.128 1.00 32.59 330 HIS A N 1
ATOM 2638 C CA . HIS A 1 333 ? 7.865 -50.843 -24.996 1.00 36.26 330 HIS A CA 1
ATOM 2639 C C . HIS A 1 333 ? 8.710 -50.445 -26.202 1.00 37.93 330 HIS A C 1
ATOM 2640 O O . HIS A 1 333 ? 9.265 -51.323 -26.892 1.00 37.95 330 HIS A O 1
ATOM 2647 N N . GLY A 1 334 ? 8.831 -49.137 -26.421 1.00 34.99 331 GLY A N 1
ATOM 2648 C CA . GLY A 1 334 ? 9.618 -48.558 -27.508 1.00 35.72 331 GLY A CA 1
ATOM 2649 C C . GLY A 1 334 ? 8.911 -48.376 -28.845 1.00 35.56 331 GLY A C 1
ATOM 2650 O O . GLY A 1 334 ? 9.451 -47.759 -29.755 1.00 38.49 331 GLY A O 1
ATOM 2651 N N . THR A 1 335 ? 7.679 -48.844 -28.954 1.00 33.69 332 THR A N 1
ATOM 2652 C CA . THR A 1 335 ? 6.951 -48.795 -30.202 1.00 34.30 332 THR A CA 1
ATOM 2653 C C . THR A 1 335 ? 6.721 -47.368 -30.707 1.00 35.30 332 THR A C 1
ATOM 2654 O O . THR A 1 335 ? 6.198 -46.528 -29.970 1.00 29.31 332 THR A O 1
ATOM 2658 N N . GLY A 1 336 ? 7.125 -47.097 -31.954 1.00 35.49 333 GLY A N 1
ATOM 2659 C CA . GLY A 1 336 ? 6.948 -45.770 -32.561 1.00 34.57 333 GLY A CA 1
ATOM 2660 C C . GLY A 1 336 ? 7.897 -44.682 -32.089 1.00 32.17 333 GLY A C 1
ATOM 2661 O O . GLY A 1 336 ? 7.877 -43.570 -32.630 1.00 34.75 333 GLY A O 1
ATOM 2662 N N . VAL A 1 337 ? 8.726 -44.962 -31.090 1.00 31.49 334 VAL A N 1
ATOM 2663 C CA . VAL A 1 337 ? 9.633 -43.931 -30.547 1.00 32.63 334 VAL A CA 1
ATOM 2664 C C . VAL A 1 337 ? 10.685 -43.427 -31.571 1.00 34.70 334 VAL A C 1
ATOM 2665 O O . VAL A 1 337 ? 10.989 -42.246 -31.634 1.00 33.50 334 VAL A O 1
ATOM 2669 N N . GLY A 1 338 ? 11.215 -44.318 -32.389 1.00 35.70 335 GLY A N 1
ATOM 2670 C CA . GLY A 1 338 ? 12.232 -43.927 -33.374 1.00 36.88 335 GLY A CA 1
ATOM 2671 C C . GLY A 1 338 ? 11.792 -42.884 -34.399 1.00 38.15 335 GLY A C 1
ATOM 2672 O O . GLY A 1 338 ? 12.643 -42.199 -34.983 1.00 37.81 335 GLY A O 1
ATOM 2673 N N . LYS A 1 339 ? 10.478 -42.754 -34.615 1.00 36.22 336 LYS A N 1
ATOM 2674 C CA . LYS A 1 339 ? 9.922 -41.780 -35.559 1.00 34.76 336 LYS A CA 1
ATOM 2675 C C . LYS A 1 339 ? 10.169 -40.336 -35.123 1.00 30.61 336 LYS A C 1
ATOM 2676 O O . LYS A 1 339 ? 10.115 -39.400 -35.936 1.00 29.37 336 LYS A O 1
ATOM 2682 N N . LEU A 1 340 ? 10.422 -40.159 -33.838 1.00 28.89 337 LEU A N 1
ATOM 2683 C CA . LEU A 1 340 ? 10.617 -38.829 -33.279 1.00 28.43 337 LEU A CA 1
ATOM 2684 C C . LEU A 1 340 ? 11.857 -38.096 -33.796 1.00 28.32 337 LEU A C 1
ATOM 2685 O O . LEU A 1 340 ? 11.837 -36.867 -33.936 1.00 27.05 337 LEU A O 1
ATOM 2690 N N . PHE A 1 341 ? 12.937 -38.815 -34.106 1.00 28.49 338 PHE A N 1
ATOM 2691 C CA . PHE A 1 341 ? 14.149 -38.114 -34.551 1.00 29.08 338 PHE A CA 1
ATOM 2692 C C . PHE A 1 341 ? 13.935 -37.336 -35.841 1.00 30.66 338 PHE A C 1
ATOM 2693 O O . PHE A 1 341 ? 14.301 -36.152 -35.924 1.00 30.43 338 PHE A O 1
ATOM 2701 N N . ARG A 1 342 ? 13.344 -37.979 -36.853 1.00 29.97 339 ARG A N 1
ATOM 2702 C CA . ARG A 1 342 ? 13.087 -37.280 -38.117 1.00 31.11 339 ARG A CA 1
ATOM 2703 C C . ARG A 1 342 ? 12.105 -36.147 -37.897 1.00 27.23 339 ARG A C 1
ATOM 2704 O O . ARG A 1 342 ? 12.221 -35.109 -38.536 1.00 28.92 339 ARG A O 1
ATOM 2712 N N . ALA A 1 343 ? 11.128 -36.326 -36.989 1.00 26.70 340 ALA A N 1
ATOM 2713 C CA . ALA A 1 343 ? 10.170 -35.262 -36.699 1.00 26.07 340 ALA A CA 1
ATOM 2714 C C . ALA A 1 343 ? 10.880 -34.050 -36.089 1.00 24.55 340 ALA A C 1
ATOM 2715 O O . ALA A 1 343 ? 10.519 -32.925 -36.391 1.00 24.85 340 ALA A O 1
ATOM 2717 N N . ILE A 1 344 ? 11.849 -34.282 -35.201 1.00 23.89 341 ILE A N 1
ATOM 2718 C CA . ILE A 1 344 ? 12.644 -33.207 -34.627 1.00 24.27 341 ILE A CA 1
ATOM 2719 C C . ILE A 1 344 ? 13.426 -32.477 -35.746 1.00 26.60 341 ILE A C 1
ATOM 2720 O O . ILE A 1 344 ? 13.393 -31.243 -35.856 1.00 25.91 341 ILE A O 1
ATOM 2725 N N . GLN A 1 345 ? 14.112 -33.235 -36.589 1.00 27.20 342 GLN A N 1
ATOM 2726 C CA . GLN A 1 345 ? 14.910 -32.644 -37.669 1.00 28.02 342 GLN A CA 1
ATOM 2727 C C . GLN A 1 345 ? 14.044 -31.811 -38.619 1.00 28.19 342 GLN A C 1
ATOM 2728 O O . GLN A 1 345 ? 14.376 -30.666 -38.949 1.00 28.09 342 GLN A O 1
ATOM 2734 N N . GLU A 1 346 ? 12.923 -32.377 -39.027 1.00 27.36 343 GLU A N 1
ATOM 2735 C CA . GLU A 1 346 ? 12.046 -31.699 -39.980 1.00 29.21 343 GLU A CA 1
ATOM 2736 C C . GLU A 1 346 ? 11.338 -30.470 -39.405 1.00 28.16 343 GLU A C 1
ATOM 2737 O O . GLU A 1 346 ? 11.183 -29.462 -40.106 1.00 27.59 343 GLU A O 1
ATOM 2743 N N . SER A 1 347 ? 10.964 -30.525 -38.132 1.00 25.76 344 SER A N 1
ATOM 2744 C CA . SER A 1 347 ? 10.305 -29.385 -37.513 1.00 27.95 344 SER A CA 1
ATOM 2745 C C . SER A 1 347 ? 11.301 -28.229 -37.386 1.00 27.11 344 SER A C 1
ATOM 2746 O O . SER A 1 347 ? 10.956 -27.079 -37.642 1.00 29.09 344 SER A O 1
ATOM 2749 N N . TYR A 1 348 ? 12.532 -28.550 -36.985 1.00 27.55 345 TYR A N 1
ATOM 2750 C CA . TYR A 1 348 ? 13.579 -27.531 -36.828 1.00 26.84 345 TYR A CA 1
ATOM 2751 C C . TYR A 1 348 ? 13.877 -26.882 -38.178 1.00 28.52 345 TYR A C 1
ATOM 2752 O O . TYR A 1 348 ? 13.882 -25.648 -38.313 1.00 30.26 345 TYR A O 1
ATOM 2761 N N . GLN A 1 349 ? 14.096 -27.718 -39.184 1.00 29.70 346 GLN A N 1
ATOM 2762 C CA . GLN A 1 349 ? 14.395 -27.241 -40.533 1.00 32.81 346 GLN A CA 1
ATOM 2763 C C . GLN A 1 349 ? 13.285 -26.342 -41.095 1.00 32.21 346 GLN A C 1
ATOM 2764 O O . GLN A 1 349 ? 13.578 -25.354 -41.761 1.00 32.34 346 GLN A O 1
ATOM 2770 N N . SER A 1 350 ? 12.030 -26.687 -40.807 1.00 31.43 347 SER A N 1
ATOM 2771 C CA . SER A 1 350 ? 10.847 -25.931 -41.270 1.00 33.37 347 SER A CA 1
ATOM 2772 C C . SER A 1 350 ? 10.863 -24.479 -40.817 1.00 34.04 347 SER A C 1
ATOM 2773 O O . SER A 1 350 ? 10.649 -23.560 -41.606 1.00 33.04 347 SER A O 1
ATOM 2776 N N . ILE A 1 351 ? 11.128 -24.273 -39.534 1.00 30.41 348 ILE A N 1
ATOM 2777 C CA . ILE A 1 351 ? 11.120 -22.922 -38.986 1.00 30.27 348 ILE A CA 1
ATOM 2778 C C . ILE A 1 351 ? 12.452 -22.190 -39.171 1.00 32.39 348 ILE A C 1
ATOM 2779 O O . ILE A 1 351 ? 12.485 -20.968 -39.085 1.00 37.47 348 ILE A O 1
ATOM 2784 N N . GLN A 1 352 ? 13.532 -22.922 -39.468 1.00 31.06 349 GLN A N 1
ATOM 2785 C CA . GLN A 1 352 ? 14.846 -22.319 -39.710 1.00 32.45 349 GLN A CA 1
ATOM 2786 C C . GLN A 1 352 ? 15.130 -21.969 -41.177 1.00 31.99 349 GLN A C 1
ATOM 2787 O O . GLN A 1 352 ? 16.120 -21.319 -41.465 1.00 32.11 349 GLN A O 1
ATOM 2793 N N . GLN A 1 353 ? 14.277 -22.391 -42.104 1.00 31.58 350 GLN A N 1
ATOM 2794 C CA . GLN A 1 353 ? 14.529 -22.132 -43.522 1.00 33.64 350 GLN A CA 1
ATOM 2795 C C . GLN A 1 353 ? 14.620 -20.640 -43.869 1.00 37.38 350 GLN A C 1
ATOM 2796 O O . GLN A 1 353 ? 14.086 -19.804 -43.165 1.00 36.14 350 GLN A O 1
ATOM 2802 N N . GLU A 1 354 ? 15.308 -20.325 -44.966 1.00 32.60 351 GLU A N 1
ATOM 2803 C CA . GLU A 1 354 ? 15.413 -18.932 -45.433 1.00 34.27 351 GLU A CA 1
ATOM 2804 C C . GLU A 1 354 ? 14.026 -18.429 -45.843 1.00 30.91 351 GLU A C 1
ATOM 2805 O O . GLU A 1 354 ? 13.272 -19.128 -46.522 1.00 29.76 351 GLU A O 1
ATOM 2811 N N . LEU A 1 355 ? 13.685 -17.224 -45.377 1.00 28.36 352 LEU A N 1
ATOM 2812 C CA . LEU A 1 355 ? 12.405 -16.583 -45.667 1.00 27.55 352 LEU A CA 1
ATOM 2813 C C . LEU A 1 355 ? 12.654 -15.101 -45.998 1.00 27.85 352 LEU A C 1
ATOM 2814 O O . LEU A 1 355 ? 12.445 -14.220 -45.171 1.00 29.27 352 LEU A O 1
ATOM 2819 N N . THR A 1 356 ? 13.053 -14.837 -47.233 1.00 25.91 353 THR A N 1
ATOM 2820 C CA . THR A 1 356 ? 13.304 -13.458 -47.640 1.00 26.06 353 THR A CA 1
ATOM 2821 C C . THR A 1 356 ? 12.012 -12.728 -47.928 1.00 25.38 353 THR A C 1
ATOM 2822 O O . THR A 1 356 ? 10.968 -13.343 -48.187 1.00 24.08 353 THR A O 1
ATOM 2826 N N . THR A 1 357 ? 12.084 -11.398 -47.900 1.00 25.05 354 THR A N 1
ATOM 2827 C CA . THR A 1 357 ? 10.944 -10.561 -48.253 1.00 24.24 354 THR A CA 1
ATOM 2828 C C . THR A 1 357 ? 10.500 -10.899 -49.672 1.00 23.89 354 THR A C 1
ATOM 2829 O O . THR A 1 357 ? 9.301 -10.985 -49.966 1.00 23.46 354 THR A O 1
ATOM 2833 N N . GLY A 1 358 ? 11.460 -11.089 -50.570 1.00 24.98 355 GLY A N 1
ATOM 2834 C CA . GLY A 1 358 ? 11.130 -11.416 -51.948 1.00 25.56 355 GLY A CA 1
ATOM 2835 C C . GLY A 1 358 ? 10.331 -12.693 -52.100 1.00 27.20 355 GLY A C 1
ATOM 2836 O O . GLY A 1 358 ? 9.356 -12.716 -52.848 1.00 26.07 355 GLY A O 1
ATOM 2837 N N A GLN A 1 359 ? 10.729 -13.756 -51.397 0.50 26.70 356 GLN A N 1
ATOM 2838 N N B GLN A 1 359 ? 10.751 -13.738 -51.373 0.50 27.00 356 GLN A N 1
ATOM 2839 C CA A GLN A 1 359 ? 10.027 -15.030 -51.510 0.50 26.86 356 GLN A CA 1
ATOM 2840 C CA B GLN A 1 359 ? 10.102 -15.048 -51.388 0.50 27.25 356 GLN A CA 1
ATOM 2841 C C A GLN A 1 359 ? 8.669 -14.961 -50.795 0.50 25.25 356 GLN A C 1
ATOM 2842 C C B GLN A 1 359 ? 8.704 -14.959 -50.786 0.50 25.55 356 GLN A C 1
ATOM 2843 O O A GLN A 1 359 ? 7.686 -15.532 -51.288 0.50 25.02 356 GLN A O 1
ATOM 2844 O O B GLN A 1 359 ? 7.741 -15.513 -51.332 0.50 25.39 356 GLN A O 1
ATOM 2855 N N . LEU A 1 360 ? 8.593 -14.252 -49.661 1.00 23.43 357 LEU A N 1
ATOM 2856 C CA . LEU A 1 360 ? 7.301 -14.105 -48.973 1.00 25.03 357 LEU A CA 1
ATOM 2857 C C . LEU A 1 360 ? 6.326 -13.309 -49.841 1.00 25.64 357 LEU A C 1
ATOM 2858 O O . LEU A 1 360 ? 5.140 -13.632 -49.927 1.00 26.51 357 LEU A O 1
ATOM 2863 N N . THR A 1 361 ? 6.849 -12.291 -50.520 1.00 24.11 358 THR A N 1
ATOM 2864 C CA . THR A 1 361 ? 6.032 -11.449 -51.374 1.00 24.69 358 THR A CA 1
ATOM 2865 C C . THR A 1 361 ? 5.561 -12.211 -52.623 1.00 26.23 358 THR A C 1
ATOM 2866 O O . THR A 1 361 ? 4.434 -12.022 -53.079 1.00 29.27 358 THR A O 1
ATOM 2870 N N A ARG A 1 362 ? 6.436 -13.052 -53.157 0.50 27.64 359 ARG A N 1
ATOM 2871 N N B ARG A 1 362 ? 6.420 -13.053 -53.186 0.50 27.70 359 ARG A N 1
ATOM 2872 C CA A ARG A 1 362 ? 6.121 -13.896 -54.303 0.50 29.62 359 ARG A CA 1
ATOM 2873 C CA B ARG A 1 362 ? 6.013 -13.844 -54.345 0.50 29.81 359 ARG A CA 1
ATOM 2874 C C A ARG A 1 362 ? 4.905 -14.774 -53.961 0.50 28.72 359 ARG A C 1
ATOM 2875 C C B ARG A 1 362 ? 4.830 -14.724 -53.934 0.50 28.59 359 ARG A C 1
ATOM 2876 O O A ARG A 1 362 ? 3.975 -14.906 -54.766 0.50 30.43 359 ARG A O 1
ATOM 2877 O O B ARG A 1 362 ? 3.842 -14.818 -54.672 0.50 30.10 359 ARG A O 1
ATOM 2892 N N . ALA A 1 363 ? 4.926 -15.347 -52.758 1.00 27.93 360 ALA A N 1
ATOM 2893 C CA . ALA A 1 363 ? 3.819 -16.197 -52.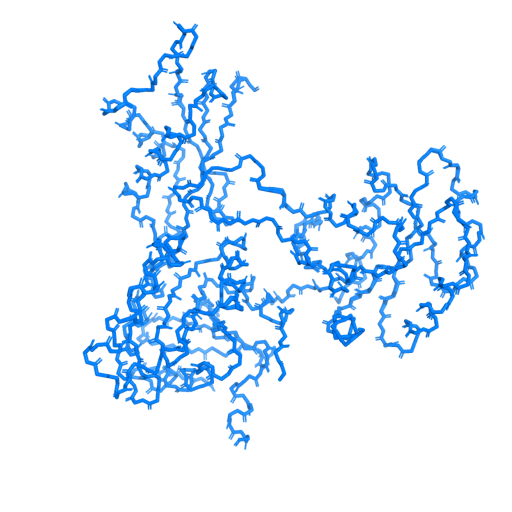257 1.00 28.54 360 ALA A CA 1
ATOM 2894 C C . ALA A 1 363 ? 2.536 -15.367 -52.044 1.00 28.14 360 ALA A C 1
ATOM 2895 O O . ALA A 1 363 ? 1.450 -15.803 -52.399 1.00 28.68 360 ALA A O 1
ATOM 2897 N N . LEU A 1 364 ? 2.673 -14.172 -51.472 1.00 25.72 361 LEU A N 1
ATOM 2898 C CA . LEU A 1 364 ? 1.516 -13.278 -51.286 1.00 27.47 361 LEU A CA 1
ATOM 2899 C C . LEU A 1 364 ? 0.868 -12.970 -52.629 1.00 29.17 361 LEU A C 1
ATOM 2900 O O . LEU A 1 364 ? -0.351 -13.051 -52.758 1.00 28.35 361 LEU A O 1
ATOM 2905 N N . GLU A 1 365 ? 1.676 -12.630 -53.633 1.00 28.35 362 GLU A N 1
ATOM 2906 C CA . GLU A 1 365 ? 1.132 -12.303 -54.964 1.00 31.13 362 GLU A CA 1
ATOM 2907 C C . GLU A 1 365 ? 0.361 -13.473 -55.557 1.00 32.78 362 GLU A C 1
ATOM 2908 O O . GLU A 1 365 ? -0.694 -13.282 -56.179 1.00 34.24 362 GLU A O 1
ATOM 2914 N N A LYS A 1 366 ? 0.874 -14.681 -55.357 0.50 32.40 363 LYS A N 1
ATOM 2915 N N B LYS A 1 366 ? 0.878 -14.682 -55.364 0.50 32.45 363 LYS A N 1
ATOM 2916 C CA A LYS A 1 366 ? 0.216 -15.878 -55.861 0.50 34.81 363 LYS A CA 1
ATOM 2917 C CA B LYS A 1 366 ? 0.211 -15.876 -55.863 0.50 34.87 363 LYS A CA 1
ATOM 2918 C C A LYS A 1 366 ? -1.104 -16.138 -55.131 0.50 34.47 363 LYS A C 1
ATOM 2919 C C B LYS A 1 366 ? -1.115 -16.105 -55.138 0.50 34.42 363 LYS A C 1
ATOM 2920 O O A LYS A 1 366 ? -2.099 -16.524 -55.762 0.50 35.18 363 LYS A O 1
ATOM 2921 O O B LYS A 1 366 ? -2.125 -16.436 -55.776 0.50 34.79 363 LYS A O 1
ATOM 2932 N N . ALA A 1 367 ? -1.119 -15.909 -53.818 1.00 31.38 364 ALA A N 1
ATOM 2933 C CA . ALA A 1 367 ? -2.348 -16.103 -53.032 1.00 32.48 364 ALA A CA 1
ATOM 2934 C C . ALA A 1 367 ? -3.442 -15.136 -53.497 1.00 33.32 364 ALA A C 1
ATOM 2935 O O . ALA A 1 367 ? -4.597 -15.526 -53.642 1.00 33.75 364 ALA A O 1
ATOM 2937 N N . VAL A 1 368 ? -3.052 -13.888 -53.742 1.00 31.22 365 VAL A N 1
ATOM 2938 C CA . VAL A 1 368 ? -3.982 -12.849 -54.193 1.00 34.15 365 VAL A CA 1
ATOM 2939 C C . VAL A 1 368 ? -4.488 -13.149 -55.597 1.00 36.96 365 VAL A C 1
ATOM 2940 O O . VAL A 1 368 ? -5.676 -12.964 -55.877 1.00 38.96 365 VAL A O 1
ATOM 2944 N N . ALA A 1 369 ? -3.601 -13.635 -56.464 1.00 37.13 366 ALA A N 1
ATOM 2945 C CA . ALA A 1 369 ? -4.005 -13.999 -57.823 1.00 40.64 366 ALA A CA 1
ATOM 2946 C C . ALA A 1 369 ? -5.021 -15.148 -57.818 1.00 42.49 366 ALA A C 1
ATOM 2947 O O . ALA A 1 369 ? -5.923 -15.177 -58.653 1.00 45.52 366 ALA A O 1
ATOM 2949 N N . GLU A 1 370 ? -4.884 -16.094 -56.892 1.00 41.48 367 GLU A N 1
ATOM 2950 C CA . GLU A 1 370 ? -5.819 -17.228 -56.845 1.00 45.59 367 GLU A CA 1
ATOM 2951 C C . GLU A 1 370 ? -7.176 -16.867 -56.251 1.00 46.97 367 GLU A C 1
ATOM 2952 O O . GLU A 1 370 ? -8.207 -17.343 -56.721 1.00 45.67 367 GLU A O 1
ATOM 2958 N N A HIS A 1 371 ? -7.155 -16.083 -55.174 0.50 43.07 368 HIS A N 1
ATOM 2959 N N B HIS A 1 371 ? -7.173 -16.004 -55.242 0.50 42.77 368 HIS A N 1
ATOM 2960 C CA A HIS A 1 371 ? -8.371 -15.675 -54.476 0.50 44.22 368 HIS A CA 1
ATOM 2961 C CA B HIS A 1 371 ? -8.412 -15.548 -54.632 0.50 44.08 368 HIS A CA 1
ATOM 2962 C C A HIS A 1 371 ? -8.220 -14.226 -54.066 0.50 43.05 368 HIS A C 1
ATOM 2963 C C B HIS A 1 371 ? -8.229 -14.111 -54.193 0.50 43.26 368 HIS A C 1
ATOM 2964 O O A HIS A 1 371 ? -7.509 -13.901 -53.115 0.50 40.01 368 HIS A O 1
ATOM 2965 O O B HIS A 1 371 ? -7.530 -13.830 -53.219 0.50 40.34 368 HIS A O 1
ATOM 2978 N N A GLU A 1 372 ? -8.891 -13.361 -54.814 0.50 44.18 369 GLU A N 1
ATOM 2979 N N B GLU A 1 372 ? -8.842 -13.202 -54.943 0.50 44.86 369 GLU A N 1
ATOM 2980 C CA A GLU A 1 372 ? -8.826 -11.922 -54.610 0.50 44.61 369 GLU A CA 1
ATOM 2981 C CA B GLU A 1 372 ? -8.728 -11.779 -54.668 0.50 45.24 369 GLU A CA 1
ATOM 2982 C C A GLU A 1 372 ? -9.451 -11.474 -53.282 0.50 44.34 369 GLU A C 1
ATOM 2983 C C B GLU A 1 372 ? -9.428 -11.411 -53.366 0.50 44.83 369 GLU A C 1
ATOM 2984 O O A GLU A 1 372 ? -10.458 -12.044 -52.857 0.50 44.70 369 GLU A O 1
ATOM 2985 O O B GLU A 1 372 ? -10.471 -11.980 -53.038 0.50 45.09 369 GLU A O 1
ATOM 2996 N N . PRO A 1 373 ? -8.855 -10.457 -52.616 1.00 43.01 370 PRO A N 1
ATOM 2997 C CA . PRO A 1 373 ? -9.477 -9.963 -51.382 1.00 44.53 370 PRO A CA 1
ATOM 2998 C C . PRO A 1 373 ? -10.843 -9.313 -51.708 1.00 44.62 370 PRO A C 1
ATOM 2999 O O . PRO A 1 373 ? -11.023 -8.773 -52.812 1.00 44.15 370 PRO A O 1
ATOM 3003 N N . PRO A 1 374 ? -11.798 -9.365 -50.768 1.00 45.38 371 PRO A N 1
ATOM 3004 C CA . PRO A 1 374 ? -13.116 -8.791 -51.018 1.00 45.96 371 PRO A CA 1
ATOM 3005 C C . PRO A 1 374 ? -13.103 -7.261 -51.036 1.00 45.75 371 PRO A C 1
ATOM 3006 O O . PRO A 1 374 ? -12.201 -6.645 -50.480 1.00 44.80 371 PRO A O 1
ATOM 3010 N N . LEU A 1 375 ? -14.076 -6.656 -51.704 1.00 43.35 372 LEU A N 1
ATOM 3011 C CA . LEU A 1 375 ? -14.228 -5.211 -51.667 1.00 45.22 372 LEU A CA 1
ATOM 3012 C C . LEU A 1 375 ? -14.797 -4.883 -50.301 1.00 49.33 372 LEU A C 1
ATOM 3013 O O . LEU A 1 375 ? -15.724 -5.553 -49.853 1.00 55.06 372 LEU A O 1
ATOM 3018 N N . VAL A 1 376 ? -14.265 -3.860 -49.645 1.00 49.77 373 VAL A N 1
ATOM 3019 C CA . VAL A 1 376 ? -14.789 -3.455 -48.341 1.00 53.07 373 VAL A CA 1
ATOM 3020 C C . VAL A 1 376 ? -15.317 -2.041 -48.453 1.00 53.63 373 VAL A C 1
ATOM 3021 O O . VAL A 1 376 ? -14.588 -1.125 -48.855 1.00 52.53 373 VAL A O 1
ATOM 3025 N N . LYS A 1 377 ? -16.595 -1.874 -48.128 1.00 55.63 374 LYS A N 1
ATOM 3026 C CA . LYS A 1 377 ? -17.245 -0.587 -48.260 1.00 59.82 374 LYS A CA 1
ATOM 3027 C C . LYS A 1 377 ? -16.969 -0.027 -49.662 1.00 57.99 374 LYS A C 1
ATOM 3028 O O . LYS A 1 377 ? -16.762 1.172 -49.837 1.00 60.97 374 LYS A O 1
ATOM 3034 N N . GLY A 1 378 ? -16.928 -0.921 -50.650 1.00 55.16 375 GLY A N 1
ATOM 3035 C CA . GLY A 1 378 ? -16.763 -0.528 -52.047 1.00 56.77 375 GLY A CA 1
ATOM 3036 C C . GLY A 1 378 ? -15.361 -0.289 -52.560 1.00 58.97 375 GLY A C 1
ATOM 3037 O O . GLY A 1 378 ? -15.171 -0.120 -53.773 1.00 59.92 375 GLY A O 1
ATOM 3038 N N . ARG A 1 379 ? -14.387 -0.255 -51.655 1.00 57.07 376 ARG A N 1
ATOM 3039 C CA . ARG A 1 379 ? -12.988 -0.039 -52.029 1.00 60.67 376 ARG A CA 1
ATOM 3040 C C . ARG A 1 379 ? -12.194 -1.337 -52.003 1.00 55.59 376 ARG A C 1
ATOM 3041 O O . ARG A 1 379 ? -12.378 -2.183 -51.134 1.00 49.10 376 ARG A O 1
ATOM 3049 N N . ARG A 1 380 ? -11.302 -1.468 -52.972 1.00 56.54 377 ARG A N 1
ATOM 3050 C CA . ARG A 1 380 ? -10.488 -2.648 -53.106 1.00 59.51 377 ARG A CA 1
ATOM 3051 C C . ARG A 1 380 ? -9.308 -2.604 -52.130 1.00 55.35 377 ARG A C 1
ATOM 3052 O O . ARG A 1 380 ? -8.650 -1.571 -51.972 1.00 53.33 377 ARG A O 1
ATOM 3060 N N . ILE A 1 381 ? -9.087 -3.716 -51.437 1.00 51.71 378 ILE A N 1
ATOM 3061 C CA . ILE A 1 381 ? -7.956 -3.844 -50.526 1.00 48.07 378 ILE A CA 1
ATOM 3062 C C . ILE A 1 381 ? -6.797 -4.299 -51.403 1.00 46.11 378 ILE A C 1
ATOM 3063 O O . ILE A 1 381 ? -6.933 -5.280 -52.135 1.00 44.73 378 ILE A O 1
ATOM 3068 N N . ARG A 1 382 ? -5.680 -3.568 -51.374 1.00 43.66 379 ARG A N 1
ATOM 3069 C CA . ARG A 1 382 ? -4.504 -3.911 -52.169 1.00 44.52 379 ARG A CA 1
ATOM 3070 C C . ARG A 1 382 ? -3.367 -4.364 -51.250 1.00 42.68 379 ARG A C 1
ATOM 3071 O O . ARG A 1 382 ? -2.890 -3.579 -50.433 1.00 45.30 379 ARG A O 1
ATOM 3079 N N . LEU A 1 383 ? -2.943 -5.619 -51.390 1.00 35.76 380 LEU A N 1
ATOM 3080 C CA . LEU A 1 383 ? -1.858 -6.185 -50.562 1.00 33.60 380 LEU A CA 1
ATOM 3081 C C . LEU A 1 383 ? -0.605 -6.093 -51.399 1.00 34.26 380 LEU A C 1
ATOM 3082 O O . LEU A 1 383 ? -0.543 -6.650 -52.490 1.00 40.16 380 LEU A O 1
ATOM 3087 N N A ARG A 1 384 ? 0.395 -5.387 -50.865 0.60 30.44 381 ARG A N 1
ATOM 3088 N N B ARG A 1 384 ? 0.403 -5.400 -50.904 0.40 30.78 381 ARG A N 1
ATOM 3089 C CA A ARG A 1 384 ? 1.609 -5.007 -51.606 0.60 31.57 381 ARG A CA 1
ATOM 3090 C CA B ARG A 1 384 ? 1.584 -5.195 -51.708 0.40 30.91 381 ARG A CA 1
ATOM 3091 C C A ARG A 1 384 ? 2.877 -5.848 -51.436 0.60 28.27 381 ARG A C 1
ATOM 3092 C C B ARG A 1 384 ? 2.690 -6.206 -51.462 0.40 28.00 381 ARG A C 1
ATOM 3093 O O A ARG A 1 384 ? 3.628 -6.046 -52.411 0.60 28.00 381 ARG A O 1
ATOM 3094 O O B ARG A 1 384 ? 3.134 -6.902 -52.392 0.40 28.36 381 ARG A O 1
ATOM 3109 N N . TYR A 1 385 ? 3.141 -6.299 -50.222 1.00 25.89 382 TYR A N 1
ATOM 3110 C CA . TYR A 1 385 ? 4.291 -7.167 -49.937 1.00 23.41 382 TYR A CA 1
ATOM 3111 C C . TYR A 1 385 ? 4.186 -7.776 -48.561 1.00 24.59 382 TYR A C 1
ATOM 3112 O O . TYR A 1 385 ? 3.326 -7.383 -47.745 1.00 24.83 382 TYR A O 1
ATOM 3121 N N . ALA A 1 386 ? 5.061 -8.743 -48.317 1.00 23.60 383 ALA A N 1
ATOM 3122 C CA . ALA A 1 386 ? 5.128 -9.455 -47.039 1.00 23.60 383 ALA A CA 1
ATOM 3123 C C . ALA A 1 386 ? 6.567 -9.618 -46.576 1.00 24.67 383 ALA A C 1
ATOM 3124 O O . ALA A 1 386 ? 7.471 -9.832 -47.406 1.00 23.53 383 ALA A O 1
ATOM 3126 N N . HIS A 1 387 ? 6.800 -9.491 -45.268 1.00 24.30 384 HIS A N 1
ATOM 3127 C CA . HIS A 1 387 ? 8.132 -9.714 -44.711 1.00 25.01 384 HIS A CA 1
ATOM 3128 C C . HIS A 1 387 ? 8.063 -10.525 -43.432 1.00 24.97 384 HIS A C 1
ATOM 3129 O O . HIS A 1 387 ? 7.016 -10.644 -42.806 1.00 24.87 384 HIS A O 1
ATOM 3136 N N . LEU A 1 388 ? 9.203 -11.069 -43.039 1.00 24.13 385 LEU A N 1
ATOM 3137 C CA . LEU A 1 388 ? 9.254 -11.896 -41.823 1.00 26.35 385 LEU A CA 1
ATOM 3138 C C . LEU A 1 388 ? 9.363 -11.055 -40.558 1.00 28.33 385 LEU A C 1
ATOM 3139 O O . LEU A 1 388 ? 10.403 -10.424 -40.299 1.00 28.03 385 LEU A O 1
ATOM 3144 N N . GLY A 1 389 ? 8.285 -11.024 -39.774 1.00 27.55 386 GLY A N 1
ATOM 3145 C CA . GLY A 1 389 ? 8.304 -10.266 -38.522 1.00 31.15 386 GLY A CA 1
ATOM 3146 C C . GLY A 1 389 ? 9.119 -10.951 -37.444 1.00 31.97 386 GLY A C 1
ATOM 3147 O O . GLY A 1 389 ? 9.880 -10.305 -36.707 1.00 32.84 386 GLY A O 1
ATOM 3148 N N . ALA A 1 390 ? 8.937 -12.262 -37.332 1.00 30.28 387 ALA A N 1
ATOM 3149 C CA . ALA A 1 390 ? 9.604 -13.081 -36.326 1.00 33.04 387 ALA A CA 1
ATOM 3150 C C . ALA A 1 390 ? 9.407 -14.533 -36.659 1.00 31.93 387 ALA A C 1
ATOM 3151 O O . ALA A 1 390 ? 8.449 -14.884 -37.326 1.00 30.18 387 ALA A O 1
ATOM 3153 N N . ARG A 1 391 ? 10.302 -15.380 -36.162 1.00 33.45 388 ARG A N 1
ATOM 3154 C CA . ARG A 1 391 ? 10.174 -16.830 -36.300 1.00 34.22 388 ARG A CA 1
ATOM 3155 C C . ARG A 1 391 ? 9.478 -17.462 -35.097 1.00 34.34 388 ARG A C 1
ATOM 3156 O O . ARG A 1 391 ? 8.944 -18.538 -35.225 1.00 37.56 388 ARG A O 1
ATOM 3164 N N . HIS A 1 392 ? 9.492 -16.788 -33.939 1.00 35.06 389 HIS A N 1
ATOM 3165 C CA . HIS A 1 392 ? 8.875 -17.325 -32.713 1.00 39.31 389 HIS A CA 1
ATOM 3166 C C . HIS A 1 392 ? 8.197 -16.232 -31.916 1.00 37.24 389 HIS A C 1
ATOM 3167 O O . HIS A 1 392 ? 8.882 -15.433 -31.267 1.00 41.85 389 HIS A O 1
ATOM 3174 N N . PRO A 1 393 ? 6.875 -16.141 -31.974 1.00 37.22 390 PRO A N 1
ATOM 3175 C CA . PRO A 1 393 ? 6.011 -16.977 -32.810 1.00 36.58 390 PRO A CA 1
ATOM 3176 C C . PRO A 1 393 ? 6.121 -16.561 -34.289 1.00 34.27 390 PRO A C 1
ATOM 3177 O O . PRO A 1 393 ? 6.341 -15.391 -34.577 1.00 32.03 390 PRO A O 1
ATOM 3181 N N . LEU A 1 394 ? 5.941 -17.515 -35.199 1.00 30.59 391 LEU A N 1
ATOM 3182 C CA . LEU A 1 394 ? 6.081 -17.225 -36.630 1.00 28.73 391 LEU A CA 1
ATOM 3183 C C . LEU A 1 394 ? 5.078 -16.154 -37.043 1.00 28.57 391 LEU A C 1
ATOM 3184 O O . LEU A 1 394 ? 3.857 -16.357 -36.961 1.00 30.42 391 LEU A O 1
ATOM 3189 N N . THR A 1 395 ? 5.604 -15.016 -37.488 1.00 26.33 392 THR A N 1
ATOM 3190 C CA . THR A 1 395 ? 4.769 -13.882 -37.835 1.00 26.05 392 THR A CA 1
ATOM 3191 C C . THR A 1 395 ? 5.144 -13.336 -39.175 1.00 25.03 392 THR A C 1
ATOM 3192 O O . THR A 1 395 ? 6.255 -12.860 -39.349 1.00 27.01 392 THR A O 1
ATOM 3196 N N . ILE A 1 396 ? 4.198 -13.384 -40.102 1.00 23.84 393 ILE A N 1
ATOM 3197 C CA . ILE A 1 396 ? 4.386 -12.811 -41.442 1.00 25.17 393 ILE A CA 1
ATOM 3198 C C . ILE A 1 396 ? 3.594 -11.516 -41.519 1.00 25.60 393 ILE A C 1
ATOM 3199 O O . ILE A 1 396 ? 2.387 -11.515 -41.271 1.00 26.36 393 ILE A O 1
ATOM 3204 N N . VAL A 1 397 ? 4.300 -10.410 -41.820 1.00 24.32 394 VAL A N 1
ATOM 3205 C CA . VAL A 1 397 ? 3.695 -9.088 -41.894 1.00 23.63 394 VAL A CA 1
ATOM 3206 C C . VAL A 1 397 ? 3.305 -8.778 -43.326 1.00 26.18 394 VAL A C 1
ATOM 3207 O O . VAL A 1 397 ? 4.138 -8.842 -44.240 1.00 26.25 394 VAL A O 1
ATOM 3211 N N . VAL A 1 398 ? 2.037 -8.446 -43.510 1.00 25.26 395 VAL A N 1
ATOM 3212 C CA . VAL A 1 398 ? 1.461 -8.147 -44.820 1.00 25.90 395 VAL A CA 1
ATOM 3213 C C . VAL A 1 398 ? 1.111 -6.679 -44.866 1.00 27.88 395 VAL A C 1
ATOM 3214 O O . VAL A 1 398 ? 0.357 -6.168 -44.028 1.00 27.52 395 VAL A O 1
ATOM 3218 N N . HIS A 1 399 ? 1.700 -5.996 -45.846 1.00 27.10 396 HIS A N 1
ATOM 3219 C CA . HIS A 1 399 ? 1.574 -4.567 -46.019 1.00 27.12 396 HIS A CA 1
ATOM 3220 C C . HIS A 1 399 ? 0.641 -4.203 -47.136 1.00 29.61 396 HIS A C 1
ATOM 3221 O O . HIS A 1 399 ? 0.644 -4.840 -48.196 1.00 31.69 396 HIS A O 1
ATOM 3228 N N . GLY A 1 400 ? -0.141 -3.150 -46.932 1.00 31.56 397 GLY A N 1
ATOM 3229 C CA . GLY A 1 400 ? -1.030 -2.698 -47.997 1.00 37.50 397 GLY A CA 1
ATOM 3230 C C . GLY A 1 400 ? -1.843 -1.497 -47.606 1.00 43.72 397 GLY A C 1
ATOM 3231 O O . GLY A 1 400 ? -1.535 -0.831 -46.631 1.00 42.70 397 GLY A O 1
ATOM 3232 N N . LYS A 1 401 ? -2.881 -1.229 -48.395 1.00 52.14 398 LYS A N 1
ATOM 3233 C CA . LYS A 1 401 ? -3.811 -0.142 -48.134 1.00 55.59 398 LYS A CA 1
ATOM 3234 C C . LYS A 1 401 ? -5.121 -0.757 -47.666 1.00 51.31 398 LYS A C 1
ATOM 3235 O O . LYS A 1 401 ? -5.538 -1.805 -48.172 1.00 50.19 398 LYS A O 1
ATOM 3241 N N . GLN A 1 402 ? -5.751 -0.116 -46.690 1.00 50.23 399 GLN A N 1
ATOM 3242 C CA . GLN A 1 402 ? -7.033 -0.566 -46.158 1.00 51.96 399 GLN A CA 1
ATOM 3243 C C . GLN A 1 402 ? -6.926 -1.972 -45.589 1.00 47.57 399 GLN A C 1
ATOM 3244 O O . GLN A 1 402 ? -7.932 -2.668 -45.488 1.00 42.90 399 GLN A O 1
ATOM 3250 N N . THR A 1 403 ? -5.720 -2.393 -45.203 1.00 46.10 400 THR A N 1
ATOM 3251 C CA . THR A 1 403 ? -5.541 -3.771 -44.710 1.00 47.57 400 THR A CA 1
ATOM 3252 C C . THR A 1 403 ? -6.381 -4.110 -43.491 1.00 48.97 400 THR A C 1
ATOM 3253 O O . THR A 1 403 ? -6.798 -5.256 -43.334 1.00 50.12 400 THR A O 1
ATOM 3257 N N . LYS A 1 404 ? -6.651 -3.121 -42.640 1.00 54.60 401 LYS A N 1
ATOM 3258 C CA . LYS A 1 404 ? -7.441 -3.348 -41.423 1.00 59.73 401 LYS A CA 1
ATOM 3259 C C . LYS A 1 404 ? -8.938 -3.603 -41.674 1.00 60.28 401 LYS A C 1
ATOM 3260 O O . LYS A 1 404 ? -9.697 -3.877 -40.737 1.00 57.27 401 LYS A O 1
ATOM 3266 N N . SER A 1 405 ? -9.353 -3.505 -42.935 1.00 55.69 402 SER A N 1
ATOM 3267 C CA . SER A 1 405 ? -10.716 -3.826 -43.321 1.00 54.27 402 SER A CA 1
ATOM 3268 C C . SER A 1 405 ? -10.755 -5.282 -43.785 1.00 51.38 402 SER A C 1
ATOM 3269 O O . SER A 1 405 ? -11.828 -5.848 -43.963 1.00 52.14 402 SER A O 1
ATOM 3272 N N . LEU A 1 406 ? -9.580 -5.881 -43.982 1.00 45.87 403 LEU A N 1
ATOM 3273 C CA . LEU A 1 406 ? -9.494 -7.269 -44.428 1.00 46.06 403 LEU A CA 1
ATOM 3274 C C . LEU A 1 406 ? -10.263 -8.170 -43.438 1.00 50.92 403 LEU A C 1
ATOM 3275 O O . LEU A 1 406 ? -9.973 -8.155 -42.242 1.00 49.59 403 LEU A O 1
ATOM 3280 N N . PRO A 1 407 ? -11.256 -8.941 -43.921 1.00 49.36 404 PRO A N 1
ATOM 3281 C CA . PRO A 1 407 ? -11.944 -9.793 -42.955 1.00 52.17 404 PRO A CA 1
ATOM 3282 C C . PRO A 1 407 ? -10.971 -10.814 -42.387 1.00 49.68 404 PRO A C 1
ATOM 3283 O O . PRO A 1 407 ? -10.031 -11.232 -43.072 1.00 44.04 404 PRO A O 1
ATOM 3287 N N . GLN A 1 408 ? -11.179 -11.213 -41.139 1.00 49.83 405 GLN A N 1
ATOM 3288 C CA . GLN A 1 408 ? -10.278 -12.180 -40.542 1.00 49.36 405 GLN A CA 1
ATOM 3289 C C . GLN A 1 408 ? -10.240 -13.477 -41.328 1.00 46.08 405 GLN A C 1
ATOM 3290 O O . GLN A 1 408 ? -9.209 -14.143 -41.328 1.00 43.95 405 GLN A O 1
ATOM 3296 N N . SER A 1 409 ? -11.324 -13.812 -42.038 1.00 42.97 406 SER A N 1
ATOM 3297 C CA . SER A 1 409 ? -11.327 -15.033 -42.854 1.00 43.83 406 SER A CA 1
ATOM 3298 C C . SER A 1 409 ? -10.264 -14.972 -43.973 1.00 42.36 406 SER A C 1
ATOM 3299 O O . SER A 1 409 ? -9.697 -16.000 -44.341 1.00 43.09 406 SER A O 1
ATOM 3302 N N . TYR A 1 410 ? -10.011 -13.784 -44.519 1.00 40.37 407 TYR A N 1
ATOM 3303 C CA . TYR A 1 410 ? -8.996 -13.663 -45.561 1.00 37.85 407 TYR A CA 1
ATOM 3304 C C . TYR A 1 410 ? -7.599 -13.803 -44.943 1.00 36.86 407 TYR A C 1
ATOM 3305 O O . TYR A 1 410 ? -6.722 -14.395 -45.545 1.00 33.03 407 TYR A O 1
ATOM 3314 N N . SER A 1 411 ? -7.391 -13.238 -43.751 1.00 36.23 408 SER A N 1
ATOM 3315 C CA . SER A 1 411 ? -6.110 -13.421 -43.053 1.00 36.18 408 SER A CA 1
ATOM 3316 C C . SER A 1 411 ? -5.847 -14.906 -42.810 1.00 35.75 408 SER A C 1
ATOM 3317 O O . SER A 1 411 ? -4.727 -15.376 -42.984 1.00 33.39 408 SER A O 1
ATOM 3320 N N . ARG A 1 412 ? -6.885 -15.653 -42.425 1.00 37.70 409 ARG A N 1
ATOM 3321 C CA . ARG A 1 412 ? -6.733 -17.091 -42.210 1.00 38.11 409 ARG A CA 1
ATOM 3322 C C . ARG A 1 412 ? -6.391 -17.794 -43.528 1.00 37.72 409 ARG A C 1
ATOM 3323 O O . ARG A 1 412 ? -5.568 -18.712 -43.557 1.00 34.65 409 ARG A O 1
ATOM 3331 N N . TYR A 1 413 ? -6.998 -17.343 -44.624 1.00 37.18 410 TYR A N 1
ATOM 3332 C CA . TYR A 1 413 ? -6.666 -17.883 -45.949 1.00 34.97 410 TYR A CA 1
ATOM 3333 C C . TYR A 1 413 ? -5.176 -17.660 -46.269 1.00 33.10 410 TYR A C 1
ATOM 3334 O O . TYR A 1 413 ? -4.497 -18.563 -46.772 1.00 32.16 410 TYR A O 1
ATOM 3343 N N . LEU A 1 414 ? -4.679 -16.460 -45.984 1.00 31.20 411 LEU A N 1
ATOM 3344 C CA . LEU A 1 414 ? -3.265 -16.142 -46.241 1.00 29.47 411 LEU A CA 1
ATOM 3345 C C . LEU A 1 414 ? -2.354 -16.989 -45.337 1.00 30.19 411 LEU A C 1
ATOM 3346 O O . LEU A 1 414 ? -1.356 -17.540 -45.793 1.00 29.93 411 LEU A O 1
ATOM 3351 N N . ALA A 1 415 ? -2.742 -17.135 -44.076 1.00 32.15 412 ALA A N 1
ATOM 3352 C CA . ALA A 1 415 ? -1.944 -17.934 -43.145 1.00 32.98 412 ALA A CA 1
ATOM 3353 C C . ALA A 1 415 ? -1.792 -19.361 -43.695 1.00 34.49 412 ALA A C 1
ATOM 3354 O O . ALA A 1 415 ? -0.692 -19.905 -43.728 1.00 32.55 412 ALA A O 1
ATOM 3356 N N A ASN A 1 416 ? -2.897 -19.940 -44.158 0.70 34.85 413 ASN A N 1
ATOM 3357 N N B ASN A 1 416 ? -2.904 -19.947 -44.144 0.30 34.45 413 ASN A N 1
ATOM 3358 C CA A ASN A 1 416 ? -2.878 -21.283 -44.709 0.70 35.95 413 ASN A CA 1
ATOM 3359 C CA B ASN A 1 416 ? -2.894 -21.295 -44.720 0.30 35.02 413 ASN A CA 1
ATOM 3360 C C A ASN A 1 416 ? -2.065 -21.368 -46.005 0.70 35.69 413 ASN A C 1
ATOM 3361 C C B ASN A 1 416 ? -2.104 -21.386 -46.026 0.30 34.76 413 ASN A C 1
ATOM 3362 O O A ASN A 1 416 ? -1.414 -22.376 -46.275 0.70 35.85 413 ASN A O 1
ATOM 3363 O O B ASN A 1 416 ? -1.502 -22.419 -46.321 0.30 35.00 413 ASN A O 1
ATOM 3372 N N . TYR A 1 417 ? -2.125 -20.313 -46.815 1.00 33.05 414 TYR A N 1
ATOM 3373 C CA . TYR A 1 417 ? -1.409 -20.295 -48.075 1.00 33.64 414 TYR A CA 1
ATOM 3374 C C . TYR A 1 417 ? 0.110 -20.310 -47.827 1.00 32.57 414 TYR A C 1
ATOM 3375 O O . TYR A 1 417 ? 0.849 -21.051 -48.479 1.00 33.14 414 TYR A O 1
ATOM 3384 N N . PHE A 1 418 ? 0.564 -19.496 -46.874 1.00 30.68 415 PHE A N 1
ATOM 3385 C CA . PHE A 1 418 ? 1.974 -19.478 -46.502 1.00 29.74 415 PHE A CA 1
ATOM 3386 C C . PHE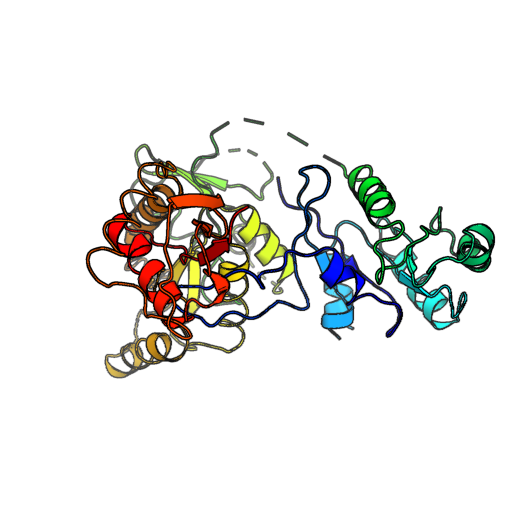 A 1 418 ? 2.388 -20.829 -45.918 1.00 29.80 415 PHE A C 1
ATOM 3387 O O . PHE A 1 418 ? 3.466 -21.345 -46.239 1.00 30.27 415 PHE A O 1
ATOM 3395 N N . ARG A 1 419 ? 1.522 -21.399 -45.081 1.00 30.67 416 ARG A N 1
ATOM 3396 C CA . ARG A 1 419 ? 1.791 -22.709 -44.477 1.00 33.19 416 ARG A CA 1
ATOM 3397 C C . ARG A 1 419 ? 2.094 -23.737 -45.552 1.00 32.90 416 ARG A C 1
ATOM 3398 O O . ARG A 1 419 ? 3.103 -24.416 -45.483 1.00 30.94 416 ARG A O 1
ATOM 3406 N N . LYS A 1 420 ? 1.216 -23.838 -46.543 1.00 34.47 417 LYS A N 1
ATOM 3407 C CA . LYS A 1 420 ? 1.388 -24.794 -47.639 1.00 38.76 417 LYS A CA 1
ATOM 3408 C C . LYS A 1 420 ? 2.606 -24.512 -48.521 1.00 37.15 417 LYS A C 1
ATOM 3409 O O . LYS A 1 420 ? 3.326 -25.440 -48.907 1.00 38.55 417 LYS A O 1
ATOM 3415 N N . THR A 1 421 ? 2.813 -23.239 -48.868 1.00 33.38 418 THR A N 1
ATOM 3416 C CA . THR A 1 421 ? 3.912 -22.832 -49.751 1.00 33.24 418 THR A CA 1
ATOM 3417 C C . THR A 1 421 ? 5.288 -23.180 -49.197 1.00 32.88 418 THR A C 1
ATOM 3418 O O . THR A 1 421 ? 6.144 -23.711 -49.913 1.00 31.99 418 THR A O 1
ATOM 3422 N N . PHE A 1 422 ? 5.482 -22.897 -47.915 1.00 30.90 419 PHE A N 1
ATOM 3423 C CA . PHE A 1 422 ? 6.766 -23.129 -47.250 1.00 29.60 419 PHE A CA 1
ATOM 3424 C C . PHE A 1 422 ? 6.817 -24.412 -46.426 1.00 31.02 419 PHE A C 1
ATOM 3425 O O . PHE A 1 422 ? 7.874 -24.758 -45.875 1.00 31.52 419 PHE A O 1
ATOM 3433 N N . ASN A 1 423 ? 5.704 -25.137 -46.388 1.00 30.33 420 ASN A N 1
ATOM 3434 C CA . ASN A 1 423 ? 5.593 -26.366 -45.608 1.00 33.60 420 ASN A CA 1
ATOM 3435 C C . ASN A 1 423 ? 5.942 -26.091 -44.130 1.00 33.55 420 ASN A C 1
ATOM 3436 O O . ASN A 1 423 ? 6.818 -26.744 -43.545 1.00 36.39 420 ASN A O 1
ATOM 3441 N N . PHE A 1 424 ? 5.262 -25.116 -43.534 1.00 32.03 421 PHE A N 1
ATOM 3442 C CA . PHE A 1 424 ? 5.503 -24.809 -42.117 1.00 31.14 421 PHE A CA 1
ATOM 3443 C C . PHE A 1 424 ? 4.834 -25.873 -41.264 1.00 33.49 421 PHE A C 1
ATOM 3444 O O . PHE A 1 424 ? 3.622 -26.127 -41.402 1.00 33.76 421 PHE A O 1
ATOM 3452 N N . ILE A 1 425 ? 5.617 -26.495 -40.392 1.00 31.44 422 ILE A N 1
ATOM 3453 C CA . ILE A 1 425 ? 5.085 -27.498 -39.474 1.00 32.94 422 ILE A CA 1
ATOM 3454 C C . ILE A 1 425 ? 5.661 -27.223 -38.084 1.00 31.52 422 ILE A C 1
ATOM 3455 O O . ILE A 1 425 ? 6.707 -26.599 -37.959 1.00 32.88 422 ILE A O 1
ATOM 3460 N N . GLY A 1 426 ? 4.977 -27.666 -37.047 1.00 29.60 423 GLY A N 1
ATOM 3461 C CA . GLY A 1 426 ? 5.504 -27.482 -35.689 1.00 30.07 423 GLY A CA 1
ATOM 3462 C C . GLY A 1 426 ? 5.178 -26.143 -35.054 1.00 30.40 423 GLY A C 1
ATOM 3463 O O . GLY A 1 426 ? 5.201 -26.033 -33.829 1.00 31.49 423 GLY A O 1
ATOM 3464 N N . VAL A 1 427 ? 4.842 -25.151 -35.888 1.00 30.50 424 VAL A N 1
ATOM 3465 C CA . VAL A 1 427 ? 4.447 -23.826 -35.415 1.00 32.05 424 VAL A CA 1
ATOM 3466 C C . VAL A 1 427 ? 3.280 -23.331 -36.265 1.00 29.48 424 VAL A C 1
ATOM 3467 O O . VAL A 1 427 ? 3.176 -23.692 -37.442 1.00 30.85 424 VAL A O 1
ATOM 3471 N N . PRO A 1 428 ? 2.390 -22.531 -35.667 1.00 30.71 425 PRO A N 1
ATOM 3472 C CA . PRO A 1 428 ? 1.298 -21.966 -36.450 1.00 31.50 425 PRO A CA 1
ATOM 3473 C C . PRO A 1 428 ? 1.800 -20.726 -37.151 1.00 30.02 425 PRO A C 1
ATOM 3474 O O . PRO A 1 428 ? 2.773 -20.148 -36.713 1.00 29.05 425 PRO A O 1
ATOM 3478 N N . VAL A 1 429 ? 1.152 -20.350 -38.239 1.00 29.29 426 VAL A N 1
ATOM 3479 C CA . VAL A 1 429 ? 1.517 -19.142 -38.979 1.00 28.98 426 VAL A CA 1
ATOM 3480 C C . VAL A 1 429 ? 0.609 -18.017 -38.524 1.00 28.73 426 VAL A C 1
ATOM 3481 O O . VAL A 1 429 ? -0.604 -18.180 -38.533 1.00 31.63 426 VAL A O 1
ATOM 3485 N N . HIS A 1 430 ? 1.192 -16.896 -38.103 1.00 27.05 427 HIS A N 1
ATOM 3486 C CA . HIS A 1 430 ? 0.407 -15.727 -37.733 1.00 28.04 427 HIS A CA 1
ATOM 3487 C C . HIS A 1 430 ? 0.603 -14.662 -38.797 1.00 27.70 427 HIS A C 1
ATOM 3488 O O . HIS A 1 430 ? 1.703 -14.490 -39.323 1.00 26.91 427 HIS A O 1
ATOM 3495 N N . ILE A 1 431 ? -0.478 -13.963 -39.123 1.00 27.95 428 ILE A N 1
ATOM 3496 C CA . ILE A 1 431 ? -0.442 -12.849 -40.044 1.00 27.94 428 ILE A CA 1
ATOM 3497 C C . ILE A 1 431 ? -0.676 -11.549 -39.266 1.00 30.58 428 ILE A C 1
ATOM 3498 O O . ILE A 1 431 ? -1.613 -11.453 -38.450 1.00 30.73 428 ILE A O 1
ATOM 3503 N N . LYS A 1 432 ? 0.187 -10.560 -39.496 1.00 30.24 429 LYS A N 1
ATOM 3504 C CA . LYS A 1 432 ? 0.061 -9.240 -38.886 1.00 32.56 429 LYS A CA 1
ATOM 3505 C C . LYS A 1 432 ? -0.122 -8.259 -40.051 1.00 31.27 429 LYS A C 1
ATOM 3506 O O . LYS A 1 432 ? 0.648 -8.292 -41.008 1.00 30.36 429 LYS A O 1
ATOM 3512 N N . LEU A 1 433 ? -1.137 -7.406 -39.985 1.00 30.90 430 LEU A N 1
ATOM 3513 C CA . LEU A 1 433 ? -1.413 -6.475 -41.078 1.00 33.28 430 LEU A CA 1
ATOM 3514 C C . LEU A 1 433 ? -0.840 -5.105 -40.789 1.00 36.29 430 LEU A C 1
ATOM 3515 O O . LEU A 1 433 ? -0.866 -4.623 -39.646 1.00 35.21 430 LEU A O 1
ATOM 3520 N N . LYS A 1 434 ? -0.338 -4.454 -41.827 1.00 31.87 431 LYS A N 1
ATOM 3521 C CA . LYS A 1 434 ? 0.227 -3.149 -41.645 1.00 36.06 431 LYS A CA 1
ATOM 3522 C C . LYS A 1 434 ? -0.192 -2.276 -42.805 1.00 39.79 431 LYS A C 1
ATOM 3523 O O . LYS A 1 434 ? -0.099 -2.692 -43.962 1.00 33.60 431 LYS A O 1
ATOM 3529 N N A THR A 1 435 ? -0.764 -1.112 -42.493 0.50 43.37 432 THR A N 1
ATOM 3530 N N B THR A 1 435 ? -0.603 -1.045 -42.492 0.50 40.82 432 THR A N 1
ATOM 3531 C CA A THR A 1 435 ? -1.202 -0.172 -43.518 0.50 49.51 432 THR A CA 1
ATOM 3532 C CA B THR A 1 435 ? -0.984 -0.080 -43.509 0.50 44.39 432 THR A CA 1
ATOM 3533 C C A THR A 1 435 ? -0.175 0.929 -43.627 0.50 54.84 432 THR A C 1
ATOM 3534 C C B THR A 1 435 ? 0.227 0.796 -43.812 0.50 47.53 432 THR A C 1
ATOM 3535 O O A THR A 1 435 ? -0.354 2.014 -43.079 0.50 61.79 432 THR A O 1
ATOM 3536 O O B THR A 1 435 ? 0.894 1.270 -42.899 0.50 45.54 432 THR A O 1
ATOM 3543 N N A ASP A 1 436 ? 0.907 0.645 -44.336 0.50 59.71 433 ASP A N 1
ATOM 3544 N N B ASP A 1 436 ? 0.522 0.980 -45.095 0.50 51.34 433 ASP A N 1
ATOM 3545 C CA A ASP A 1 436 ? 1.962 1.620 -44.495 0.50 63.20 433 ASP A CA 1
ATOM 3546 C CA B ASP A 1 436 ? 1.650 1.805 -45.526 0.50 56.09 433 ASP A CA 1
ATOM 3547 C C A ASP A 1 436 ? 1.404 2.975 -44.979 0.50 69.23 433 ASP A C 1
ATOM 3548 C C B ASP A 1 436 ? 1.282 3.280 -45.365 0.50 64.68 433 ASP A C 1
ATOM 3549 O O A ASP A 1 436 ? 0.377 3.020 -45.661 0.50 69.13 433 ASP A O 1
ATOM 3550 O O B ASP A 1 436 ? 0.267 3.709 -45.925 0.50 64.33 433 ASP A O 1
ATOM 3559 N N . PRO A 1 437 ? 2.085 4.079 -44.615 1.00 69.75 434 PRO A N 1
ATOM 3560 C CA . PRO A 1 437 ? 3.328 3.955 -43.823 1.00 74.22 434 PRO A CA 1
ATOM 3561 C C . PRO A 1 437 ? 3.093 3.568 -42.361 1.00 74.62 434 PRO A C 1
ATOM 3562 O O . PRO A 1 437 ? 2.111 4.005 -41.759 1.00 83.02 434 PRO A O 1
#

Organism: Coxiella burnetii (strain RSA 493 / Nine Mile phase I) (NCBI:txid227377)